Protein AF-0000000078976310 (afdb_homodimer)

InterPro domains:
  IPR009450 Phosphatidylinositol N-acetylglucosaminyltransferase subunit C [PF06432] (16-292)
  IPR009450 Phosphatidylinositol N-acetylglucosaminyltransferase subunit C [PIRSF016104] (6-298)
  IPR009450 Phosphatidylinositol N-acetylglucosaminyltransferase subunit C [PTHR12982] (8-299)

Foldseek 3Di:
DDDDPPPPPPPPQDPDDPDPPDPRPDDPPDDPPCLVVPLPLCVPPVQPPLVVLLLLLLLLLLLLLLLLLLLLVLLCLVVVVDDLVVLVVVLVVLLVVLQVLCCVQVVAGDCRHPVRNVVVVCCLLVVLLVCLVVLLQVQVPPDPVVLQVLLVVLSVLLSVLDDSCLQVPDVPDPPDVVNVVSHVSSLVSQLSSQSSSLNPHPDSSSSSSSSSSSCCSSPRVSSSSSSQVVRDSVSNVVVSVVSLVVSLVSVCVSDVVVSVVSVVVSCCSSRVVSVVVSVVVVVVSPSPNPPPPPPPPPPPVPPDPPPPPPD/DDDPPPPPPPPPQPPDDPDPPDPRPDPPPDQPPCLVVPLPLCVPPVLPPLVVLLLLLLLLLLLLLLLLLLLLVLLCLVVVVDDLVVLVVVLVVLLVVLQVLCCVQVVAGDCRHPVRNVVVVCCLLVVLLVCLVVLLCVQVPPDPVVLQVLLVVLSVLLSVLDDSCLQVPDVPDPPDPVNVVSHVSSLVSQLSSQSSSLNPHDDSSSSSSSSSSSCCSSPRVSSSSSSQVVRDSVSNVVVSVVSLVVSLVSVCVSDVVVSVVSVVVSCCSSRVVSVVVSVVVVVVSPSPRPPPPPPPPPPPVPVDPPPPPPD

Secondary structure (DSSP, 8-state):
-------------------SSS--SS-TT---GGGTTT------S----HHHHHHHHHHHHHHHHHHHHHHHHHHHHHHTSS-HHHHHHHHHHHHHHHHHHHHHHHSS-TTSSHHHHHHHHHHHHHHHHHHHHHHHTTTTTS-HHHHHHHHHHHHHHHHHH--GGGTS--TT----HHHHHHHHHHHHHHHHHHHHHHTT-SSHHHHHHHHHHHHIIIIIHHHHHHHHHHH-HHHHHHHHHHHHHHHHHHHHHH-HHHHHHHHHHHHIIIIIHHHHHHHHHHTT-----TTS-------GGGS--------/-------------------SSS--SS-TT---GGGTTT------S----HHHHHHHHHHHHHHHHHHHHHHHHHHHHHHTSS-HHHHHHHHHHHHHHHHHHHHHHHSS-TTSSHHHHHHHHHHHHHHHHHHHHHHHTTTTTS-HHHHHHHHHHHHHHHHHH--GGGTS--TT----HHHHHHHHHHHHHHHHHHHHHHTT-SSHHHHHHHHHHHHIIIIIHHHHHHHHHHH-HHHHHHHHHHHHHHHHHHHHHH-HHHHHHHHHHHHIIIIIHHHHHHHHHHTT-----TTS-------GGGS--------

pLDDT: mean 79.11, std 22.36, range [26.19, 98.56]

Organism: NCBI:txid3068

Radius of gyration: 35.64 Å; Cα contacts (8 Å, |Δi|>4): 586; chains: 2; bounding box: 81×126×115 Å

Solvent-accessible surface area (backbone atoms only — not comparable to full-atom values): 34530 Å² total; per-residue (Å²): 134,83,81,80,81,78,81,76,78,77,76,76,76,74,76,90,66,98,51,90,82,56,90,58,95,58,62,93,79,60,69,59,81,58,54,66,67,63,43,58,63,72,60,69,59,68,69,71,57,54,61,64,46,26,58,55,26,44,51,54,46,44,52,51,31,43,54,51,37,54,59,40,49,58,53,33,44,73,71,64,79,40,56,63,66,57,48,42,49,51,41,52,50,50,52,52,50,40,46,48,47,24,32,70,67,62,72,34,32,58,54,69,33,67,68,47,29,49,50,51,50,46,49,53,54,51,48,44,54,70,41,13,65,41,42,38,41,26,50,71,88,51,55,67,69,59,39,52,52,51,21,51,51,18,44,51,48,17,63,71,39,46,64,57,48,71,54,52,64,55,94,76,67,72,95,48,74,40,55,54,54,41,36,52,53,14,51,49,25,39,50,49,17,41,45,47,59,27,24,70,47,93,44,45,66,46,20,27,38,52,42,50,42,34,45,43,50,70,65,50,38,54,59,38,51,24,42,38,37,73,71,31,64,66,56,33,52,51,48,41,50,49,45,47,50,51,32,42,63,58,27,40,82,76,32,56,66,59,25,49,52,50,52,50,48,48,48,37,51,33,49,49,47,28,49,52,51,39,53,53,50,63,69,59,58,66,79,63,58,83,72,63,72,74,70,77,80,73,63,70,78,70,54,74,71,78,75,79,74,85,120,134,86,82,82,82,76,83,77,76,76,77,73,76,74,76,88,66,97,51,90,82,56,90,58,96,58,61,94,81,60,69,59,83,60,54,66,68,63,39,55,59,69,60,69,60,68,70,69,59,53,62,63,45,24,57,56,25,43,54,54,45,44,52,51,30,42,54,50,38,53,59,42,50,56,54,32,44,74,70,63,79,40,55,60,66,58,49,43,48,50,41,52,50,50,51,52,50,38,46,47,47,24,31,70,66,62,73,33,32,59,54,69,35,68,67,46,29,49,49,51,50,46,49,52,55,51,48,46,54,72,42,13,65,39,42,40,43,26,51,71,88,51,55,68,68,59,39,51,51,50,22,51,51,20,42,50,48,17,63,71,40,47,64,58,47,71,53,54,64,56,94,76,68,71,93,47,74,41,54,54,54,41,36,52,54,13,50,50,25,38,49,50,16,41,45,47,59,27,24,72,46,93,43,45,66,46,21,28,39,50,42,51,41,35,45,43,49,70,65,50,39,54,58,36,50,23,42,38,37,74,71,30,64,66,55,32,52,50,49,43,50,49,45,48,51,51,33,42,62,60,27,40,83,76,32,54,67,60,26,49,52,49,51,50,49,47,49,37,54,35,49,48,47,29,49,52,52,39,54,54,50,63,68,60,58,66,78,56,57,79,74,62,72,73,70,78,80,72,62,70,78,69,53,73,70,78,76,78,74,87,120

Sequence (622 aa):
MPGRHTATSQDSEKPWKKTLWKRQNCQDNYTDRTFLQHLVINASVPPRSYWPVALASTAVTQQLSCVVAAAAVPLHLHAGRLGVGTVLLTCGLLLALGYGTCALLGGQLLGGSVARGVRQCLLLVGGVYGLAPLLRSLAATTSTDSIVALAVAGGALHLALYDYAFITPSGLVPHDPDIKLTGALSLSCAVMSAVLLASRMRSELEVFAQVLLSLELFLLSPYVRRHVKRHSLGAHLGLTAAMVAGTAGLLLPASPTAAAIYGAAVVVVTFAVPASMVRAHKFKAKISGPWDEAAPYIPRELVLQPRQQQHMPGRHTATSQDSEKPWKKTLWKRQNCQDNYTDRTFLQHLVINASVPPRSYWPVALASTAVTQQLSCVVAAAAVPLHLHAGRLGVGTVLLTCGLLLALGYGTCALLGGQLLGGSVARGVRQCLLLVGGVYGLAPLLRSLAATTSTDSIVALAVAGGALHLALYDYAFITPSGLVPHDPDIKLTGALSLSCAVMSAVLLASRMRSELEVFAQVLLSLELFLLSPYVRRHVKRHSLGAHLGLTAAMVAGTAGLLLPASPTAAAIYGAAVVVVTFAVPASMVRAHKFKAKISGPWDEAAPYIPRELVLQPRQQQH

Nearest PDB structures (foldseek):
  7qoa-assembly2_B  TM=1.823E-01  e=3.214E+00  Proteus vulgaris
  6h2x-assembly1_A  TM=1.585E-01  e=5.144E+00  Escherichia coli K-12
  3zx6-assembly1_B  TM=2.121E-01  e=8.960E+00  Archaeoglobus fulgidus DSM 4304
  3ja6-assembly1_H  TM=2.038E-01  e=8.226E+00  Escherichia coli
  7qoa-assembly2_B  TM=1.794E-01  e=3.649E+00  Proteus vulgaris

Structure (mmCIF, N/CA/C/O backbone):
data_AF-0000000078976310-model_v1
#
loop_
_entity.id
_entity.type
_entity.pdbx_description
1 polymer 'Phosphatidylinositol N-acetylglucosaminyltransferase subunit C'
#
loop_
_atom_site.group_PDB
_atom_site.id
_atom_site.type_symbol
_atom_site.label_atom_id
_atom_site.label_alt_id
_atom_site.label_comp_id
_atom_site.label_asym_id
_atom_site.label_entity_id
_atom_site.label_seq_id
_atom_site.pdbx_PDB_ins_code
_atom_site.Cartn_x
_atom_site.Cartn_y
_atom_site.Cartn_z
_atom_site.occupancy
_atom_site.B_iso_or_equiv
_atom_site.auth_seq_id
_atom_site.auth_comp_id
_atom_site.auth_asym_id
_atom_site.auth_atom_id
_atom_site.pdbx_PDB_model_num
ATOM 1 N N . MET A 1 1 ? 37.906 101.125 -18.156 1 29.17 1 MET A N 1
ATOM 2 C CA . MET A 1 1 ? 36.781 100.562 -17.453 1 29.17 1 MET A CA 1
ATOM 3 C C . MET A 1 1 ? 36.5 99.125 -17.938 1 29.17 1 MET A C 1
ATOM 5 O O . MET A 1 1 ? 36.219 98.938 -19.109 1 29.17 1 MET A O 1
ATOM 9 N N . PRO A 1 2 ? 37.219 98.062 -17.469 1 39.94 2 PRO A N 1
ATOM 10 C CA . PRO A 1 2 ? 37.219 96.688 -17.922 1 39.94 2 PRO A CA 1
ATOM 11 C C . PRO A 1 2 ? 35.875 96 -17.781 1 39.94 2 PRO A C 1
ATOM 13 O O . PRO A 1 2 ? 35.062 96.375 -16.953 1 39.94 2 PRO A O 1
ATOM 16 N N . GLY A 1 3 ? 35.219 95.562 -18.891 1 34.19 3 GLY A N 1
ATOM 17 C CA . GLY A 1 3 ? 33.906 94.938 -19.031 1 34.19 3 GLY A CA 1
ATOM 18 C C . GLY A 1 3 ? 33.75 93.688 -18.203 1 34.19 3 GLY A C 1
ATOM 19 O O . GLY A 1 3 ? 34.688 92.938 -18.078 1 34.19 3 GLY A O 1
ATOM 20 N N . ARG A 1 4 ? 32.844 93.688 -17.141 1 35.53 4 ARG A N 1
ATOM 21 C CA . ARG A 1 4 ? 32.469 92.688 -16.156 1 35.53 4 ARG A CA 1
ATOM 22 C C . ARG A 1 4 ? 31.922 91.375 -16.828 1 35.53 4 ARG A C 1
ATOM 24 O O . ARG A 1 4 ? 30.984 91.5 -17.625 1 35.53 4 ARG A O 1
ATOM 31 N N . HIS A 1 5 ? 32.75 90.375 -17.203 1 36.28 5 HIS A N 1
ATOM 32 C CA . HIS A 1 5 ? 32.375 89.062 -17.734 1 36.28 5 HIS A CA 1
ATOM 33 C C . HIS A 1 5 ? 31.312 88.375 -16.859 1 36.28 5 HIS A C 1
ATOM 35 O O . HIS A 1 5 ? 31.531 88.25 -15.656 1 36.28 5 HIS A O 1
ATOM 41 N N . THR A 1 6 ? 30.016 88.625 -17.078 1 36.84 6 THR A N 1
ATOM 42 C CA . THR A 1 6 ? 28.875 88 -16.391 1 36.84 6 THR A CA 1
ATOM 43 C C . THR A 1 6 ? 28.969 86.5 -16.422 1 36.84 6 THR A C 1
ATOM 45 O O . THR A 1 6 ? 29.188 85.875 -17.484 1 36.84 6 THR A O 1
ATOM 48 N N . ALA A 1 7 ? 29.328 85.75 -15.32 1 40.28 7 ALA A N 1
ATOM 49 C CA . ALA A 1 7 ? 29.359 84.312 -15.016 1 40.28 7 ALA A CA 1
ATOM 50 C C . ALA A 1 7 ? 28.031 83.688 -15.367 1 40.28 7 ALA A C 1
ATOM 52 O O . ALA A 1 7 ? 26.969 84.062 -14.859 1 40.28 7 ALA A O 1
ATOM 53 N N . THR A 1 8 ? 27.781 83.188 -16.656 1 35.91 8 THR A N 1
ATOM 54 C CA . THR A 1 8 ? 26.656 82.375 -17.094 1 35.91 8 THR A CA 1
ATOM 55 C C . THR A 1 8 ? 26.484 81.188 -16.172 1 35.91 8 THR A C 1
ATOM 57 O O . THR A 1 8 ? 27.406 80.438 -15.977 1 35.91 8 THR A O 1
ATOM 60 N N . SER A 1 9 ? 25.703 81.25 -15.07 1 35.5 9 SER A N 1
ATOM 61 C CA . SER A 1 9 ? 25.25 80.125 -14.188 1 35.5 9 SER A CA 1
ATOM 62 C C . SER A 1 9 ? 24.812 78.938 -14.984 1 35.5 9 SER A C 1
ATOM 64 O O . SER A 1 9 ? 23.938 79 -15.844 1 35.5 9 SER A O 1
ATOM 66 N N . GLN A 1 10 ? 25.688 78 -15.445 1 36.31 10 GLN A N 1
ATOM 67 C CA . GLN A 1 10 ? 25.406 76.688 -15.992 1 36.31 10 GLN A CA 1
ATOM 68 C C . GLN A 1 10 ? 24.312 76 -15.195 1 36.31 10 GLN A C 1
ATOM 70 O O . GLN A 1 10 ? 24.453 75.75 -13.992 1 36.31 10 GLN A O 1
ATOM 75 N N . ASP A 1 11 ? 23.016 76.25 -15.414 1 36.69 11 ASP A N 1
ATOM 76 C CA . ASP A 1 11 ? 21.828 75.5 -14.938 1 36.69 11 ASP A CA 1
ATOM 77 C C . ASP A 1 11 ? 22.109 74 -14.891 1 36.69 11 ASP A C 1
ATOM 79 O O . ASP A 1 11 ? 22.422 73.375 -15.914 1 36.69 11 ASP A O 1
ATOM 83 N N . SER A 1 12 ? 22.75 73.5 -13.852 1 40.03 12 SER A N 1
ATOM 84 C CA . SER A 1 12 ? 22.906 72.062 -13.523 1 40.03 12 SER A CA 1
ATOM 85 C C . SER A 1 12 ? 21.641 71.312 -13.828 1 40.03 12 SER A C 1
ATOM 87 O O . SER A 1 12 ? 20.578 71.625 -13.297 1 40.03 12 SER A O 1
ATOM 89 N N . GLU A 1 13 ? 21.391 70.812 -15.086 1 43.5 13 GLU A N 1
ATOM 90 C CA . GLU A 1 13 ? 20.359 69.875 -15.523 1 43.5 13 GLU A CA 1
ATOM 91 C C . GLU A 1 13 ? 20.094 68.812 -14.469 1 43.5 13 GLU A C 1
ATOM 93 O O . GLU A 1 13 ? 21.031 68.188 -14.008 1 43.5 13 GLU A O 1
ATOM 98 N N . LYS A 1 14 ? 19.156 69.062 -13.547 1 51.59 14 LYS A N 1
ATOM 99 C CA . LYS A 1 14 ? 18.672 68.125 -12.555 1 51.59 14 LYS A CA 1
ATOM 100 C C . LYS A 1 14 ? 18.594 66.688 -13.125 1 51.59 14 LYS A C 1
ATOM 102 O O . LYS A 1 14 ? 18.156 66.5 -14.258 1 51.59 14 LYS A O 1
ATOM 107 N N . PRO A 1 15 ? 19.391 65.812 -12.617 1 51.59 15 PRO A N 1
ATOM 108 C CA . PRO A 1 15 ? 19.422 64.375 -13.078 1 51.59 15 PRO A CA 1
ATOM 109 C C . PRO A 1 15 ? 18.016 63.781 -13.203 1 51.59 15 PRO A C 1
ATOM 111 O O . PRO A 1 15 ? 17.094 64.188 -12.5 1 51.59 15 PRO A O 1
ATOM 114 N N . TRP A 1 16 ? 17.625 63.156 -14.312 1 52.75 16 TRP A N 1
ATOM 115 C CA . TRP A 1 16 ? 16.391 62.469 -14.656 1 52.75 16 TRP A CA 1
ATOM 116 C C . TRP A 1 16 ? 15.977 61.5 -13.547 1 52.75 16 TRP A C 1
ATOM 118 O O . TRP A 1 16 ? 16.812 60.781 -13.016 1 52.75 16 TRP A O 1
ATOM 128 N N . LYS A 1 17 ? 15.008 61.969 -12.695 1 55.66 17 LYS A N 1
ATOM 129 C CA . LYS A 1 17 ? 14.461 61.094 -11.672 1 55.66 17 LYS A CA 1
ATOM 130 C C . LYS A 1 17 ? 13.336 60.219 -12.242 1 55.66 17 LYS A C 1
ATOM 132 O O . LYS A 1 17 ? 12.609 60.656 -13.133 1 55.66 17 LYS A O 1
ATOM 137 N N . LYS A 1 18 ? 13.195 58.938 -11.977 1 50.28 18 LYS A N 1
ATOM 138 C CA . LYS A 1 18 ? 12.234 57.938 -12.398 1 50.28 18 LYS A CA 1
ATOM 139 C C . LYS A 1 18 ? 10.844 58.219 -11.852 1 50.28 18 LYS A C 1
ATOM 141 O O . LYS A 1 18 ? 10.336 57.5 -11 1 50.28 18 LYS A O 1
ATOM 146 N N . THR A 1 19 ? 10.391 59.406 -11.711 1 54.34 19 THR A N 1
ATOM 147 C CA . THR A 1 19 ? 9.031 59.719 -11.305 1 54.34 19 THR A CA 1
ATOM 148 C C . THR A 1 19 ? 8.164 60.031 -12.516 1 54.34 19 THR A C 1
ATOM 150 O O . THR A 1 19 ? 8.562 60.781 -13.406 1 54.34 19 THR A O 1
ATOM 153 N N . LEU A 1 20 ? 7.18 59.125 -12.812 1 49.69 20 LEU A N 1
ATOM 154 C CA . LEU A 1 20 ? 6.281 59.25 -13.961 1 49.69 20 LEU A CA 1
ATOM 155 C C . LEU A 1 20 ? 5.555 60.594 -13.961 1 49.69 20 LEU A C 1
ATOM 157 O O . LEU A 1 20 ? 5.164 61.094 -15.016 1 49.69 20 LEU A O 1
ATOM 161 N N . TRP A 1 21 ? 5.297 61.125 -12.789 1 54 21 TRP A N 1
ATOM 162 C CA . TRP A 1 21 ? 4.363 62.219 -12.781 1 54 21 TRP A CA 1
ATOM 163 C C . TRP A 1 21 ? 5.094 63.562 -12.992 1 54 21 TRP A C 1
ATOM 165 O O . TRP A 1 21 ? 4.461 64.562 -13.211 1 54 21 TRP A O 1
ATOM 175 N N . LYS A 1 22 ? 6.387 63.656 -12.742 1 53.62 22 LYS A N 1
ATOM 176 C CA . LYS A 1 22 ? 7.027 64.938 -12.883 1 53.62 22 LYS A CA 1
ATOM 177 C C . LYS A 1 22 ? 7.473 65.188 -14.32 1 53.62 22 LYS A C 1
ATOM 179 O O . LYS A 1 22 ? 7.965 64.312 -14.992 1 53.62 22 LYS A O 1
ATOM 184 N N . ARG A 1 23 ? 6.977 66.25 -14.906 1 55.22 23 ARG A N 1
ATOM 185 C CA . ARG A 1 23 ? 7.328 66.75 -16.25 1 55.22 23 ARG A CA 1
ATOM 186 C C . ARG A 1 23 ? 8.844 66.875 -16.406 1 55.22 23 ARG A C 1
ATOM 188 O O . ARG A 1 23 ? 9.484 67.625 -15.68 1 55.22 23 ARG A O 1
ATOM 195 N N . GLN A 1 24 ? 9.547 65.812 -16.578 1 54.56 24 GLN A N 1
ATOM 196 C CA . GLN A 1 24 ? 10.984 65.875 -16.812 1 54.56 24 GLN A CA 1
ATOM 197 C C . GLN A 1 24 ? 11.273 66.125 -18.297 1 54.56 24 GLN A C 1
ATOM 199 O O . GLN A 1 24 ? 10.438 65.812 -19.156 1 54.56 24 GLN A O 1
ATOM 204 N N . ASN A 1 25 ? 12.094 67.062 -18.688 1 56.91 25 ASN A N 1
ATOM 205 C CA . ASN A 1 25 ? 12.453 67.5 -20.047 1 56.91 25 ASN A CA 1
ATOM 206 C C . ASN A 1 25 ? 12.984 66.375 -20.875 1 56.91 25 ASN A C 1
ATOM 208 O O . ASN A 1 25 ? 13.703 66.562 -21.859 1 56.91 25 ASN A O 1
ATOM 212 N N . CYS A 1 26 ? 13.141 65.25 -20.375 1 49.97 26 CYS A N 1
ATOM 213 C CA . CYS A 1 26 ? 13.586 64.125 -21.25 1 49.97 26 CYS A CA 1
ATOM 214 C C . CYS A 1 26 ? 12.391 63.438 -21.891 1 49.97 26 CYS A C 1
ATOM 216 O O . CYS A 1 26 ? 11.273 63.531 -21.391 1 49.97 26 CYS A O 1
ATOM 218 N N . GLN A 1 27 ? 12.438 63.156 -23.203 1 54.84 27 GLN A N 1
ATOM 219 C CA . GLN A 1 27 ? 11.383 62.5 -23.969 1 54.84 27 GLN A CA 1
ATOM 220 C C . GLN A 1 27 ? 10.859 61.281 -23.234 1 54.84 27 GLN A C 1
ATOM 222 O O . GLN A 1 27 ? 11.586 60.656 -22.453 1 54.84 27 GLN A O 1
ATOM 227 N N . ASP A 1 28 ? 9.594 61.031 -23.062 1 54.91 28 ASP A N 1
ATOM 228 C CA . ASP A 1 28 ? 8.891 59.969 -22.375 1 54.91 28 ASP A CA 1
ATOM 229 C C . ASP A 1 28 ? 9.617 58.625 -22.547 1 54.91 28 ASP A C 1
ATOM 231 O O . ASP A 1 28 ? 9.57 57.781 -21.656 1 54.91 28 ASP A O 1
ATOM 235 N N . ASN A 1 29 ? 10.273 58.5 -23.734 1 56 29 ASN A N 1
ATOM 236 C CA . ASN A 1 29 ? 10.969 57.281 -24.062 1 56 29 ASN A CA 1
ATOM 237 C C . ASN A 1 29 ? 12.43 57.312 -23.625 1 56 29 ASN A C 1
ATOM 239 O O . ASN A 1 29 ? 13.242 56.5 -24.062 1 56 29 ASN A O 1
ATOM 243 N N . TYR A 1 30 ? 12.773 58.406 -22.969 1 54.19 30 TYR A N 1
ATOM 244 C CA . TYR A 1 30 ? 14.188 58.469 -22.609 1 54.19 30 TYR A CA 1
ATOM 245 C C . TYR A 1 30 ? 14.523 57.438 -21.531 1 54.19 30 TYR A C 1
ATOM 247 O O . TYR A 1 30 ? 13.859 57.375 -20.5 1 54.19 30 TYR A O 1
ATOM 255 N N . THR A 1 31 ? 14.984 56.375 -21.781 1 53.31 31 THR A N 1
ATOM 256 C CA . THR A 1 31 ? 15.547 55.406 -20.859 1 53.31 31 THR A CA 1
ATOM 257 C C . THR A 1 31 ? 17.016 55.719 -20.562 1 53.31 31 THR A C 1
ATOM 259 O O . THR A 1 31 ? 17.812 55.906 -21.484 1 53.31 31 THR A O 1
ATOM 262 N N . ASP A 1 32 ? 17.312 56.375 -19.453 1 47.69 32 ASP A N 1
ATOM 263 C CA . ASP A 1 32 ? 18.719 56.594 -19.094 1 47.69 32 ASP A CA 1
ATOM 264 C C . ASP A 1 32 ? 19.516 55.312 -19.125 1 47.69 32 ASP A C 1
ATOM 266 O O . ASP A 1 32 ? 18.938 54.219 -18.984 1 47.69 32 ASP A O 1
ATOM 270 N N . ARG A 1 33 ? 20.703 55.312 -19.625 1 51.97 33 ARG A N 1
ATOM 271 C CA . ARG A 1 33 ? 21.641 54.219 -19.719 1 51.97 33 ARG A CA 1
ATOM 272 C C . ARG A 1 33 ? 21.703 53.438 -18.422 1 51.97 33 ARG A C 1
ATOM 274 O O . ARG A 1 33 ? 22.031 52.25 -18.406 1 51.97 33 ARG A O 1
ATOM 281 N N . THR A 1 34 ? 21.5 54.188 -17.266 1 46.31 34 THR A N 1
ATOM 282 C CA . THR A 1 34 ? 21.609 53.5 -15.984 1 46.31 34 THR A CA 1
ATOM 283 C C . THR A 1 34 ? 20.344 52.688 -15.711 1 46.31 34 THR A C 1
ATOM 285 O O . THR A 1 34 ? 20.219 52.062 -14.656 1 46.31 34 THR A O 1
ATOM 288 N N . PHE A 1 35 ? 19.281 52.844 -16.562 1 49.31 35 PHE A N 1
ATOM 289 C CA . PHE A 1 35 ? 18.047 52.094 -16.391 1 49.31 35 PHE A CA 1
ATOM 290 C C . PHE A 1 35 ? 18.344 50.594 -16.266 1 49.31 35 PHE A C 1
ATOM 292 O O . PHE A 1 35 ? 17.797 49.906 -15.398 1 49.31 35 PHE A O 1
ATOM 299 N N . LEU A 1 36 ? 19.109 50.156 -17.188 1 47.91 36 LEU A N 1
ATOM 300 C CA . LEU A 1 36 ? 19.484 48.75 -17.141 1 47.91 36 LEU A CA 1
ATOM 301 C C . LEU A 1 36 ? 20.391 48.469 -15.945 1 47.91 36 LEU A C 1
ATOM 303 O O . LEU A 1 36 ? 20.438 47.344 -15.438 1 47.91 36 LEU A O 1
ATOM 307 N N . GLN A 1 37 ? 21.172 49.469 -15.562 1 46.75 37 GLN A N 1
ATOM 308 C CA . GLN A 1 37 ? 22.047 49.25 -14.43 1 46.75 37 GLN A CA 1
ATOM 309 C C . GLN A 1 37 ? 21.25 49.062 -13.141 1 46.75 37 GLN A C 1
ATOM 311 O O . GLN A 1 37 ? 21.719 48.375 -12.219 1 46.75 37 GLN A O 1
ATOM 316 N N . HIS A 1 38 ? 20.078 49.75 -13.055 1 42.66 38 HIS A N 1
ATOM 317 C CA . HIS A 1 38 ? 19.281 49.531 -11.859 1 42.66 38 HIS A CA 1
ATOM 318 C C . HIS A 1 38 ? 18.391 48.312 -12.016 1 42.66 38 HIS A C 1
ATOM 320 O O . HIS A 1 38 ? 17.531 48.062 -11.164 1 42.66 38 HIS A O 1
ATOM 326 N N . LEU A 1 39 ? 18.281 47.719 -13.164 1 39.53 39 LEU A N 1
ATOM 327 C CA . LEU A 1 39 ? 17.734 46.375 -13.18 1 39.53 39 LEU A CA 1
ATOM 328 C C . LEU A 1 39 ? 18.391 45.5 -12.102 1 39.53 39 LEU A C 1
ATOM 330 O O . LEU A 1 39 ? 19.578 45.188 -12.203 1 39.53 39 LEU A O 1
ATOM 334 N N . VAL A 1 40 ? 18.234 45.969 -10.883 1 39.97 40 VAL A N 1
ATOM 335 C CA . VAL A 1 40 ? 18.594 45 -9.859 1 39.97 40 VAL A CA 1
ATOM 336 C C . VAL A 1 40 ? 17.984 43.656 -10.195 1 39.97 40 VAL A C 1
ATOM 338 O O . VAL A 1 40 ? 16.766 43.531 -10.391 1 39.97 40 VAL A O 1
ATOM 341 N N . ILE A 1 41 ? 18.594 42.969 -11.094 1 39.28 41 ILE A N 1
ATOM 342 C CA . ILE A 1 41 ? 18.312 41.531 -10.984 1 39.28 41 ILE A CA 1
ATOM 343 C C . ILE A 1 41 ? 18.172 41.156 -9.516 1 39.28 41 ILE A C 1
ATOM 345 O O . ILE A 1 41 ? 19.125 41.25 -8.75 1 39.28 41 ILE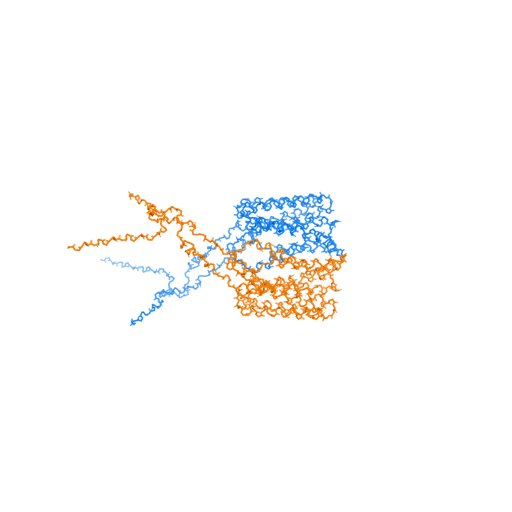 A O 1
ATOM 349 N N . ASN A 1 42 ? 17.234 41.688 -8.867 1 39.16 42 ASN A N 1
ATOM 350 C CA . ASN A 1 42 ? 16.953 41.094 -7.566 1 39.16 42 ASN A CA 1
ATOM 351 C C . ASN A 1 42 ? 17.203 39.594 -7.582 1 39.16 42 ASN A C 1
ATOM 353 O O . ASN A 1 42 ? 16.344 38.812 -8.008 1 39.16 42 ASN A O 1
ATOM 357 N N . ALA A 1 43 ? 18.297 39.281 -8.047 1 40.91 43 ALA A N 1
ATOM 358 C CA . ALA A 1 43 ? 18.859 37.938 -7.875 1 40.91 43 ALA A CA 1
ATOM 359 C C . ALA A 1 43 ? 18.719 37.469 -6.43 1 40.91 43 ALA A C 1
ATOM 361 O O . ALA A 1 43 ? 19.484 36.625 -5.977 1 40.91 43 ALA A O 1
ATOM 362 N N . SER A 1 44 ? 18 38.156 -5.641 1 42.25 44 SER A N 1
ATOM 363 C CA . SER A 1 44 ? 18.031 37.531 -4.32 1 42.25 44 SER A CA 1
ATOM 364 C C . SER A 1 44 ? 17.422 36.156 -4.348 1 42.25 44 SER A C 1
ATOM 366 O O . SER A 1 44 ? 16.781 35.719 -3.389 1 42.25 44 SER A O 1
ATOM 368 N N . VAL A 1 45 ? 17.016 35.625 -5.473 1 47.72 45 VAL A N 1
ATOM 369 C CA . VAL A 1 45 ? 16.75 34.219 -5.223 1 47.72 45 VAL A CA 1
ATOM 370 C C . VAL A 1 45 ? 17.938 33.562 -4.516 1 47.72 45 VAL A C 1
ATOM 372 O O . VAL A 1 45 ? 19.062 33.594 -5.031 1 47.72 45 VAL A O 1
ATOM 375 N N . PRO A 1 46 ? 17.969 33.688 -3.242 1 48.66 46 PRO A N 1
ATOM 376 C CA . PRO A 1 46 ? 19.109 33.031 -2.633 1 48.66 46 PRO A CA 1
ATOM 377 C C . PRO A 1 46 ? 19.609 31.828 -3.459 1 48.66 46 PRO A C 1
ATOM 379 O O . PRO A 1 46 ? 18.812 31.078 -4.02 1 48.66 46 PRO A O 1
ATOM 382 N N . PRO A 1 47 ? 20.734 31.953 -4.152 1 53.22 47 PRO A N 1
ATOM 383 C CA . PRO A 1 47 ? 21.281 30.812 -4.91 1 53.22 47 PRO A CA 1
ATOM 384 C C . PRO A 1 47 ? 21 29.469 -4.258 1 53.22 47 PRO A C 1
ATOM 386 O O . PRO A 1 47 ? 21.094 29.328 -3.035 1 53.22 47 PRO A O 1
ATOM 389 N N . ARG A 1 48 ? 19.984 28.797 -4.805 1 60.97 48 ARG A N 1
ATOM 390 C CA . ARG A 1 48 ? 19.844 27.453 -4.258 1 60.97 48 ARG A CA 1
ATOM 391 C C . ARG A 1 48 ? 21.219 26.828 -4.016 1 60.97 48 ARG A C 1
ATOM 393 O O . ARG A 1 48 ? 22.031 26.734 -4.934 1 60.97 48 ARG A O 1
ATOM 400 N N . SER A 1 49 ? 21.703 26.938 -2.752 1 81.12 49 SER A N 1
ATOM 401 C CA . SER A 1 49 ? 22.969 26.359 -2.318 1 81.12 49 SER A CA 1
ATOM 402 C C . SER A 1 49 ? 23.016 24.859 -2.625 1 81.12 49 SER A C 1
ATOM 404 O O . SER A 1 49 ? 22 24.172 -2.594 1 81.12 49 SER A O 1
ATOM 406 N N . TYR A 1 50 ? 24 24.406 -3.383 1 88.88 50 TYR A N 1
ATOM 407 C CA . TYR A 1 50 ? 24.266 23.047 -3.826 1 88.88 50 TYR A CA 1
ATOM 408 C C . TYR A 1 50 ? 24.094 22.062 -2.678 1 88.88 50 TYR A C 1
ATOM 410 O O . TYR A 1 50 ? 23.5 21 -2.85 1 88.88 50 TYR A O 1
ATOM 418 N N . TRP A 1 51 ? 24.531 22.438 -1.529 1 87.94 51 TRP A N 1
ATOM 419 C CA . TRP A 1 51 ? 24.672 21.453 -0.452 1 87.94 51 TRP A CA 1
ATOM 420 C C . TRP A 1 51 ? 23.312 21.078 0.12 1 87.94 51 TRP A C 1
ATOM 422 O O . TRP A 1 51 ? 23.062 19.906 0.405 1 87.94 51 TRP A O 1
ATOM 432 N N . PRO A 1 52 ? 22.438 22 0.196 1 86.69 52 PRO A N 1
ATOM 433 C CA . PRO A 1 52 ? 21.109 21.578 0.659 1 86.69 52 PRO A CA 1
ATOM 434 C C . PRO A 1 52 ? 20.422 20.625 -0.307 1 86.69 52 PRO A C 1
ATOM 436 O O . PRO A 1 52 ? 19.734 19.688 0.125 1 86.69 52 PRO A O 1
ATOM 439 N N . VAL A 1 53 ? 20.656 20.812 -1.521 1 88.38 53 VAL A N 1
ATOM 440 C CA . VAL A 1 53 ? 20.062 19.938 -2.521 1 88.38 53 VAL A CA 1
ATOM 441 C C . VAL A 1 53 ? 20.75 18.562 -2.482 1 88.38 53 VAL A C 1
ATOM 443 O O . VAL A 1 53 ? 20.094 17.531 -2.584 1 88.38 53 VAL A O 1
ATOM 446 N N . ALA A 1 54 ? 22.016 18.656 -2.381 1 91.5 54 ALA A N 1
ATOM 447 C CA . ALA A 1 54 ? 22.766 17.406 -2.264 1 91.5 54 ALA A CA 1
ATOM 448 C C . ALA A 1 54 ? 22.328 16.625 -1.025 1 91.5 54 ALA A C 1
ATOM 450 O O . ALA A 1 54 ? 22.219 15.391 -1.07 1 91.5 54 ALA A O 1
ATOM 451 N N . LEU A 1 55 ? 22.125 17.297 0.027 1 91 55 LEU A N 1
ATOM 452 C CA . LEU A 1 55 ? 21.672 16.656 1.254 1 91 55 LEU A CA 1
ATOM 453 C C . LEU A 1 55 ? 20.281 16.062 1.073 1 91 55 LEU A C 1
ATOM 455 O O . LEU A 1 55 ? 20 14.961 1.572 1 91 55 LEU A O 1
ATOM 459 N N . ALA A 1 56 ? 19.484 16.719 0.38 1 89.75 56 ALA A N 1
ATOM 460 C CA . ALA A 1 56 ? 18.156 16.203 0.107 1 89.75 56 ALA A CA 1
ATOM 461 C C . ALA A 1 56 ? 18.203 14.961 -0.784 1 89.75 56 ALA A C 1
ATOM 463 O O . ALA A 1 56 ? 17.359 14.07 -0.676 1 89.75 56 ALA A O 1
ATOM 464 N N . SER A 1 57 ? 19.188 14.906 -1.618 1 93.62 57 SER A N 1
ATOM 465 C CA . SER A 1 57 ? 19.328 13.789 -2.549 1 93.62 57 SER A CA 1
ATOM 466 C C . SER A 1 57 ? 19.766 12.523 -1.832 1 93.62 57 SER A C 1
ATOM 468 O O . SER A 1 57 ? 19.703 11.43 -2.393 1 93.62 57 SER A O 1
ATOM 470 N N . THR A 1 58 ? 20.203 12.656 -0.592 1 95.19 58 THR A N 1
ATOM 471 C CA . THR A 1 58 ? 20.609 11.477 0.165 1 95.19 58 THR A CA 1
ATOM 472 C C . THR A 1 58 ? 19.438 10.539 0.386 1 95.19 58 THR A C 1
ATOM 474 O O . THR A 1 58 ? 19.609 9.32 0.495 1 95.19 58 THR A O 1
ATOM 477 N N . ALA A 1 59 ? 18.266 11.07 0.464 1 95.06 59 ALA A N 1
ATOM 478 C CA . ALA A 1 59 ? 17.078 10.234 0.585 1 95.06 59 ALA A CA 1
ATOM 479 C C . ALA A 1 59 ? 16.906 9.344 -0.642 1 95.06 59 ALA A C 1
ATOM 481 O O . ALA A 1 59 ? 16.531 8.18 -0.521 1 95.06 59 ALA A O 1
ATOM 482 N N . VAL A 1 60 ? 17.203 9.914 -1.785 1 96.5 60 VAL A N 1
ATOM 483 C CA . VAL A 1 60 ? 17.109 9.156 -3.027 1 96.5 60 VAL A CA 1
ATOM 484 C C . VAL A 1 60 ? 18.172 8.055 -3.033 1 96.5 60 VAL A C 1
ATOM 486 O O . VAL A 1 60 ? 17.906 6.922 -3.436 1 96.5 60 VAL A O 1
ATOM 489 N N . THR A 1 61 ? 19.312 8.453 -2.598 1 97.75 61 THR A N 1
ATOM 490 C CA . THR A 1 61 ? 20.406 7.488 -2.518 1 97.75 61 THR A CA 1
ATOM 491 C C . THR A 1 61 ? 20.047 6.348 -1.57 1 97.75 61 THR A C 1
ATOM 493 O O . THR A 1 61 ? 20.328 5.184 -1.863 1 97.75 61 THR A O 1
ATOM 496 N N . GLN A 1 62 ? 19.516 6.633 -0.454 1 98 62 GLN A N 1
ATOM 497 C CA . GLN A 1 62 ? 19.094 5.602 0.491 1 98 62 GLN A CA 1
ATOM 498 C C . GLN A 1 62 ? 18.078 4.656 -0.143 1 98 62 GLN A C 1
ATOM 500 O O . GLN A 1 62 ? 18.203 3.434 -0.017 1 98 62 GLN A O 1
ATOM 505 N N . GLN A 1 63 ? 17.078 5.258 -0.813 1 97.75 63 GLN A N 1
ATOM 506 C CA . GLN A 1 63 ? 16.047 4.422 -1.429 1 97.75 63 GLN A CA 1
ATOM 507 C C . GLN A 1 63 ? 16.625 3.576 -2.557 1 97.75 63 GLN A C 1
ATOM 509 O O . GLN A 1 63 ? 16.234 2.426 -2.748 1 97.75 63 GLN A O 1
ATOM 514 N N . LEU A 1 64 ? 17.484 4.176 -3.346 1 98.19 64 LEU A N 1
ATOM 515 C CA . LEU A 1 64 ? 18.188 3.426 -4.383 1 98.19 64 LEU A CA 1
ATOM 516 C C . LEU A 1 64 ? 18.938 2.236 -3.785 1 98.19 64 LEU A C 1
ATOM 518 O O . LEU A 1 64 ? 18.875 1.13 -4.328 1 98.19 64 LEU A O 1
ATOM 522 N N . SER A 1 65 ? 19.578 2.457 -2.705 1 98.56 65 SER A N 1
ATOM 523 C CA . SER A 1 65 ? 20.312 1.383 -2.031 1 98.56 65 SER A CA 1
ATOM 524 C C . SER A 1 65 ? 19.359 0.286 -1.561 1 98.56 65 SER A C 1
ATOM 526 O O . SER A 1 65 ? 19.688 -0.899 -1.631 1 98.56 65 SER A O 1
ATOM 528 N N . CYS A 1 66 ? 18.203 0.603 -1.054 1 98.31 66 CYS A N 1
ATOM 529 C CA . CYS A 1 66 ? 17.203 -0.38 -0.631 1 98.31 66 CYS A CA 1
ATOM 530 C C . CYS A 1 66 ? 16.766 -1.253 -1.802 1 98.31 66 CYS A C 1
ATOM 532 O O . CYS A 1 66 ? 16.703 -2.477 -1.677 1 98.31 66 CYS A O 1
ATOM 534 N N . VAL A 1 67 ? 16.484 -0.581 -2.934 1 98.44 67 VAL A N 1
ATOM 535 C CA . VAL A 1 67 ? 16 -1.303 -4.109 1 98.44 67 VAL A CA 1
ATOM 536 C C . VAL A 1 67 ? 17.078 -2.271 -4.59 1 98.44 67 VAL A C 1
ATOM 538 O O . VAL A 1 67 ? 16.797 -3.434 -4.887 1 98.44 67 VAL A O 1
ATOM 541 N N . VAL A 1 68 ? 18.281 -1.807 -4.648 1 98.12 68 VAL A N 1
ATOM 542 C CA . VAL A 1 68 ? 19.391 -2.623 -5.148 1 98.12 68 VAL A CA 1
ATOM 543 C C . VAL A 1 68 ? 19.688 -3.744 -4.156 1 98.12 68 VAL A C 1
ATOM 545 O O . VAL A 1 68 ? 19.953 -4.879 -4.555 1 98.12 68 VAL A O 1
ATOM 548 N N . ALA A 1 69 ? 19.672 -3.463 -2.879 1 97.81 69 ALA A N 1
ATOM 549 C CA . ALA A 1 69 ? 19.891 -4.496 -1.868 1 97.81 69 ALA A CA 1
ATOM 550 C C . ALA A 1 69 ? 18.828 -5.578 -1.952 1 97.81 69 ALA A C 1
ATOM 552 O O . ALA A 1 69 ? 19.125 -6.77 -1.889 1 97.81 69 ALA A O 1
ATOM 553 N N . ALA A 1 70 ? 17.578 -5.164 -2.062 1 97.56 70 ALA A N 1
ATOM 554 C CA . ALA A 1 70 ? 16.469 -6.109 -2.166 1 97.56 70 ALA A CA 1
ATOM 555 C C . ALA A 1 70 ? 16.625 -7.012 -3.387 1 97.56 70 ALA A C 1
ATOM 557 O O . ALA A 1 70 ? 16.188 -8.164 -3.373 1 97.56 70 ALA A O 1
ATOM 558 N N . ALA A 1 71 ? 17.266 -6.5 -4.434 1 96.62 71 ALA A N 1
ATOM 559 C CA . ALA A 1 71 ? 17.469 -7.273 -5.652 1 96.62 71 ALA A CA 1
ATOM 560 C C . ALA A 1 71 ? 18.719 -8.133 -5.555 1 96.62 71 ALA A C 1
ATOM 562 O O . ALA A 1 71 ? 18.844 -9.148 -6.246 1 96.62 71 ALA A O 1
ATOM 563 N N . ALA A 1 72 ? 19.656 -7.77 -4.758 1 96.62 72 ALA A N 1
ATOM 564 C CA . ALA A 1 72 ? 20.938 -8.469 -4.656 1 96.62 72 ALA A CA 1
ATOM 565 C C . ALA A 1 72 ? 20.812 -9.719 -3.787 1 96.62 72 ALA A C 1
ATOM 567 O O . ALA A 1 72 ? 21.469 -10.734 -4.039 1 96.62 72 ALA A O 1
ATOM 568 N N . VAL A 1 73 ? 19.969 -9.719 -2.824 1 96.44 73 VAL A N 1
ATOM 569 C CA . VAL A 1 73 ? 19.875 -10.805 -1.857 1 96.44 73 VAL A CA 1
ATOM 570 C C . VAL A 1 73 ? 19.375 -12.07 -2.555 1 96.44 73 VAL A C 1
ATOM 572 O O . VAL A 1 73 ? 19.969 -13.141 -2.396 1 96.44 73 VAL A O 1
ATOM 575 N N . PRO A 1 74 ? 18.312 -11.992 -3.383 1 95.12 74 PRO A N 1
ATOM 576 C CA . PRO A 1 74 ? 17.906 -13.211 -4.086 1 95.12 74 PRO A CA 1
ATOM 577 C C . PRO A 1 74 ? 19 -13.766 -4.992 1 95.12 74 PRO A C 1
ATOM 579 O O . PRO A 1 74 ? 19.094 -14.984 -5.18 1 95.12 74 PRO A O 1
ATOM 582 N N . LEU A 1 75 ? 19.844 -12.938 -5.531 1 93 75 LEU A N 1
ATOM 583 C CA . LEU A 1 75 ? 20.953 -13.414 -6.344 1 93 75 LEU A CA 1
ATOM 584 C C . LEU A 1 75 ? 21.922 -14.25 -5.512 1 93 75 LEU A C 1
ATOM 586 O O . LEU A 1 75 ? 22.406 -15.289 -5.973 1 93 75 LEU A O 1
ATOM 590 N N . HIS A 1 76 ? 22.172 -13.82 -4.34 1 95.69 76 HIS A N 1
ATOM 591 C CA . HIS A 1 76 ? 23.062 -14.555 -3.449 1 95.69 76 HIS A CA 1
ATOM 592 C C . HIS A 1 76 ? 22.406 -15.844 -2.963 1 95.69 76 HIS A C 1
ATOM 594 O O . HIS A 1 76 ? 23.078 -16.875 -2.816 1 95.69 76 HIS A O 1
ATOM 600 N N . LEU A 1 77 ? 21.141 -15.812 -2.686 1 95.31 77 LEU A N 1
ATOM 601 C CA . LEU A 1 77 ? 20.422 -17.016 -2.279 1 95.31 77 LEU A CA 1
ATOM 602 C C . LEU A 1 77 ? 20.406 -18.047 -3.398 1 95.31 77 LEU A C 1
ATOM 604 O O . LEU A 1 77 ? 20.688 -19.219 -3.16 1 95.31 77 LEU A O 1
ATOM 608 N N . HIS A 1 78 ? 20.156 -17.547 -4.586 1 90.94 78 HIS A N 1
ATOM 609 C CA . HIS A 1 78 ? 20.094 -18.422 -5.75 1 90.94 78 HIS A CA 1
ATOM 610 C C . HIS A 1 78 ? 21.453 -19.047 -6.039 1 90.94 78 HIS A C 1
ATOM 612 O O . HIS A 1 78 ? 21.547 -20.219 -6.418 1 90.94 78 HIS A O 1
ATOM 618 N N . ALA A 1 79 ? 22.547 -18.312 -5.832 1 92.44 79 ALA A N 1
ATOM 619 C CA . ALA A 1 79 ? 23.906 -18.781 -6.102 1 92.44 79 ALA A CA 1
ATOM 620 C C . ALA A 1 79 ? 24.422 -19.625 -4.949 1 92.44 79 ALA A C 1
ATOM 622 O O . ALA A 1 79 ? 25.5 -20.234 -5.047 1 92.44 79 ALA A O 1
ATOM 623 N N . GLY A 1 80 ? 23.703 -19.672 -3.807 1 92.06 80 GLY A N 1
ATOM 624 C CA . GLY A 1 80 ? 24.125 -20.469 -2.662 1 92.06 80 GLY A CA 1
ATOM 625 C C . GLY A 1 80 ? 25.172 -19.781 -1.807 1 92.06 80 GLY A C 1
ATOM 626 O O . GLY A 1 80 ? 25.797 -20.422 -0.965 1 92.06 80 GLY A O 1
ATOM 627 N N . ARG A 1 81 ? 25.453 -18.531 -2.012 1 94.06 81 ARG A N 1
ATOM 628 C CA . ARG A 1 81 ? 26.469 -17.797 -1.262 1 94.06 81 ARG A CA 1
ATOM 629 C C . ARG A 1 81 ? 25.906 -17.328 0.081 1 94.06 81 ARG A C 1
ATOM 631 O O . ARG A 1 81 ? 26.672 -17.062 1.014 1 94.06 81 ARG A O 1
ATOM 638 N N . LEU A 1 82 ? 24.594 -17.203 0.13 1 94.25 82 LEU A N 1
ATOM 639 C CA . LEU A 1 82 ? 23.906 -16.766 1.342 1 94.25 82 LEU A CA 1
ATOM 640 C C . LEU A 1 82 ? 22.875 -17.812 1.777 1 94.25 82 LEU A C 1
ATOM 642 O O . LEU A 1 82 ? 22.141 -18.344 0.949 1 94.25 82 LEU A O 1
ATOM 646 N N . GLY A 1 83 ? 22.953 -18.203 3.033 1 95.56 83 GLY A N 1
ATOM 647 C CA . GLY A 1 83 ? 21.953 -19.109 3.566 1 95.56 83 GLY A CA 1
ATOM 648 C C . GLY A 1 83 ? 20.688 -18.406 3.998 1 95.56 83 GLY A C 1
ATOM 649 O O . GLY A 1 83 ? 20.719 -17.25 4.41 1 95.56 83 GLY A O 1
ATOM 650 N N . VAL A 1 84 ? 19.594 -19.125 3.908 1 96.88 84 VAL A N 1
ATOM 651 C CA . VAL A 1 84 ? 18.297 -18.578 4.297 1 96.88 84 VAL A CA 1
ATOM 652 C C . VAL A 1 84 ? 18.328 -18.172 5.77 1 96.88 84 VAL A C 1
ATOM 654 O O . VAL A 1 84 ? 17.719 -17.172 6.164 1 96.88 84 VAL A O 1
ATOM 657 N N . GLY A 1 85 ? 19.031 -18.922 6.574 1 97 85 GLY A N 1
ATOM 658 C CA . GLY A 1 85 ? 19.172 -18.594 7.984 1 97 85 GLY A CA 1
ATOM 659 C C . GLY A 1 85 ? 19.797 -17.234 8.227 1 97 85 GLY A C 1
ATOM 660 O O . GLY A 1 85 ? 19.375 -16.5 9.117 1 97 85 GLY A O 1
ATOM 661 N N . THR A 1 86 ? 20.797 -16.953 7.469 1 97 86 THR A N 1
ATOM 662 C CA . THR A 1 86 ? 21.484 -15.672 7.598 1 97 86 THR A CA 1
ATOM 663 C C . THR A 1 86 ? 20.547 -14.523 7.223 1 97 86 THR A C 1
ATOM 665 O O . THR A 1 86 ? 20.547 -13.477 7.871 1 97 86 THR A O 1
ATOM 668 N N . VAL A 1 87 ? 19.766 -14.727 6.18 1 97.69 87 VAL A N 1
ATOM 669 C CA . VAL A 1 87 ? 18.828 -13.695 5.758 1 97.69 87 VAL A CA 1
ATOM 670 C C . VAL A 1 87 ? 17.766 -13.477 6.844 1 97.69 87 VAL A C 1
ATOM 672 O O . VAL A 1 87 ? 17.453 -12.336 7.191 1 97.69 87 VAL A O 1
ATOM 675 N N . LEU A 1 88 ? 17.281 -14.531 7.422 1 97.88 88 LEU A N 1
ATOM 676 C CA . LEU A 1 88 ? 16.266 -14.438 8.469 1 97.88 88 LEU A CA 1
ATOM 677 C C . LEU A 1 88 ? 16.844 -13.773 9.719 1 97.88 88 LEU A C 1
ATOM 679 O O . LEU A 1 88 ? 16.156 -12.992 10.375 1 97.88 88 LEU A O 1
ATOM 683 N N . LEU A 1 89 ? 18.047 -14.078 10.023 1 97.56 89 LEU A N 1
ATOM 684 C CA . LEU A 1 89 ? 18.703 -13.43 11.148 1 97.56 89 LEU A CA 1
ATOM 685 C C . LEU A 1 89 ? 18.844 -11.93 10.898 1 97.56 89 LEU A C 1
ATOM 687 O O . LEU A 1 89 ? 18.609 -11.117 11.797 1 97.56 89 LEU A O 1
ATOM 691 N N . THR A 1 90 ? 19.266 -11.625 9.688 1 96.81 90 THR A N 1
ATOM 692 C CA . THR A 1 90 ? 19.391 -10.219 9.312 1 96.81 90 THR A CA 1
ATOM 693 C C . THR A 1 90 ? 18.031 -9.516 9.438 1 96.81 90 THR A C 1
ATOM 695 O O . THR A 1 90 ? 17.969 -8.383 9.914 1 96.81 90 THR A O 1
ATOM 698 N N . CYS A 1 91 ? 16.938 -10.172 9 1 97.5 91 CYS A N 1
ATOM 699 C CA . CYS A 1 91 ? 15.602 -9.617 9.133 1 97.5 91 CYS A CA 1
ATOM 700 C C . CYS A 1 91 ? 15.266 -9.367 10.602 1 97.5 91 CYS A C 1
ATOM 702 O O . CYS A 1 91 ? 14.758 -8.297 10.953 1 97.5 91 CYS A O 1
ATOM 704 N N . GLY A 1 92 ? 15.562 -10.367 11.438 1 96.81 92 GLY A N 1
ATOM 705 C CA . GLY A 1 92 ? 15.312 -10.219 12.859 1 96.81 92 GLY A CA 1
ATOM 706 C C . GLY A 1 92 ? 16.062 -9.055 13.477 1 96.81 92 GLY A C 1
ATOM 707 O O . GLY A 1 92 ? 15.508 -8.297 14.266 1 96.81 92 GLY A O 1
ATOM 708 N N . LEU A 1 93 ? 17.266 -8.906 13.102 1 96.5 93 LEU A N 1
ATOM 709 C CA . LEU A 1 93 ? 18.109 -7.832 13.625 1 96.5 93 LEU A CA 1
ATOM 710 C C . LEU A 1 93 ? 17.609 -6.473 13.148 1 96.5 93 LEU A C 1
ATOM 712 O O . LEU A 1 93 ? 17.547 -5.516 13.922 1 96.5 93 LEU A O 1
ATOM 716 N N . LEU A 1 94 ? 17.281 -6.422 11.883 1 95.81 94 LEU A N 1
ATOM 717 C CA . LEU A 1 94 ? 16.781 -5.168 11.328 1 95.81 94 LEU A CA 1
ATOM 718 C C . LEU A 1 94 ? 15.469 -4.766 11.992 1 95.81 94 LEU A C 1
ATOM 720 O O . LEU A 1 94 ? 15.242 -3.584 12.258 1 95.81 94 LEU A O 1
ATOM 724 N N . LEU A 1 95 ? 14.602 -5.734 12.234 1 94.25 95 LEU A N 1
ATOM 725 C CA . LEU A 1 95 ? 13.344 -5.453 12.914 1 94.25 95 LEU A CA 1
ATOM 726 C C . LEU A 1 95 ? 13.594 -4.941 14.328 1 94.25 95 LEU A C 1
ATOM 728 O O . LEU A 1 95 ? 13.008 -3.934 14.734 1 94.25 95 LEU A O 1
ATOM 732 N N . ALA A 1 96 ? 14.477 -5.559 15.039 1 93 96 ALA A N 1
ATOM 733 C CA . ALA A 1 96 ? 14.797 -5.16 16.406 1 93 96 ALA A CA 1
ATOM 734 C C . ALA A 1 96 ? 15.414 -3.764 16.438 1 93 96 ALA A C 1
ATOM 736 O O . ALA A 1 96 ? 15 -2.914 17.234 1 93 96 ALA A O 1
ATOM 737 N N . LEU A 1 97 ? 16.344 -3.547 15.555 1 92.56 97 LEU A N 1
ATOM 738 C CA . LEU A 1 97 ? 17.016 -2.25 15.5 1 92.56 97 LEU A CA 1
ATOM 739 C C . LEU A 1 97 ? 16.047 -1.158 15.062 1 92.56 97 LEU A C 1
ATOM 741 O O . LEU A 1 97 ? 16.094 -0.035 15.562 1 92.56 97 LEU A O 1
ATOM 745 N N . GLY A 1 98 ? 15.242 -1.503 14.086 1 91.88 98 GLY A N 1
ATOM 746 C CA . GLY A 1 98 ? 14.273 -0.529 13.609 1 91.88 98 GLY A CA 1
ATOM 747 C C . GLY A 1 98 ? 13.281 -0.107 14.68 1 91.88 98 GLY A C 1
ATOM 748 O O . GLY A 1 98 ? 13.102 1.087 14.93 1 91.88 98 GLY A O 1
ATOM 749 N N . TYR A 1 99 ? 12.641 -1.016 15.305 1 89.12 99 TYR A N 1
ATOM 750 C CA . TYR A 1 99 ? 11.68 -0.696 16.359 1 89.12 99 TYR A CA 1
ATOM 751 C C . TYR A 1 99 ? 12.375 -0.046 17.547 1 89.12 99 TYR A C 1
ATOM 753 O O . TYR A 1 99 ? 11.812 0.85 18.188 1 89.12 99 TYR A O 1
ATOM 761 N N . GLY A 1 100 ? 13.547 -0.492 17.891 1 90.31 100 GLY A N 1
ATOM 762 C CA . GLY A 1 100 ? 14.328 0.147 18.938 1 90.31 100 GLY A CA 1
ATOM 763 C C . GLY A 1 100 ? 14.641 1.603 18.641 1 90.31 100 GLY A C 1
ATOM 764 O O . GLY A 1 100 ? 14.508 2.459 19.516 1 90.31 100 GLY A O 1
ATOM 765 N N . THR A 1 101 ? 15.062 1.841 17.422 1 90.44 101 THR A N 1
ATOM 766 C CA . THR A 1 101 ? 15.383 3.207 17.016 1 90.44 101 THR A CA 1
ATOM 767 C C . THR A 1 101 ? 14.141 4.094 17.078 1 90.44 101 THR A C 1
ATOM 769 O O . THR A 1 101 ? 14.211 5.234 17.547 1 90.44 101 THR A O 1
ATOM 772 N N . CYS A 1 102 ? 13.031 3.582 16.641 1 86.88 102 CYS A N 1
ATOM 773 C CA . CYS A 1 102 ? 11.789 4.352 16.688 1 86.88 102 CYS A CA 1
ATOM 774 C C . CYS A 1 102 ? 11.375 4.629 18.125 1 86.88 102 CYS A C 1
ATOM 776 O O . CYS A 1 102 ? 10.875 5.715 18.422 1 86.88 102 CYS A O 1
ATOM 778 N N . ALA A 1 103 ? 11.617 3.695 18.984 1 86.81 103 ALA A N 1
ATOM 779 C CA . ALA A 1 103 ? 11.289 3.875 20.391 1 86.81 103 ALA A CA 1
ATOM 780 C C . ALA A 1 103 ? 12.195 4.91 21.047 1 86.81 103 ALA A C 1
ATOM 782 O O . ALA A 1 103 ? 11.734 5.781 21.781 1 86.81 103 ALA A O 1
ATOM 783 N N . LEU A 1 104 ? 13.406 4.828 20.781 1 88.44 104 LEU A N 1
ATOM 784 C CA . LEU A 1 104 ? 14.391 5.688 21.422 1 88.44 104 LEU A CA 1
ATOM 785 C C . LEU A 1 104 ? 14.336 7.102 20.859 1 88.44 104 LEU A C 1
ATOM 787 O O . LEU A 1 104 ? 14.359 8.078 21.609 1 88.44 104 LEU A O 1
ATOM 791 N N . LEU A 1 105 ? 14.203 7.195 19.562 1 86.25 105 LEU A N 1
ATOM 792 C CA . LEU A 1 105 ? 14.281 8.508 18.922 1 86.25 105 LEU A CA 1
ATOM 793 C C . LEU A 1 105 ? 12.891 9.117 18.781 1 86.25 105 LEU A C 1
ATOM 795 O O . LEU A 1 105 ? 12.75 10.344 18.797 1 86.25 105 LEU A O 1
ATOM 799 N N . GLY A 1 106 ? 11.898 8.367 18.5 1 80.38 106 GLY A N 1
ATOM 800 C CA . GLY A 1 106 ? 10.555 8.867 18.266 1 80.38 106 GLY A CA 1
ATOM 801 C C . GLY A 1 106 ? 9.719 8.93 19.531 1 80.38 106 GLY A C 1
ATOM 802 O O . GLY A 1 106 ? 8.656 9.547 19.547 1 80.38 106 GLY A O 1
ATOM 803 N N . GLY A 1 107 ? 10.18 8.328 20.594 1 79.44 107 GLY A N 1
ATOM 804 C CA . GLY A 1 107 ? 9.477 8.336 21.859 1 79.44 107 GLY A CA 1
ATOM 805 C C . GLY A 1 107 ? 8.383 7.285 21.938 1 79.44 107 GLY A C 1
ATOM 806 O O . GLY A 1 107 ? 7.777 7.09 23 1 79.44 107 GLY A O 1
ATOM 807 N N . GLN A 1 108 ? 8.016 6.711 20.812 1 74.81 108 GLN A N 1
ATOM 808 C CA . GLN A 1 108 ? 7.027 5.637 20.766 1 74.81 108 GLN A CA 1
ATO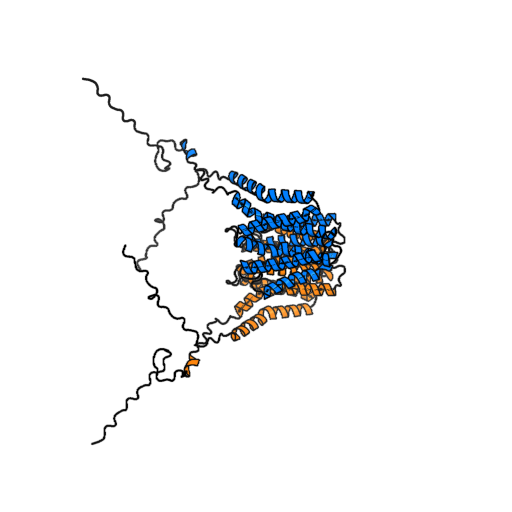M 809 C C . GLN A 1 108 ? 7.379 4.605 19.703 1 74.81 108 GLN A C 1
ATOM 811 O O . GLN A 1 108 ? 8.141 4.898 18.781 1 74.81 108 GLN A O 1
ATOM 816 N N . LEU A 1 109 ? 6.879 3.455 20 1 75.81 109 LEU A N 1
ATOM 817 C CA . LEU A 1 109 ? 7.062 2.422 18.984 1 75.81 109 LEU A CA 1
ATOM 818 C C . LEU A 1 109 ? 6.203 2.707 17.766 1 75.81 109 LEU A C 1
ATOM 820 O O . LEU A 1 109 ? 5.219 3.445 17.844 1 75.81 109 LEU A O 1
ATOM 824 N N . LEU A 1 110 ? 6.742 2.129 16.656 1 71.5 110 LEU A N 1
ATOM 825 C CA . LEU A 1 110 ? 5.934 2.211 15.445 1 71.5 110 LEU A CA 1
ATOM 826 C C . LEU A 1 110 ? 4.52 1.701 15.703 1 71.5 110 LEU A C 1
ATOM 828 O O . LEU A 1 110 ? 4.336 0.621 16.266 1 71.5 110 LEU A O 1
ATOM 832 N N . GLY A 1 111 ? 3.5 2.502 15.461 1 70.44 111 GLY A N 1
ATOM 833 C CA . GLY A 1 111 ? 2.113 2.17 15.75 1 70.44 111 GLY A CA 1
ATOM 834 C C . GLY A 1 111 ? 1.567 2.896 16.969 1 70.44 111 GLY A C 1
ATOM 835 O O . GLY A 1 111 ? 0.355 2.912 17.188 1 70.44 111 GLY A O 1
ATOM 836 N N . GLY A 1 112 ? 2.436 3.484 17.781 1 73.62 112 GLY A N 1
ATOM 837 C CA . GLY A 1 112 ? 2.008 4.316 18.906 1 73.62 112 GLY A CA 1
ATOM 838 C C . GLY A 1 112 ? 2.076 3.604 20.234 1 73.62 112 GLY A C 1
ATOM 839 O O . GLY A 1 112 ? 2.156 4.246 21.281 1 73.62 112 GLY A O 1
ATOM 840 N N . SER A 1 113 ? 1.961 2.236 20.266 1 78.94 113 SER A N 1
ATOM 841 C CA . SER A 1 113 ? 2.051 1.425 21.469 1 78.94 113 SER A CA 1
ATOM 842 C C . SER A 1 113 ? 2.771 0.108 21.203 1 78.94 113 SER A C 1
ATOM 844 O O . SER A 1 113 ? 2.941 -0.286 20.047 1 78.94 113 SER A O 1
ATOM 846 N N . VAL A 1 114 ? 3.281 -0.501 22.234 1 82.06 114 VAL A N 1
ATOM 847 C CA . VAL A 1 114 ? 3.971 -1.783 22.125 1 82.06 114 VAL A CA 1
ATOM 848 C C . VAL A 1 114 ? 3.023 -2.828 21.531 1 82.06 114 VAL A C 1
ATOM 850 O O . VAL A 1 114 ? 3.41 -3.598 20.656 1 82.06 114 VAL A O 1
ATOM 853 N N . ALA A 1 115 ? 1.814 -2.797 22.016 1 84.88 115 ALA A N 1
ATOM 854 C CA . ALA A 1 115 ? 0.826 -3.762 21.531 1 84.88 115 ALA A CA 1
ATOM 855 C C . ALA A 1 115 ? 0.562 -3.592 20.047 1 84.88 115 ALA A C 1
ATOM 857 O O . ALA A 1 115 ? 0.486 -4.574 19.297 1 84.88 115 ALA A O 1
ATOM 858 N N . ARG A 1 116 ? 0.435 -2.412 19.594 1 84.38 116 ARG A N 1
ATOM 859 C CA . ARG A 1 116 ? 0.19 -2.145 18.188 1 84.38 116 ARG A CA 1
ATOM 860 C C . ARG A 1 116 ? 1.41 -2.496 17.344 1 84.38 116 ARG A C 1
ATOM 862 O O . ARG A 1 116 ? 1.275 -3.025 16.234 1 84.38 116 ARG A O 1
ATOM 869 N N . GLY A 1 117 ? 2.555 -2.166 17.891 1 84.31 117 GLY A N 1
ATOM 870 C CA . GLY A 1 117 ? 3.781 -2.533 17.203 1 84.31 117 GLY A CA 1
ATOM 871 C C . GLY A 1 117 ? 3.941 -4.031 17.031 1 84.31 117 GLY A C 1
ATOM 872 O O . GLY A 1 117 ? 4.281 -4.504 15.938 1 84.31 117 GLY A O 1
ATOM 873 N N . VAL A 1 118 ? 3.646 -4.711 18.031 1 87.06 118 VAL A N 1
ATOM 874 C CA . VAL A 1 118 ? 3.736 -6.168 18 1 87.06 118 VAL A CA 1
ATOM 875 C C . VAL A 1 118 ? 2.699 -6.727 17.031 1 87.06 118 VAL A C 1
ATOM 877 O O . VAL A 1 118 ? 2.992 -7.648 16.266 1 87.06 118 VAL A O 1
ATOM 880 N N . ARG A 1 119 ? 1.544 -6.195 17.078 1 88 119 ARG A N 1
ATOM 881 C CA . ARG A 1 119 ? 0.494 -6.625 16.172 1 88 119 ARG A CA 1
ATOM 882 C C . ARG A 1 119 ? 0.913 -6.414 14.719 1 88 119 ARG A C 1
ATOM 884 O O . ARG A 1 119 ? 0.722 -7.293 13.875 1 88 119 ARG A O 1
ATOM 891 N N . GLN A 1 120 ? 1.457 -5.305 14.414 1 87.06 120 GLN A N 1
ATOM 892 C CA . GLN A 1 120 ? 1.91 -5.008 13.055 1 87.06 120 GLN A CA 1
ATOM 893 C C . GLN A 1 120 ? 3.01 -5.973 12.617 1 87.06 120 GLN A C 1
ATOM 895 O O . GLN A 1 120 ? 3.002 -6.457 11.484 1 87.06 120 GLN A O 1
ATOM 900 N N . CYS A 1 121 ? 3.924 -6.258 13.523 1 89.44 121 CYS A N 1
ATOM 901 C CA . CYS A 1 121 ? 5.008 -7.191 13.234 1 89.44 121 CYS A CA 1
ATOM 902 C C . CYS A 1 121 ? 4.465 -8.594 12.984 1 89.44 121 CYS A C 1
ATOM 904 O O . CYS A 1 121 ? 4.883 -9.266 12.039 1 89.44 121 CYS A O 1
ATOM 906 N N . LEU A 1 122 ? 3.496 -8.961 13.773 1 91.31 122 LEU A N 1
ATOM 907 C CA . LEU A 1 122 ? 2.91 -10.297 13.633 1 91.31 122 LEU A CA 1
ATOM 908 C C . LEU A 1 122 ? 2.137 -10.406 12.32 1 91.31 122 LEU A C 1
ATOM 910 O O . LEU A 1 122 ? 2.211 -11.438 11.641 1 91.31 122 LEU A O 1
ATOM 914 N N . LEU A 1 123 ? 1.471 -9.383 12.039 1 90 123 LEU A N 1
ATOM 915 C CA . LEU A 1 123 ? 0.702 -9.398 10.797 1 90 123 LEU A CA 1
ATOM 916 C C . LEU A 1 123 ? 1.626 -9.414 9.586 1 90 123 LEU A C 1
ATOM 918 O O . LEU A 1 123 ? 1.363 -10.117 8.609 1 90 123 LEU A O 1
ATOM 922 N N . LEU A 1 124 ? 2.676 -8.633 9.664 1 91.75 124 LEU A N 1
ATOM 923 C CA . LEU A 1 124 ? 3.629 -8.594 8.562 1 91.75 124 LEU A CA 1
ATOM 924 C C . LEU A 1 124 ? 4.332 -9.938 8.391 1 91.75 124 LEU A C 1
ATOM 926 O O . LEU A 1 124 ? 4.312 -10.516 7.309 1 91.75 124 LEU A O 1
ATOM 930 N N . VAL A 1 125 ? 4.914 -10.477 9.5 1 95.06 125 VAL A N 1
ATOM 931 C CA . VAL A 1 125 ? 5.672 -11.727 9.461 1 95.06 125 VAL A CA 1
ATOM 932 C C . VAL A 1 125 ? 4.73 -12.891 9.164 1 95.06 125 VAL A C 1
ATOM 934 O O . VAL A 1 125 ? 5.008 -13.711 8.297 1 95.06 125 VAL A O 1
ATOM 937 N N . GLY A 1 126 ? 3.615 -12.93 9.898 1 93.81 126 GLY A N 1
ATOM 938 C CA . GLY A 1 126 ? 2.645 -13.992 9.68 1 93.81 126 GLY A CA 1
ATOM 939 C C . GLY A 1 126 ? 2.014 -13.953 8.305 1 93.81 126 GLY A C 1
ATOM 940 O O . GLY A 1 126 ? 1.803 -15 7.684 1 93.81 126 GLY A O 1
ATOM 941 N N . GLY A 1 127 ? 1.697 -12.742 7.852 1 92.44 127 GLY A N 1
ATOM 942 C CA . GLY A 1 127 ? 1.139 -12.602 6.516 1 92.44 127 GLY A CA 1
ATOM 943 C C . GLY A 1 127 ? 2.076 -13.078 5.422 1 92.44 127 GLY A C 1
ATOM 944 O O . GLY A 1 127 ? 1.668 -13.828 4.531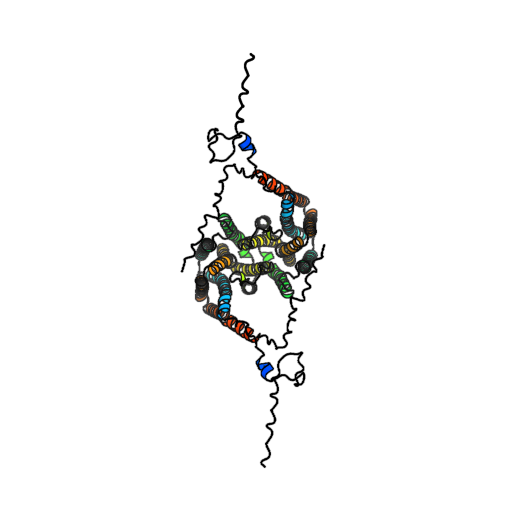 1 92.44 127 GLY A O 1
ATOM 945 N N . VAL A 1 128 ? 3.309 -12.664 5.453 1 95.31 128 VAL A N 1
ATOM 946 C CA . VAL A 1 128 ? 4.285 -13.062 4.445 1 95.31 128 VAL A CA 1
ATOM 947 C C . VAL A 1 128 ? 4.523 -14.57 4.527 1 95.31 128 VAL A C 1
ATOM 949 O O . VAL A 1 128 ? 4.59 -15.25 3.502 1 95.31 128 VAL A O 1
ATOM 952 N N . TYR A 1 129 ? 4.629 -15.102 5.75 1 95.06 129 TYR A N 1
ATOM 953 C CA . TYR A 1 129 ? 4.848 -16.531 5.926 1 95.06 129 TYR A CA 1
ATOM 954 C C . TYR A 1 129 ? 3.695 -17.344 5.34 1 95.06 129 TYR A C 1
ATOM 956 O O . TYR A 1 129 ? 3.914 -18.328 4.633 1 95.06 129 TYR A O 1
ATOM 964 N N . GLY A 1 130 ? 2.529 -16.938 5.641 1 90.62 130 GLY A N 1
ATOM 965 C CA . GLY A 1 130 ? 1.353 -17.641 5.152 1 90.62 130 GLY A CA 1
ATOM 966 C C . GLY A 1 130 ? 1.205 -17.594 3.645 1 90.62 130 GLY A C 1
ATOM 967 O O . GLY A 1 130 ? 0.7 -18.531 3.029 1 90.62 130 GLY A O 1
ATOM 968 N N . LEU A 1 131 ? 1.74 -16.562 3.01 1 91.31 131 LEU A N 1
ATOM 969 C CA . LEU A 1 131 ? 1.558 -16.375 1.576 1 91.31 131 LEU A CA 1
ATOM 970 C C . LEU A 1 131 ? 2.754 -16.906 0.797 1 91.31 131 LEU A C 1
ATOM 972 O O . LEU A 1 131 ? 2.73 -16.953 -0.436 1 91.31 131 LEU A O 1
ATOM 976 N N . ALA A 1 132 ? 3.77 -17.312 1.461 1 94.06 132 ALA A N 1
ATOM 977 C CA . ALA A 1 132 ? 5.027 -17.703 0.828 1 94.06 132 ALA A CA 1
ATOM 978 C C . ALA A 1 132 ? 4.812 -18.797 -0.204 1 94.06 132 ALA A C 1
ATOM 980 O O . ALA A 1 132 ? 5.324 -18.719 -1.323 1 94.06 132 ALA A O 1
ATOM 981 N N . PRO A 1 133 ? 4.016 -19.906 0.052 1 90.75 133 PRO A N 1
ATOM 982 C CA . PRO A 1 133 ? 3.789 -20.922 -0.969 1 90.75 133 PRO A CA 1
ATOM 983 C C . PRO A 1 133 ? 3.096 -20.375 -2.213 1 90.75 133 PRO A C 1
ATOM 985 O O . PRO A 1 133 ? 3.402 -20.797 -3.332 1 90.75 133 PRO A O 1
ATOM 988 N N . LEU A 1 134 ? 2.199 -19.453 -2.031 1 88.62 134 LEU A N 1
ATOM 989 C CA . LEU A 1 134 ? 1.489 -18.828 -3.148 1 88.62 134 LEU A CA 1
ATOM 990 C C . LEU A 1 134 ? 2.428 -17.953 -3.975 1 88.62 134 LEU A C 1
ATOM 992 O O . LEU A 1 134 ? 2.34 -17.938 -5.203 1 88.62 134 LEU A O 1
ATOM 996 N N . LEU A 1 135 ? 3.285 -17.281 -3.303 1 92.19 135 LEU A N 1
ATOM 997 C CA . LEU A 1 135 ? 4.211 -16.375 -3.973 1 92.19 135 LEU A CA 1
ATOM 998 C C . LEU A 1 135 ? 5.258 -17.156 -4.766 1 92.19 135 LEU A C 1
ATOM 1000 O O . LEU A 1 135 ? 5.73 -16.688 -5.801 1 92.19 135 LEU A O 1
ATOM 1004 N N . ARG A 1 136 ? 5.551 -18.312 -4.312 1 91.44 136 ARG A N 1
ATOM 1005 C CA . ARG A 1 136 ? 6.539 -19.141 -4.996 1 91.44 136 ARG A CA 1
ATOM 1006 C C . ARG A 1 136 ? 6.016 -19.609 -6.352 1 91.44 136 ARG A C 1
ATOM 1008 O O . ARG A 1 136 ? 6.785 -19.75 -7.305 1 91.44 136 ARG A O 1
ATOM 1015 N N . SER A 1 137 ? 4.738 -19.766 -6.488 1 87.19 137 SER A N 1
ATOM 1016 C CA . SER A 1 137 ? 4.148 -20.281 -7.719 1 87.19 137 SER A CA 1
ATOM 1017 C C . SER A 1 137 ? 3.631 -19.156 -8.602 1 87.19 137 SER A C 1
ATOM 1019 O O . SER A 1 137 ? 3.111 -19.406 -9.695 1 87.19 137 SER A O 1
ATOM 1021 N N . LEU A 1 138 ? 3.734 -17.938 -8.227 1 84.25 138 LEU A N 1
ATOM 1022 C CA . LEU A 1 138 ? 3.127 -16.781 -8.883 1 84.25 138 LEU A CA 1
ATOM 1023 C C . LEU A 1 138 ? 3.594 -16.672 -10.328 1 84.25 138 LEU A C 1
ATOM 1025 O O . LEU A 1 138 ? 2.799 -16.359 -11.219 1 84.25 138 LEU A O 1
ATOM 1029 N N . ALA A 1 139 ? 4.82 -16.844 -10.703 1 86.75 139 ALA A N 1
ATOM 1030 C CA . ALA A 1 139 ? 5.348 -16.625 -12.047 1 86.75 139 ALA A CA 1
ATOM 1031 C C . ALA A 1 139 ? 5.992 -17.906 -12.586 1 86.75 139 ALA A C 1
ATOM 1033 O O . ALA A 1 139 ? 7.012 -17.844 -13.281 1 86.75 139 ALA A O 1
ATOM 1034 N N . ALA A 1 140 ? 5.375 -19.047 -12.32 1 83.69 140 ALA A N 1
ATOM 1035 C CA . ALA A 1 140 ? 5.941 -20.328 -12.695 1 83.69 140 ALA A CA 1
ATOM 1036 C C . ALA A 1 140 ? 5.973 -20.5 -14.211 1 83.69 140 ALA A C 1
ATOM 1038 O O . ALA A 1 140 ? 6.898 -21.094 -14.758 1 83.69 140 ALA A O 1
ATOM 1039 N N . THR A 1 141 ? 5.039 -19.797 -14.945 1 83.06 141 THR A N 1
ATOM 1040 C CA . THR A 1 141 ? 4.93 -20 -16.391 1 83.06 141 THR A CA 1
ATOM 1041 C C . THR A 1 141 ? 5.617 -18.875 -17.156 1 83.06 141 THR A C 1
ATOM 1043 O O . THR A 1 141 ? 5.625 -18.875 -18.391 1 83.06 141 THR A O 1
ATOM 1046 N N . THR A 1 142 ? 6.082 -17.984 -16.453 1 88.88 142 THR A N 1
ATOM 1047 C CA . THR A 1 142 ? 6.719 -16.844 -17.094 1 88.88 142 THR A CA 1
ATOM 1048 C C . THR A 1 142 ? 8.227 -17.031 -17.172 1 88.88 142 THR A C 1
ATOM 1050 O O . THR A 1 142 ? 8.836 -17.609 -16.266 1 88.88 142 THR A O 1
ATOM 1053 N N . SER A 1 143 ? 8.781 -16.641 -18.281 1 93.25 143 SER A N 1
ATOM 1054 C CA . SER A 1 143 ? 10.219 -16.812 -18.469 1 93.25 143 SER A CA 1
ATOM 1055 C C . SER A 1 143 ? 11.008 -15.969 -17.469 1 93.25 143 SER A C 1
ATOM 1057 O O . SER A 1 143 ? 10.523 -14.938 -17 1 93.25 143 SER A O 1
ATOM 1059 N N . THR A 1 144 ? 12.18 -16.344 -17.125 1 93.31 144 THR A N 1
ATOM 1060 C CA . THR A 1 144 ? 13.039 -15.656 -16.188 1 93.31 144 THR A CA 1
ATOM 1061 C C . THR A 1 144 ? 13.406 -14.266 -16.703 1 93.31 144 THR A C 1
ATOM 1063 O O . THR A 1 144 ? 13.445 -13.305 -15.93 1 93.31 144 THR A O 1
ATOM 1066 N N . ASP A 1 145 ? 13.641 -14.156 -17.984 1 94.69 145 ASP A N 1
ATOM 1067 C CA . ASP A 1 145 ? 14 -12.867 -18.562 1 94.69 145 ASP A CA 1
ATOM 1068 C C . ASP A 1 145 ? 12.867 -11.859 -18.391 1 94.69 145 ASP A C 1
ATOM 1070 O O . ASP A 1 145 ? 13.109 -10.695 -18.062 1 94.69 145 ASP A O 1
ATOM 1074 N N . SER A 1 146 ? 11.641 -12.336 -18.594 1 93.38 146 SER A N 1
ATOM 1075 C CA . SER A 1 146 ? 10.484 -11.461 -18.422 1 93.38 146 SER A CA 1
ATOM 1076 C C . SER A 1 146 ? 10.305 -11.055 -16.969 1 93.38 146 SER A C 1
ATOM 1078 O O . SER A 1 146 ? 9.945 -9.914 -16.672 1 93.38 146 SER A O 1
ATOM 1080 N N . ILE A 1 147 ? 10.586 -11.93 -16.047 1 94.06 147 ILE A N 1
ATOM 1081 C CA . ILE A 1 147 ? 10.453 -11.656 -14.625 1 94.06 147 ILE A CA 1
ATOM 1082 C C . ILE A 1 147 ? 11.461 -10.594 -14.203 1 94.06 147 ILE A C 1
ATOM 1084 O O . ILE A 1 147 ? 11.109 -9.641 -13.492 1 94.06 147 ILE A O 1
ATOM 1088 N N . VAL A 1 148 ? 12.68 -10.719 -14.664 1 94.5 148 VAL A N 1
ATOM 1089 C CA . VAL A 1 148 ? 13.727 -9.766 -14.305 1 94.5 148 VAL A CA 1
ATOM 1090 C C . VAL A 1 148 ? 13.391 -8.391 -14.891 1 94.5 148 VAL A C 1
ATOM 1092 O O . VAL A 1 148 ? 13.539 -7.371 -14.211 1 94.5 148 VAL A O 1
ATOM 1095 N N . ALA A 1 149 ? 12.922 -8.414 -16.109 1 95.12 149 ALA A N 1
ATOM 1096 C CA . ALA A 1 149 ? 12.547 -7.156 -16.734 1 95.12 149 ALA A CA 1
ATOM 1097 C C . ALA A 1 149 ? 11.422 -6.465 -15.969 1 95.12 149 ALA A C 1
ATOM 1099 O O . ALA A 1 149 ? 11.492 -5.262 -15.711 1 95.12 149 ALA A O 1
ATOM 1100 N N . LEU A 1 150 ? 10.43 -7.242 -15.609 1 94.31 150 LEU A N 1
ATOM 1101 C CA . LEU A 1 150 ? 9.297 -6.691 -14.867 1 94.31 150 LEU A CA 1
ATOM 1102 C C . LEU A 1 150 ? 9.734 -6.242 -13.477 1 94.31 150 LEU A C 1
ATOM 1104 O O . LEU A 1 150 ? 9.258 -5.223 -12.969 1 94.31 150 LEU A O 1
ATOM 1108 N N . ALA A 1 151 ? 10.594 -6.973 -12.852 1 96.25 151 ALA A N 1
ATOM 1109 C CA . ALA A 1 151 ? 11.094 -6.613 -11.531 1 96.25 151 ALA A CA 1
ATOM 1110 C C . ALA A 1 151 ? 11.891 -5.312 -11.578 1 96.25 151 ALA A C 1
ATOM 1112 O O . ALA A 1 151 ? 11.742 -4.453 -10.703 1 96.25 151 ALA A O 1
ATOM 1113 N N . VAL A 1 152 ? 12.711 -5.156 -12.609 1 96.25 152 VAL A N 1
ATOM 1114 C CA . VAL A 1 152 ? 13.508 -3.939 -12.773 1 96.25 152 VAL A CA 1
ATOM 1115 C C . VAL A 1 152 ? 12.578 -2.754 -13.039 1 96.25 152 VAL A C 1
ATOM 1117 O O . VAL A 1 152 ? 12.758 -1.68 -12.461 1 96.25 152 VAL A O 1
ATOM 1120 N N . ALA A 1 153 ? 11.602 -2.994 -13.891 1 95.75 153 ALA A N 1
ATOM 1121 C CA . ALA A 1 153 ? 10.625 -1.942 -14.164 1 95.75 153 ALA A CA 1
ATOM 1122 C C . ALA A 1 153 ? 9.883 -1.537 -12.891 1 95.75 153 ALA A C 1
ATOM 1124 O O . ALA A 1 153 ? 9.664 -0.349 -12.648 1 95.75 153 ALA A O 1
ATOM 1125 N N . GLY A 1 154 ? 9.5 -2.551 -12.109 1 96.38 154 GLY A N 1
ATOM 1126 C CA . GLY A 1 154 ? 8.844 -2.268 -10.844 1 96.38 154 GLY A CA 1
ATOM 1127 C C . GLY A 1 154 ? 9.719 -1.463 -9.891 1 96.38 154 GLY A C 1
ATOM 1128 O O . GLY A 1 154 ? 9.242 -0.504 -9.273 1 96.38 154 GLY A O 1
ATOM 1129 N N . GLY A 1 155 ? 10.969 -1.847 -9.781 1 97.56 155 GLY A N 1
ATOM 1130 C CA . GLY A 1 155 ? 11.906 -1.099 -8.953 1 97.56 155 GLY A CA 1
ATOM 1131 C C . GLY A 1 155 ? 12.109 0.33 -9.422 1 97.56 155 GLY A C 1
ATOM 1132 O O . GLY A 1 155 ? 12.164 1.255 -8.609 1 97.56 155 GLY A O 1
ATOM 1133 N N . ALA A 1 156 ? 12.172 0.511 -10.734 1 96.94 156 ALA A N 1
ATOM 1134 C CA . ALA A 1 156 ? 12.352 1.844 -11.305 1 96.94 156 ALA A CA 1
ATOM 1135 C C . ALA A 1 156 ? 11.125 2.717 -11.047 1 96.94 156 ALA A C 1
ATOM 1137 O O . ALA A 1 156 ? 11.25 3.891 -10.695 1 96.94 156 ALA A O 1
ATOM 1138 N N . LEU A 1 157 ? 9.992 2.15 -11.203 1 95.69 157 LEU A N 1
ATOM 1139 C CA . LEU A 1 157 ? 8.758 2.885 -10.953 1 95.69 157 LEU A CA 1
ATOM 1140 C C . LEU A 1 157 ? 8.617 3.234 -9.477 1 95.69 157 LEU A C 1
ATOM 1142 O O . LEU A 1 157 ? 8.156 4.324 -9.125 1 95.69 157 LEU A O 1
ATOM 1146 N N . HIS A 1 158 ? 8.961 2.305 -8.625 1 96.88 158 HIS A N 1
ATOM 1147 C CA . HIS A 1 158 ? 8.984 2.566 -7.188 1 96.88 158 HIS A CA 1
ATOM 1148 C C . HIS A 1 158 ? 9.828 3.789 -6.859 1 96.88 158 HIS A C 1
ATOM 1150 O O . HIS A 1 158 ? 9.391 4.672 -6.121 1 96.88 158 HIS A O 1
ATOM 1156 N N . LEU A 1 159 ? 11 3.924 -7.457 1 96.94 159 LEU A N 1
ATOM 1157 C CA . LEU A 1 159 ? 11.898 5.047 -7.207 1 96.94 159 LEU A CA 1
ATOM 1158 C C . LEU A 1 159 ? 11.305 6.344 -7.746 1 96.94 159 LEU A C 1
ATOM 1160 O O . LEU A 1 159 ? 11.438 7.398 -7.121 1 96.94 159 LEU A O 1
ATOM 1164 N N . ALA A 1 160 ? 10.664 6.25 -8.836 1 94 160 ALA A N 1
ATOM 1165 C CA . ALA A 1 160 ? 10.117 7.438 -9.484 1 94 160 ALA A CA 1
ATOM 1166 C C . ALA A 1 160 ? 8.914 7.973 -8.719 1 94 160 ALA A C 1
ATOM 1168 O O . ALA A 1 160 ? 8.672 9.18 -8.695 1 94 160 ALA A O 1
ATOM 1169 N N . LEU A 1 161 ? 8.18 7.105 -8.062 1 92.31 161 LEU A N 1
ATOM 1170 C CA . LEU A 1 161 ? 6.93 7.5 -7.426 1 92.31 161 LEU A CA 1
ATOM 1171 C C . LEU A 1 161 ? 7.125 7.691 -5.926 1 92.31 161 LEU A C 1
ATOM 1173 O O . LEU A 1 161 ? 6.223 8.172 -5.234 1 92.31 161 LEU A O 1
ATOM 1177 N N . TYR A 1 162 ? 8.25 7.379 -5.438 1 93.31 162 TYR A N 1
ATOM 1178 C CA . TYR A 1 162 ? 8.5 7.398 -4 1 93.31 162 TYR A CA 1
ATOM 1179 C C . TYR A 1 162 ? 8.391 8.812 -3.449 1 93.31 162 TYR A C 1
ATOM 1181 O O . TYR A 1 162 ? 8.852 9.773 -4.078 1 93.31 162 TYR A O 1
ATOM 1189 N N . ASP A 1 163 ? 7.742 8.875 -2.24 1 87.94 163 ASP A N 1
ATOM 1190 C CA . ASP A 1 163 ? 7.617 10.164 -1.559 1 87.94 163 ASP A CA 1
ATOM 1191 C C . ASP A 1 163 ? 8.867 10.469 -0.739 1 87.94 163 ASP A C 1
ATOM 1193 O O . ASP A 1 163 ? 8.906 10.227 0.468 1 87.94 163 ASP A O 1
ATOM 1197 N N . TYR A 1 164 ? 9.797 11.117 -1.359 1 89.62 164 TYR A N 1
ATOM 1198 C CA . TYR A 1 164 ? 11.078 11.398 -0.71 1 89.62 164 TYR A CA 1
ATOM 1199 C C . TYR A 1 164 ? 10.922 12.477 0.356 1 89.62 164 TYR A C 1
ATOM 1201 O O . TYR A 1 164 ? 11.758 12.594 1.255 1 89.62 164 TYR A O 1
ATOM 1209 N N . ALA A 1 165 ? 9.852 13.281 0.298 1 84.81 165 ALA A N 1
ATOM 1210 C CA . ALA A 1 165 ? 9.594 14.336 1.276 1 84.81 165 ALA A CA 1
ATOM 1211 C C . ALA A 1 165 ? 9.242 13.742 2.639 1 84.81 165 ALA A C 1
ATOM 1213 O O . ALA A 1 165 ? 9.289 14.438 3.654 1 84.81 165 ALA A O 1
ATOM 1214 N N . PHE A 1 166 ? 8.852 12.539 2.619 1 84.31 166 PHE A N 1
ATOM 1215 C CA . PHE A 1 166 ? 8.562 11.859 3.879 1 84.31 166 PHE A CA 1
ATOM 1216 C C . PHE A 1 166 ? 9.805 11.805 4.762 1 84.31 166 PHE A C 1
ATOM 1218 O O . PHE A 1 166 ? 9.711 11.945 5.984 1 84.31 166 PHE A O 1
ATOM 1225 N N . ILE A 1 167 ? 10.953 11.539 4.141 1 83.06 167 ILE A N 1
ATOM 1226 C CA . ILE A 1 167 ? 12.219 11.422 4.863 1 83.06 167 ILE A CA 1
ATOM 1227 C C . ILE A 1 167 ? 12.812 12.812 5.082 1 83.06 167 ILE A C 1
ATOM 1229 O O . ILE A 1 167 ? 13.32 13.109 6.164 1 83.06 167 ILE A O 1
ATOM 1233 N N . THR A 1 168 ? 12.766 13.625 4.012 1 77.38 168 THR A N 1
ATOM 1234 C CA . THR A 1 168 ? 13.305 14.977 4.086 1 77.38 168 THR A CA 1
ATOM 1235 C C . THR A 1 168 ? 12.203 16.016 3.861 1 77.38 168 THR A C 1
ATOM 1237 O O . THR A 1 168 ? 12.102 16.594 2.777 1 77.38 168 THR A O 1
ATOM 1240 N N . PRO A 1 169 ? 11.367 16.172 4.926 1 68.94 169 PRO A N 1
ATOM 1241 C CA . PRO A 1 169 ? 10.266 17.125 4.727 1 68.94 169 PRO A CA 1
ATOM 1242 C C . PRO A 1 169 ? 10.75 18.531 4.41 1 68.94 169 PRO A C 1
ATOM 1244 O O . PRO A 1 169 ? 11.75 18.984 4.984 1 68.94 169 PRO A O 1
ATOM 1247 N N . SER A 1 170 ? 10.414 18.859 3.162 1 59 170 SER A N 1
ATOM 1248 C CA . SER A 1 170 ? 10.664 20.266 2.869 1 59 170 SER A CA 1
ATOM 1249 C C . SER A 1 170 ? 9.516 21.141 3.355 1 59 170 SER A C 1
ATOM 1251 O O . SER A 1 170 ? 8.367 20.703 3.4 1 59 170 SER A O 1
ATOM 1253 N N . GLY A 1 171 ? 9.625 21.75 4.562 1 51.75 171 GLY A N 1
ATOM 1254 C CA . GLY A 1 171 ? 8.703 22.656 5.234 1 51.75 171 GLY A CA 1
ATOM 1255 C C . GLY A 1 171 ? 7.473 22.969 4.406 1 51.75 171 GLY A C 1
ATOM 1256 O O . GLY A 1 171 ? 6.48 23.484 4.934 1 51.75 171 GLY A O 1
ATOM 1257 N N . LEU A 1 172 ? 7.477 22.891 3.139 1 48.22 172 LEU A N 1
ATOM 1258 C CA . LEU A 1 172 ? 6.438 23.516 2.334 1 48.22 172 LEU A CA 1
ATOM 1259 C C . LEU A 1 172 ? 5.402 22.5 1.884 1 48.22 172 LEU A C 1
ATOM 1261 O O . LEU A 1 172 ? 4.383 22.859 1.291 1 48.22 172 LEU A O 1
ATOM 1265 N N . VAL A 1 173 ? 5.656 21.234 2.145 1 52.16 173 VAL A N 1
ATOM 1266 C CA . VAL A 1 173 ? 4.73 20.406 1.389 1 52.16 173 VAL A CA 1
ATOM 1267 C C . VAL A 1 173 ? 3.615 19.906 2.307 1 52.16 173 VAL A C 1
ATOM 1269 O O . VAL A 1 173 ? 3.881 19.234 3.301 1 52.16 173 VAL A O 1
ATOM 1272 N N . PRO A 1 174 ? 2.395 20.516 2.17 1 52.09 174 PRO A N 1
ATOM 1273 C CA . PRO A 1 174 ? 1.238 20.078 2.951 1 52.09 174 PRO A CA 1
ATOM 1274 C C . PRO A 1 174 ? 0.945 18.594 2.775 1 52.09 174 PRO A C 1
ATOM 1276 O O . PRO A 1 174 ? 1.334 18 1.767 1 52.09 174 PRO A O 1
ATOM 1279 N N . HIS A 1 175 ? 0.496 17.969 3.846 1 56.59 175 HIS A N 1
ATOM 1280 C CA . HIS A 1 175 ? -0.021 16.594 3.873 1 56.59 175 HIS A CA 1
ATOM 1281 C C . HIS A 1 175 ? -1.135 16.406 2.848 1 56.59 175 HIS A C 1
ATOM 1283 O O . HIS A 1 175 ? -2.311 16.609 3.162 1 56.59 175 HIS A O 1
ATOM 1289 N N . ASP A 1 176 ? -0.829 16.422 1.56 1 63.06 176 ASP A N 1
ATOM 1290 C CA . ASP A 1 176 ? -1.793 16.297 0.472 1 63.06 176 ASP A CA 1
ATOM 1291 C C . ASP A 1 176 ? -2.213 14.836 0.288 1 63.06 176 ASP A C 1
ATOM 1293 O O . ASP A 1 176 ? -1.367 13.938 0.276 1 63.06 176 ASP A O 1
ATOM 1297 N N . PRO A 1 177 ? -3.51 14.547 0.469 1 64.81 177 PRO A N 1
ATOM 1298 C CA . PRO A 1 177 ? -4.047 13.203 0.237 1 64.81 177 PRO A CA 1
ATOM 1299 C C . PRO A 1 177 ? -3.494 12.555 -1.033 1 64.81 177 PRO A C 1
ATOM 1301 O O . PRO A 1 177 ? -3.385 11.328 -1.11 1 64.81 177 PRO A O 1
ATOM 1304 N N . ASP A 1 178 ? -3.041 13.312 -1.947 1 66.69 178 ASP A N 1
ATOM 1305 C CA . ASP A 1 178 ? -2.492 12.812 -3.203 1 66.69 178 ASP A CA 1
ATOM 1306 C C . ASP A 1 178 ? -1.16 12.102 -2.973 1 66.69 178 ASP A C 1
ATOM 1308 O O . ASP A 1 178 ? -0.814 11.164 -3.699 1 66.69 178 ASP A O 1
ATOM 1312 N N . ILE A 1 179 ? -0.604 12.523 -1.911 1 70.31 179 ILE A N 1
ATOM 1313 C CA . ILE A 1 179 ? 0.686 11.93 -1.574 1 70.31 179 ILE A CA 1
ATOM 1314 C C . ILE A 1 179 ? 0.48 10.5 -1.075 1 70.31 179 ILE A C 1
ATOM 1316 O O . ILE A 1 179 ? 1.286 9.609 -1.366 1 70.31 179 ILE A O 1
ATOM 1320 N N . LYS A 1 180 ? -0.661 10.297 -0.526 1 77.56 180 LYS A N 1
ATOM 1321 C CA . LYS A 1 180 ? -0.941 8.961 -0.019 1 77.56 180 LYS A CA 1
ATOM 1322 C C . LYS A 1 180 ? -1.175 7.977 -1.162 1 77.56 180 LYS A C 1
ATOM 1324 O O . LYS A 1 180 ? -0.704 6.836 -1.114 1 77.56 180 LYS A O 1
ATOM 1329 N N . LEU A 1 181 ? -1.845 8.43 -2.189 1 82.94 181 LEU A N 1
ATOM 1330 C CA . LEU A 1 181 ? -2.133 7.555 -3.324 1 82.94 181 LEU A CA 1
ATOM 1331 C C . LEU A 1 181 ? -0.852 7.195 -4.07 1 82.94 181 LEU A C 1
ATOM 1333 O O . LEU A 1 181 ? -0.626 6.027 -4.395 1 82.94 181 LEU A O 1
ATOM 1337 N N . THR A 1 182 ? -0.044 8.156 -4.32 1 86.69 182 THR A N 1
ATOM 1338 C CA . THR A 1 182 ? 1.217 7.922 -5.016 1 86.69 182 THR A CA 1
ATOM 1339 C C . THR A 1 182 ? 2.123 7.008 -4.191 1 86.69 182 THR A C 1
ATOM 1341 O O . THR A 1 182 ? 2.816 6.152 -4.746 1 86.69 182 THR A O 1
ATOM 1344 N N . GLY A 1 183 ? 2.043 7.176 -2.922 1 89.38 183 GLY A N 1
ATOM 1345 C CA . GLY A 1 183 ? 2.801 6.301 -2.037 1 89.38 183 GLY A CA 1
ATOM 1346 C C . GLY A 1 183 ? 2.355 4.855 -2.102 1 89.38 183 GLY A C 1
ATOM 1347 O O . GLY A 1 183 ? 3.186 3.943 -2.121 1 89.38 183 GLY A O 1
ATOM 1348 N N . ALA A 1 184 ? 1.118 4.691 -2.117 1 89.06 184 ALA A N 1
ATOM 1349 C CA . ALA A 1 184 ? 0.572 3.34 -2.217 1 89.06 184 ALA A CA 1
ATOM 1350 C C . ALA A 1 184 ? 0.979 2.678 -3.529 1 89.06 184 ALA A C 1
ATOM 1352 O O . ALA A 1 184 ? 1.33 1.496 -3.553 1 89.06 184 ALA A O 1
ATOM 1353 N N . LEU A 1 185 ? 0.913 3.467 -4.582 1 90.12 185 LEU A N 1
ATOM 1354 C CA . LEU A 1 185 ? 1.319 2.941 -5.879 1 90.12 185 LEU A CA 1
ATOM 1355 C C . LEU A 1 185 ? 2.809 2.615 -5.891 1 90.12 185 LEU A C 1
ATOM 1357 O O . LEU A 1 185 ? 3.217 1.577 -6.418 1 90.12 185 LEU A O 1
ATOM 1361 N N . SER A 1 186 ? 3.559 3.484 -5.312 1 94.12 186 SER A N 1
ATOM 1362 C CA . SER A 1 186 ? 4.996 3.262 -5.219 1 94.12 186 SER A CA 1
ATOM 1363 C C . SER A 1 186 ? 5.309 1.98 -4.453 1 94.12 186 SER A C 1
ATOM 1365 O O . SER A 1 186 ? 6.082 1.143 -4.922 1 94.12 186 SER A O 1
ATOM 1367 N N . LEU A 1 187 ? 4.668 1.82 -3.344 1 94.62 187 LEU A N 1
ATOM 1368 C CA . LEU A 1 187 ? 4.906 0.636 -2.525 1 94.62 187 LEU A CA 1
ATOM 1369 C C . LEU A 1 187 ? 4.465 -0.627 -3.258 1 94.62 187 LEU A C 1
ATOM 1371 O O . LEU A 1 187 ? 5.133 -1.66 -3.18 1 94.62 187 LEU A O 1
ATOM 1375 N N . SER A 1 188 ? 3.369 -0.541 -3.949 1 92.75 188 SER A N 1
ATOM 1376 C CA . SER A 1 188 ? 2.895 -1.685 -4.723 1 92.75 188 SER A CA 1
ATOM 1377 C C . SER A 1 188 ? 3.92 -2.105 -5.77 1 92.75 188 SER A C 1
ATOM 1379 O O . SER A 1 188 ? 4.133 -3.299 -5.996 1 92.75 188 SER A O 1
ATOM 1381 N N . CYS A 1 189 ? 4.527 -1.157 -6.414 1 95.19 189 CYS A N 1
ATOM 1382 C CA . CYS A 1 189 ? 5.555 -1.455 -7.402 1 95.19 189 CYS A CA 1
ATOM 1383 C C . CYS A 1 189 ? 6.758 -2.133 -6.758 1 95.19 189 CYS A C 1
ATOM 1385 O O . CYS A 1 189 ? 7.32 -3.074 -7.316 1 95.19 189 CYS A O 1
ATOM 1387 N N . ALA A 1 190 ? 7.094 -1.624 -5.625 1 97.06 190 ALA A N 1
ATOM 1388 C CA . ALA A 1 190 ? 8.219 -2.221 -4.906 1 97.06 190 ALA A CA 1
ATOM 1389 C C . ALA A 1 190 ? 7.91 -3.662 -4.504 1 97.06 190 ALA A C 1
ATOM 1391 O O . ALA A 1 190 ? 8.75 -4.551 -4.668 1 97.06 190 ALA A O 1
ATOM 1392 N N . VAL A 1 191 ? 6.754 -3.896 -4.012 1 94.56 191 VAL A N 1
ATOM 1393 C CA . VAL A 1 191 ? 6.344 -5.227 -3.572 1 94.56 191 VAL A CA 1
ATOM 1394 C C . VAL A 1 191 ? 6.266 -6.164 -4.773 1 94.56 191 VAL A C 1
ATOM 1396 O O . VAL A 1 191 ? 6.699 -7.316 -4.703 1 94.56 191 VAL A O 1
ATOM 1399 N N . MET A 1 192 ? 5.754 -5.652 -5.867 1 93.38 192 MET A N 1
ATOM 1400 C CA . MET A 1 192 ? 5.699 -6.457 -7.086 1 93.38 192 MET A CA 1
ATOM 1401 C C . MET A 1 192 ? 7.098 -6.875 -7.523 1 93.38 192 MET A C 1
ATOM 1403 O O . MET A 1 192 ? 7.32 -8.031 -7.891 1 93.38 192 MET A O 1
ATOM 1407 N N . SER A 1 193 ? 7.961 -5.938 -7.492 1 96.25 193 SER A N 1
ATOM 1408 C CA . SER A 1 193 ? 9.344 -6.238 -7.832 1 96.25 193 SER A CA 1
ATOM 1409 C C . SER A 1 193 ? 9.914 -7.336 -6.934 1 96.25 193 SER A C 1
ATOM 1411 O O . SER A 1 193 ? 10.5 -8.297 -7.422 1 96.25 193 SER A O 1
ATOM 1413 N N . ALA A 1 194 ? 9.68 -7.254 -5.68 1 96.31 194 ALA A N 1
ATOM 1414 C CA . ALA A 1 194 ? 10.195 -8.211 -4.703 1 96.31 194 ALA A CA 1
ATOM 1415 C C . ALA A 1 194 ? 9.57 -9.586 -4.898 1 96.31 194 ALA A C 1
ATOM 1417 O O . ALA A 1 194 ? 10.273 -10.602 -4.871 1 96.31 194 ALA A O 1
ATOM 1418 N N . VAL A 1 195 ? 8.32 -9.633 -5.113 1 94.5 195 VAL A N 1
ATOM 1419 C CA . VAL A 1 195 ? 7.598 -10.891 -5.23 1 94.5 195 VAL A CA 1
ATOM 1420 C C . VAL A 1 195 ? 7.992 -11.602 -6.523 1 94.5 195 VAL A C 1
ATOM 1422 O O . VAL A 1 195 ? 8.117 -12.828 -6.555 1 94.5 195 VAL A O 1
ATOM 1425 N N . LEU A 1 196 ? 8.148 -10.836 -7.602 1 95.25 196 LEU A N 1
ATOM 1426 C CA . LEU A 1 196 ? 8.57 -11.43 -8.867 1 95.25 196 LEU A CA 1
ATOM 1427 C C . LEU A 1 196 ? 9.945 -12.07 -8.734 1 95.25 196 LEU A C 1
ATOM 1429 O O . LEU A 1 196 ? 10.156 -13.195 -9.195 1 95.25 196 LEU A O 1
ATOM 1433 N N . LEU A 1 197 ? 10.836 -11.453 -8.055 1 95.81 197 LEU A N 1
ATOM 1434 C CA . LEU A 1 197 ? 12.164 -12.023 -7.848 1 95.81 197 LEU A CA 1
ATOM 1435 C C . LEU A 1 197 ? 12.086 -13.227 -6.914 1 95.81 197 LEU A C 1
ATOM 1437 O O . LEU A 1 197 ? 12.797 -14.219 -7.109 1 95.81 197 LEU A O 1
ATOM 1441 N N . ALA A 1 198 ? 11.227 -13.141 -5.988 1 95.12 198 ALA A N 1
ATOM 1442 C CA . ALA A 1 198 ? 11.07 -14.211 -5.008 1 95.12 198 ALA A CA 1
ATOM 1443 C C . ALA A 1 198 ? 10.469 -15.461 -5.648 1 95.12 198 ALA A C 1
ATOM 1445 O O . ALA A 1 198 ? 10.695 -16.578 -5.184 1 95.12 198 ALA A O 1
ATOM 1446 N N . SER A 1 199 ? 9.727 -15.312 -6.684 1 93.31 199 SER A N 1
ATOM 1447 C CA . SER A 1 199 ? 9.07 -16.438 -7.348 1 93.31 199 SER A CA 1
ATOM 1448 C C . SER A 1 199 ? 10.086 -17.391 -7.973 1 93.31 199 SER A C 1
ATOM 1450 O O . SER A 1 199 ? 9.75 -18.516 -8.344 1 93.31 199 SER A O 1
ATOM 1452 N N . ARG A 1 200 ? 11.312 -16.984 -8.031 1 93.69 200 ARG A N 1
ATOM 1453 C CA . ARG A 1 200 ? 12.344 -17.812 -8.633 1 93.69 200 ARG A CA 1
ATOM 1454 C C . ARG A 1 200 ? 13.195 -18.5 -7.57 1 93.69 200 ARG A C 1
ATOM 1456 O O . ARG A 1 200 ? 14.219 -19.109 -7.883 1 93.69 200 ARG A O 1
ATOM 1463 N N . MET A 1 201 ? 12.789 -18.406 -6.406 1 94.38 201 MET A N 1
ATOM 1464 C CA . MET A 1 201 ? 13.531 -19.047 -5.32 1 94.38 201 MET A CA 1
ATOM 1465 C C . MET A 1 201 ? 13.266 -20.547 -5.289 1 94.38 201 MET A C 1
ATOM 1467 O O . MET A 1 201 ? 12.297 -21.016 -5.887 1 94.38 201 MET A O 1
ATOM 1471 N N . ARG A 1 202 ? 14.109 -21.312 -4.637 1 92.94 202 ARG A N 1
ATOM 1472 C CA . ARG A 1 202 ? 14.086 -22.766 -4.672 1 92.94 202 ARG A CA 1
ATOM 1473 C C . ARG A 1 202 ? 13.141 -23.328 -3.611 1 92.94 202 ARG A C 1
ATOM 1475 O O . ARG A 1 202 ? 12.641 -24.438 -3.74 1 92.94 202 ARG A O 1
ATOM 1482 N N . SER A 1 203 ? 12.961 -22.531 -2.535 1 95 203 SER A N 1
ATOM 1483 C CA . SER A 1 203 ? 12.125 -23.016 -1.44 1 95 203 SER A CA 1
ATOM 1484 C C . SER A 1 203 ? 11.188 -21.922 -0.938 1 95 203 SER A C 1
ATOM 1486 O O . SER A 1 203 ? 11.422 -20.734 -1.186 1 95 203 SER A O 1
ATOM 1488 N N . GLU A 1 204 ? 10.125 -22.312 -0.26 1 95.56 204 GLU A N 1
ATOM 1489 C CA . GLU A 1 204 ? 9.164 -21.375 0.311 1 95.56 204 GLU A CA 1
ATOM 1490 C C . GLU A 1 204 ? 9.812 -20.531 1.405 1 95.56 204 GLU A C 1
ATOM 1492 O O . GLU A 1 204 ? 9.438 -19.359 1.599 1 95.56 204 GLU A O 1
ATOM 1497 N N . LEU A 1 205 ? 10.734 -21.172 2.109 1 96.94 205 LEU A N 1
ATOM 1498 C CA . LEU A 1 205 ? 11.422 -20.453 3.178 1 96.94 205 LEU A CA 1
ATOM 1499 C C . LEU A 1 205 ? 12.273 -19.328 2.609 1 96.94 205 LEU A C 1
ATOM 1501 O O . LEU A 1 205 ? 12.367 -18.25 3.207 1 96.94 205 LEU A O 1
ATOM 1505 N N . GLU A 1 206 ? 12.875 -19.594 1.453 1 97.56 206 GLU A N 1
ATOM 1506 C CA . GLU A 1 206 ? 13.641 -18.531 0.791 1 97.56 206 GLU A CA 1
ATOM 1507 C C . GLU A 1 206 ? 12.734 -17.406 0.316 1 97.56 206 GLU A C 1
ATOM 1509 O O . GLU A 1 206 ? 13.102 -16.234 0.413 1 97.56 206 GLU A O 1
ATOM 1514 N N . VAL A 1 207 ? 11.602 -17.781 -0.212 1 97.12 207 VAL A N 1
ATOM 1515 C CA . VAL A 1 207 ? 10.625 -16.797 -0.625 1 97.12 207 VAL A CA 1
ATOM 1516 C C . VAL A 1 207 ? 10.219 -15.93 0.575 1 97.12 207 VAL A C 1
ATOM 1518 O O . VAL A 1 207 ? 10.219 -14.703 0.493 1 97.12 207 VAL A O 1
ATOM 1521 N N . PHE A 1 208 ? 9.93 -16.625 1.658 1 97.81 208 PHE A N 1
ATOM 1522 C CA . PHE A 1 208 ? 9.539 -15.945 2.891 1 97.81 208 PHE A CA 1
ATOM 1523 C C . PHE A 1 208 ? 10.617 -14.953 3.324 1 97.81 208 PHE A C 1
ATOM 1525 O O . PHE A 1 208 ? 10.328 -13.781 3.576 1 97.81 208 PHE A O 1
ATOM 1532 N N . ALA A 1 209 ? 11.805 -15.383 3.402 1 97.81 209 ALA A N 1
ATOM 1533 C CA . ALA A 1 209 ? 12.914 -14.562 3.875 1 97.81 209 ALA A CA 1
ATOM 1534 C C . ALA A 1 209 ? 13.133 -13.352 2.969 1 97.81 209 ALA A C 1
ATOM 1536 O O . ALA A 1 209 ? 13.32 -12.234 3.449 1 97.81 209 ALA A O 1
ATOM 1537 N N . GLN A 1 210 ? 13.133 -13.578 1.704 1 97.44 210 GLN A N 1
ATOM 1538 C CA . GLN A 1 210 ? 13.414 -12.516 0.748 1 97.44 210 GLN A CA 1
ATOM 1539 C C . GLN A 1 210 ? 12.312 -11.461 0.762 1 97.44 210 GLN A C 1
ATOM 1541 O O . GLN A 1 210 ? 12.594 -10.258 0.744 1 97.44 210 GLN A O 1
ATOM 1546 N N . VAL A 1 211 ? 11.078 -11.883 0.751 1 97.69 211 VAL A N 1
ATOM 1547 C CA . VAL A 1 211 ? 9.961 -10.945 0.736 1 97.69 211 VAL A CA 1
ATOM 1548 C C . VAL A 1 211 ? 9.906 -10.188 2.061 1 97.69 211 VAL A C 1
ATOM 1550 O O . VAL A 1 211 ? 9.648 -8.977 2.08 1 97.69 211 VAL A O 1
ATOM 1553 N N . LEU A 1 212 ? 10.117 -10.867 3.135 1 97.94 212 LEU A N 1
ATOM 1554 C CA . LEU A 1 212 ? 10.141 -10.203 4.434 1 97.94 212 LEU A CA 1
ATOM 1555 C C . LEU A 1 212 ? 11.211 -9.117 4.469 1 97.94 212 LEU A C 1
ATOM 1557 O O . LEU A 1 212 ? 10.945 -7.992 4.898 1 97.94 212 LEU A O 1
ATOM 1561 N N . LEU A 1 213 ? 12.352 -9.438 4.02 1 98.06 213 LEU A N 1
ATOM 1562 C CA . LEU A 1 213 ? 13.43 -8.453 3.971 1 98.06 213 LEU A CA 1
ATOM 1563 C C . LEU A 1 213 ? 13.039 -7.254 3.111 1 98.06 213 LEU A C 1
ATOM 1565 O O . LEU A 1 213 ? 13.266 -6.105 3.5 1 98.06 213 LEU A O 1
ATOM 1569 N N . SER A 1 214 ? 12.516 -7.566 1.973 1 98 214 SER A N 1
ATOM 1570 C CA . SER A 1 214 ? 12.109 -6.492 1.069 1 98 214 SER A CA 1
ATOM 1571 C C . SER A 1 214 ? 11.07 -5.586 1.72 1 98 214 SER A C 1
ATOM 1573 O O . SER A 1 214 ? 11.148 -4.359 1.599 1 98 214 SER A O 1
ATOM 1575 N N . LEU A 1 215 ? 10.117 -6.145 2.393 1 96.56 215 LEU A N 1
ATOM 1576 C CA . LEU A 1 215 ? 9.094 -5.34 3.053 1 96.56 215 LEU A CA 1
ATOM 1577 C C . LEU A 1 215 ? 9.695 -4.52 4.188 1 96.56 215 LEU A C 1
ATOM 1579 O O . LEU A 1 215 ? 9.258 -3.393 4.445 1 96.56 215 LEU A O 1
ATOM 1583 N N . GLU A 1 216 ? 10.602 -5.074 4.898 1 96.75 216 GLU A N 1
ATOM 1584 C CA . GLU A 1 216 ? 11.305 -4.293 5.914 1 96.75 216 GLU A CA 1
ATOM 1585 C C . GLU A 1 216 ? 12.008 -3.092 5.293 1 96.75 216 GLU A C 1
ATOM 1587 O O . GLU A 1 216 ? 12.016 -2.002 5.871 1 96.75 216 GLU A O 1
ATOM 1592 N N . LEU A 1 217 ? 12.555 -3.279 4.141 1 97.38 217 LEU A N 1
ATOM 1593 C CA . LEU A 1 217 ? 13.312 -2.227 3.48 1 97.38 217 LEU A CA 1
ATOM 1594 C C . LEU A 1 217 ? 12.383 -1.179 2.879 1 97.38 217 LEU A C 1
ATOM 1596 O O . LEU A 1 217 ? 12.672 0.019 2.936 1 97.38 217 LEU A O 1
ATOM 1600 N N . PHE A 1 218 ? 11.281 -1.615 2.334 1 96.56 218 PHE A N 1
ATOM 1601 C CA . PHE A 1 218 ? 10.438 -0.705 1.568 1 96.56 218 PHE A CA 1
ATOM 1602 C C . PHE A 1 218 ? 9.328 -0.134 2.441 1 96.56 218 PHE A C 1
ATOM 1604 O O . PHE A 1 218 ? 8.859 0.983 2.209 1 96.56 218 PHE A O 1
ATOM 1611 N N . LEU A 1 219 ? 8.906 -0.836 3.346 1 92.44 219 LEU A N 1
ATOM 1612 C CA . LEU A 1 219 ? 7.738 -0.436 4.129 1 92.44 219 LEU A CA 1
ATOM 1613 C C . LEU A 1 219 ? 8.156 0.124 5.484 1 92.44 219 LEU A C 1
ATOM 1615 O O . LEU A 1 219 ? 7.723 1.209 5.875 1 92.44 219 LEU A O 1
ATOM 1619 N N . LEU A 1 220 ? 9.086 -0.499 6.195 1 91.44 220 LEU A N 1
ATOM 1620 C CA . LEU A 1 220 ? 9.391 -0.137 7.578 1 91.44 220 LEU A CA 1
ATOM 1621 C C . LEU A 1 220 ? 10.586 0.808 7.641 1 91.44 220 LEU A C 1
ATOM 1623 O O . LEU A 1 220 ? 10.602 1.738 8.453 1 91.44 220 LEU A O 1
ATOM 1627 N N . SER A 1 221 ? 11.547 0.643 6.824 1 94.31 221 SER A N 1
ATOM 1628 C CA . SER A 1 221 ? 12.812 1.365 6.91 1 94.31 221 SER A CA 1
ATOM 1629 C C . SER A 1 221 ? 12.602 2.869 6.785 1 94.31 221 SER A C 1
ATOM 1631 O O . SER A 1 221 ? 13.305 3.656 7.422 1 94.31 221 SER A O 1
ATOM 1633 N N . PRO A 1 222 ? 11.688 3.314 5.953 1 93.19 222 PRO A N 1
ATOM 1634 C CA . PRO A 1 222 ? 11.5 4.762 5.848 1 93.19 222 PRO A CA 1
ATOM 1635 C C . PRO A 1 222 ? 11.164 5.414 7.188 1 93.19 222 PRO A C 1
ATOM 1637 O O . PRO A 1 222 ? 11.555 6.559 7.434 1 93.19 222 PRO A O 1
ATOM 1640 N N . TYR A 1 223 ? 10.445 4.758 8.016 1 89.94 223 TYR A N 1
ATOM 1641 C CA . TYR A 1 223 ? 10.094 5.312 9.32 1 89.94 223 TYR A CA 1
ATOM 1642 C C . TYR A 1 223 ? 11.336 5.461 10.203 1 89.94 223 TYR A C 1
ATOM 1644 O O . TYR A 1 223 ? 11.492 6.469 10.898 1 89.94 223 TYR A O 1
ATOM 1652 N N . VAL A 1 224 ? 12.164 4.5 10.172 1 92 224 VAL A N 1
ATOM 1653 C CA . VAL A 1 224 ? 13.414 4.555 10.922 1 92 224 VAL A CA 1
ATOM 1654 C C . VAL A 1 224 ? 14.289 5.688 10.398 1 92 224 VAL A C 1
ATOM 1656 O O . VAL A 1 224 ? 14.82 6.484 11.18 1 92 224 VAL A O 1
ATOM 1659 N N . ARG A 1 225 ? 14.422 5.73 9.102 1 94.56 225 ARG A N 1
ATOM 1660 C CA . ARG A 1 225 ? 15.266 6.742 8.469 1 94.56 225 ARG A CA 1
ATOM 1661 C C . ARG A 1 225 ? 14.742 8.148 8.758 1 94.56 225 ARG A C 1
ATOM 1663 O O . ARG A 1 225 ? 15.531 9.078 8.945 1 94.56 225 ARG A O 1
ATOM 1670 N N . ARG A 1 226 ? 13.453 8.25 8.734 1 91.12 226 ARG A N 1
ATOM 1671 C CA . ARG A 1 226 ? 12.844 9.531 9.07 1 91.12 226 ARG A CA 1
ATOM 1672 C C . ARG A 1 226 ? 13.219 9.953 10.492 1 91.12 226 ARG A C 1
ATOM 1674 O O . ARG A 1 226 ? 13.586 11.109 10.719 1 91.12 226 ARG A O 1
ATOM 1681 N N . HIS A 1 227 ? 13.117 9.062 11.43 1 89.94 227 HIS A N 1
ATOM 1682 C CA . HIS A 1 227 ? 13.445 9.367 12.82 1 89.94 227 HIS A CA 1
ATOM 1683 C C . HIS A 1 227 ? 14.922 9.719 12.969 1 89.94 227 HIS A C 1
ATOM 1685 O O . HIS A 1 227 ? 15.281 10.625 13.719 1 89.94 227 HIS A O 1
ATOM 1691 N N . VAL A 1 228 ? 15.75 9.023 12.273 1 93.44 228 VAL A N 1
ATOM 1692 C CA . VAL A 1 228 ? 17.188 9.258 12.336 1 93.44 228 VAL A CA 1
ATOM 1693 C C . VAL A 1 228 ? 17.516 10.641 11.781 1 93.44 228 VAL A C 1
ATOM 1695 O O . VAL A 1 228 ? 18.312 11.383 12.367 1 93.44 228 VAL A O 1
ATOM 1698 N N . LYS A 1 229 ? 16.906 10.953 10.664 1 92.81 229 LYS A N 1
ATOM 1699 C CA . LYS A 1 229 ? 17.125 12.258 10.055 1 92.81 229 LYS A CA 1
ATOM 1700 C C . LYS A 1 229 ? 16.656 13.383 10.969 1 92.81 229 LYS A C 1
ATOM 1702 O O . LYS A 1 229 ? 17.328 14.406 11.102 1 92.81 229 LYS A O 1
ATOM 1707 N N . ARG A 1 230 ? 15.523 13.211 11.555 1 88.75 230 ARG A N 1
ATOM 1708 C CA . ARG A 1 230 ? 14.953 14.219 12.445 1 88.75 230 ARG A CA 1
ATOM 1709 C C . ARG A 1 230 ? 15.828 14.406 13.68 1 88.75 230 ARG A C 1
ATOM 1711 O O . ARG A 1 230 ? 15.891 15.508 14.234 1 88.75 230 ARG A O 1
ATOM 1718 N N . HIS A 1 231 ? 16.516 13.406 14.047 1 91 231 HIS A N 1
ATOM 1719 C CA . HIS A 1 231 ? 17.312 13.453 15.258 1 91 231 HIS A CA 1
ATOM 1720 C C . HIS A 1 231 ? 18.656 14.125 15.008 1 91 231 HIS A C 1
ATOM 1722 O O . HIS A 1 231 ? 19.125 14.93 15.82 1 91 231 HIS A O 1
ATOM 1728 N N . SER A 1 232 ? 19.312 13.75 13.922 1 93.12 232 SER A N 1
ATOM 1729 C CA . SER A 1 232 ? 20.656 14.281 13.68 1 93.12 232 SER A CA 1
ATOM 1730 C C . SER A 1 232 ? 21.047 14.148 12.211 1 93.12 232 SER A C 1
ATOM 1732 O O . SER A 1 232 ? 20.859 13.086 11.602 1 93.12 232 SER A O 1
ATOM 1734 N N . LEU A 1 233 ? 21.578 15.172 11.695 1 93.25 233 LEU A N 1
ATOM 1735 C CA . LEU A 1 233 ? 22.078 15.141 10.328 1 93.25 233 LEU A CA 1
ATOM 1736 C C . LEU A 1 233 ? 23.281 14.195 10.211 1 93.25 233 LEU A C 1
ATOM 1738 O O . LEU A 1 233 ? 23.422 13.492 9.211 1 93.25 233 LEU A O 1
ATOM 1742 N N . GLY A 1 234 ? 24.062 14.234 11.266 1 95.44 234 GLY A N 1
ATOM 1743 C CA . GLY A 1 234 ? 25.203 13.328 11.266 1 95.44 234 GLY A CA 1
ATOM 1744 C C . GLY A 1 234 ? 24.797 11.867 11.234 1 95.44 234 GLY A C 1
ATOM 1745 O O . GLY A 1 234 ? 25.406 11.07 10.508 1 95.44 234 GLY A O 1
ATOM 1746 N N . ALA A 1 235 ? 23.859 11.539 12.008 1 94.88 235 ALA A N 1
ATOM 1747 C CA . ALA A 1 235 ? 23.375 10.164 12.031 1 94.88 235 ALA A CA 1
ATOM 1748 C C . ALA A 1 235 ? 22.75 9.773 10.688 1 94.88 235 ALA A C 1
ATOM 1750 O O . ALA A 1 235 ? 22.906 8.641 10.234 1 94.88 235 ALA A O 1
ATOM 1751 N N . HIS A 1 236 ? 22.078 10.703 10.094 1 95.75 236 HIS A N 1
ATOM 1752 C CA . HIS A 1 236 ? 21.469 10.477 8.781 1 95.75 236 HIS A CA 1
ATOM 1753 C C . HIS A 1 236 ? 22.531 10.195 7.727 1 95.75 236 HIS A C 1
ATOM 1755 O O . HIS A 1 236 ? 22.391 9.25 6.945 1 95.75 236 HIS A O 1
ATOM 1761 N N . LEU A 1 237 ? 23.562 10.984 7.688 1 96.88 237 LEU A N 1
ATOM 1762 C CA . LEU A 1 237 ? 24.656 10.797 6.727 1 96.88 237 LEU A CA 1
ATOM 1763 C C . LEU A 1 237 ? 25.406 9.492 6.996 1 96.88 237 LEU A C 1
ATOM 1765 O O . LEU A 1 237 ? 25.812 8.805 6.062 1 96.88 237 LEU A O 1
ATOM 1769 N N . GLY A 1 238 ? 25.594 9.25 8.328 1 97.44 238 GLY A N 1
ATOM 1770 C CA . GLY A 1 238 ? 26.203 7.98 8.68 1 97.44 238 GLY A CA 1
ATOM 1771 C C . GLY A 1 238 ? 25.391 6.785 8.211 1 97.44 238 GLY A C 1
ATOM 1772 O O . GLY A 1 238 ? 25.953 5.812 7.695 1 97.44 238 GLY A O 1
ATOM 1773 N N . LEU A 1 239 ? 24.109 6.863 8.414 1 96.88 239 LEU A N 1
ATOM 1774 C CA . LEU A 1 239 ? 23.219 5.797 7.961 1 96.88 239 LEU A CA 1
ATOM 1775 C C . LEU A 1 239 ? 23.281 5.648 6.445 1 96.88 239 LEU A C 1
ATOM 1777 O O . LEU A 1 239 ? 23.297 4.531 5.926 1 96.88 239 LEU A O 1
ATOM 1781 N N . THR A 1 240 ? 23.266 6.73 5.723 1 97.88 240 THR A N 1
ATOM 1782 C CA . THR A 1 240 ? 23.359 6.707 4.266 1 97.88 240 THR A CA 1
ATOM 1783 C C . THR A 1 240 ? 24.641 6.008 3.816 1 97.88 240 THR A C 1
ATOM 1785 O O . THR A 1 240 ? 24.609 5.137 2.945 1 97.88 240 THR A O 1
ATOM 1788 N N . ALA A 1 241 ? 25.719 6.414 4.426 1 97.94 241 ALA A N 1
ATOM 1789 C CA . ALA A 1 241 ? 27 5.805 4.09 1 97.94 241 ALA A CA 1
ATOM 1790 C C . ALA A 1 241 ? 26.984 4.305 4.367 1 97.94 241 ALA A C 1
ATOM 1792 O O . ALA A 1 241 ? 27.484 3.512 3.57 1 97.94 241 ALA A O 1
ATOM 1793 N N . ALA A 1 242 ? 26.422 3.91 5.492 1 97.75 242 ALA A N 1
ATOM 1794 C CA . ALA A 1 242 ? 26.344 2.498 5.855 1 97.75 242 ALA A CA 1
ATOM 1795 C C . ALA A 1 242 ? 25.484 1.725 4.852 1 97.75 242 ALA A C 1
ATOM 1797 O O . ALA A 1 242 ? 25.828 0.603 4.473 1 97.75 242 ALA A O 1
ATOM 1798 N N . MET A 1 243 ? 24.359 2.27 4.457 1 98.19 243 MET A N 1
ATOM 1799 C CA . MET A 1 243 ? 23.484 1.622 3.494 1 98.19 243 MET A CA 1
ATOM 1800 C C . MET A 1 243 ? 24.172 1.449 2.148 1 98.19 243 MET A C 1
ATOM 1802 O O . MET A 1 243 ? 24.062 0.394 1.521 1 98.19 243 MET A O 1
ATOM 1806 N N . VAL A 1 244 ? 24.875 2.479 1.703 1 98.44 244 VAL A N 1
ATOM 1807 C CA . VAL A 1 244 ? 25.609 2.422 0.435 1 98.44 244 VAL A CA 1
ATOM 1808 C C . VAL A 1 244 ? 26.703 1.364 0.511 1 98.44 244 VAL A C 1
ATOM 1810 O O . VAL A 1 244 ? 26.828 0.525 -0.385 1 98.44 244 VAL A O 1
ATOM 1813 N N . ALA A 1 245 ? 27.438 1.413 1.554 1 98.12 245 ALA A N 1
ATOM 1814 C CA . ALA A 1 245 ? 28.531 0.455 1.732 1 98.12 245 ALA A CA 1
ATOM 1815 C C . ALA A 1 245 ? 28 -0.969 1.843 1 98.12 245 ALA A C 1
ATOM 1817 O O . ALA A 1 245 ? 28.562 -1.9 1.269 1 98.12 245 ALA A O 1
ATOM 1818 N N . GLY A 1 246 ? 26.938 -1.135 2.643 1 97.56 246 GLY A N 1
ATOM 1819 C CA . GLY A 1 246 ? 26.328 -2.447 2.775 1 97.56 246 GLY A CA 1
ATOM 1820 C C . GLY A 1 246 ? 25.844 -3.014 1.455 1 97.56 246 GLY A C 1
ATOM 1821 O O . GLY A 1 246 ? 26.047 -4.195 1.166 1 97.56 246 GLY A O 1
ATOM 1822 N N . THR A 1 247 ? 25.172 -2.195 0.677 1 98.19 247 THR A N 1
ATOM 1823 C CA . THR A 1 247 ? 24.672 -2.631 -0.62 1 98.19 247 THR A CA 1
ATOM 1824 C C . THR A 1 247 ? 25.828 -2.939 -1.574 1 98.19 247 THR A C 1
ATOM 1826 O O . THR A 1 247 ? 25.781 -3.939 -2.295 1 98.19 247 THR A O 1
ATOM 1829 N N . ALA A 1 248 ? 26.844 -2.104 -1.607 1 97.81 248 ALA A N 1
ATOM 1830 C CA . ALA A 1 248 ? 28.016 -2.367 -2.426 1 97.81 248 ALA A CA 1
ATOM 1831 C C . ALA A 1 248 ? 28.688 -3.68 -2.02 1 97.81 248 ALA A C 1
ATOM 1833 O O . ALA A 1 248 ? 29.141 -4.449 -2.875 1 97.81 248 ALA A O 1
ATOM 1834 N N . GLY A 1 249 ? 28.766 -3.871 -0.716 1 96.5 249 GLY A N 1
ATOM 1835 C CA . GLY A 1 249 ? 29.344 -5.109 -0.213 1 96.5 249 GLY A CA 1
ATOM 1836 C C . GLY A 1 249 ? 28.578 -6.34 -0.639 1 96.5 249 GLY A C 1
ATOM 1837 O O . GLY A 1 249 ? 29.156 -7.41 -0.834 1 96.5 249 GLY A O 1
ATOM 1838 N N . LEU A 1 250 ? 27.281 -6.23 -0.761 1 96 250 LEU A N 1
ATOM 1839 C CA . LEU A 1 250 ? 26.438 -7.324 -1.235 1 96 250 LEU A CA 1
ATOM 1840 C C . LEU A 1 250 ? 26.625 -7.547 -2.732 1 96 250 LEU A C 1
ATOM 1842 O O . LEU A 1 250 ? 26.641 -8.688 -3.195 1 96 250 LEU A O 1
ATOM 1846 N N . LEU A 1 251 ? 26.859 -6.477 -3.525 1 96.69 251 LEU A N 1
ATOM 1847 C CA . LEU A 1 251 ? 26.875 -6.551 -4.984 1 96.69 251 LEU A CA 1
ATOM 1848 C C . LEU A 1 251 ? 28.234 -6.988 -5.492 1 96.69 251 LEU A C 1
ATOM 1850 O O . LEU A 1 251 ? 28.328 -7.676 -6.512 1 96.69 251 LEU A O 1
ATOM 1854 N N . LEU A 1 252 ? 29.297 -6.633 -4.824 1 96.06 252 LEU A N 1
ATOM 1855 C CA . LEU A 1 252 ? 30.656 -6.836 -5.316 1 96.06 252 LEU A CA 1
ATOM 1856 C C . LEU A 1 252 ? 30.938 -8.312 -5.566 1 96.06 252 LEU A C 1
ATOM 1858 O O . LEU A 1 252 ? 31.391 -8.688 -6.645 1 96.06 252 LEU A O 1
ATOM 1862 N N . PRO A 1 253 ? 30.609 -9.188 -4.609 1 94.81 253 PRO A N 1
ATOM 1863 C CA . PRO A 1 253 ? 30.844 -10.617 -4.863 1 94.81 253 PRO A CA 1
ATOM 1864 C C . PRO A 1 253 ? 29.922 -11.18 -5.941 1 94.81 253 PRO A C 1
ATOM 1866 O O . PRO A 1 253 ? 30.266 -12.164 -6.602 1 94.81 253 PRO A O 1
ATOM 1869 N N . ALA A 1 254 ? 28.766 -10.625 -6.113 1 93.31 254 ALA A N 1
ATOM 1870 C CA . ALA A 1 254 ? 27.812 -11.125 -7.105 1 93.31 254 ALA A CA 1
ATOM 1871 C C . ALA A 1 254 ? 28.188 -10.656 -8.508 1 93.31 254 ALA A C 1
ATOM 1873 O O . ALA A 1 254 ? 28.125 -11.43 -9.461 1 93.31 254 ALA A O 1
ATOM 1874 N N . SER A 1 255 ? 28.594 -9.445 -8.656 1 94.31 255 SER A N 1
ATOM 1875 C CA . SER A 1 255 ? 28.969 -8.859 -9.945 1 94.31 255 SER A CA 1
ATOM 1876 C C . SER A 1 255 ? 29.719 -7.547 -9.758 1 94.31 255 SER A C 1
ATOM 1878 O O . SER A 1 255 ? 29.109 -6.516 -9.461 1 94.31 255 SER A O 1
ATOM 1880 N N . PRO A 1 256 ? 30.984 -7.57 -10.023 1 96.06 256 PRO A N 1
ATOM 1881 C CA . PRO A 1 256 ? 31.75 -6.328 -9.922 1 96.06 256 PRO A CA 1
ATOM 1882 C C . PRO A 1 256 ? 31.234 -5.238 -10.859 1 96.06 256 PRO A C 1
ATOM 1884 O O . PRO A 1 256 ? 31.281 -4.055 -10.523 1 96.06 256 PRO A O 1
ATOM 1887 N N . THR A 1 257 ? 30.828 -5.711 -12 1 96.69 257 THR A N 1
ATOM 1888 C CA . THR A 1 257 ? 30.297 -4.75 -12.953 1 96.69 257 THR A CA 1
ATOM 1889 C C . THR A 1 257 ? 29.047 -4.074 -12.398 1 96.69 257 THR A C 1
ATOM 1891 O O . THR A 1 257 ? 28.906 -2.85 -12.469 1 96.69 257 THR A O 1
ATOM 1894 N N . ALA A 1 258 ? 28.109 -4.91 -11.82 1 95.88 258 ALA A N 1
ATOM 1895 C CA . ALA A 1 258 ? 26.906 -4.355 -11.219 1 95.88 258 ALA A CA 1
ATOM 1896 C C . ALA A 1 258 ? 27.25 -3.422 -10.062 1 95.88 258 ALA A C 1
ATOM 1898 O O . ALA A 1 258 ? 26.594 -2.389 -9.883 1 95.88 258 ALA A O 1
ATOM 1899 N N . ALA A 1 259 ? 28.25 -3.756 -9.328 1 97.75 259 ALA A N 1
ATOM 1900 C CA . ALA A 1 259 ? 28.688 -2.92 -8.211 1 97.75 259 ALA A CA 1
ATOM 1901 C C . ALA A 1 259 ? 29.219 -1.577 -8.711 1 97.75 259 ALA A C 1
ATOM 1903 O O . ALA A 1 259 ? 28.953 -0.536 -8.102 1 97.75 259 ALA A O 1
ATOM 1904 N N . ALA A 1 260 ? 29.953 -1.622 -9.766 1 97.75 260 ALA A N 1
ATOM 1905 C CA . ALA A 1 260 ? 30.5 -0.393 -10.344 1 97.75 260 ALA A CA 1
ATOM 1906 C C . ALA A 1 260 ? 29.375 0.505 -10.859 1 97.75 260 ALA A C 1
ATOM 1908 O O . ALA A 1 260 ? 29.406 1.721 -10.656 1 97.75 260 ALA A O 1
ATOM 1909 N N . ILE A 1 261 ? 28.453 -0.126 -11.508 1 97.75 261 ILE A N 1
ATOM 1910 C CA . ILE A 1 261 ? 27.312 0.623 -12.023 1 97.75 261 ILE A CA 1
ATOM 1911 C C . ILE A 1 261 ? 26.547 1.249 -10.867 1 97.75 261 ILE A C 1
ATOM 1913 O O . ILE A 1 261 ? 26.141 2.41 -10.945 1 97.75 261 ILE A O 1
ATOM 1917 N N . TYR A 1 262 ? 26.359 0.464 -9.836 1 98.19 262 TYR A N 1
ATOM 1918 C CA . TYR A 1 262 ? 25.703 0.972 -8.641 1 98.19 262 TYR A CA 1
ATOM 1919 C C . TYR A 1 262 ? 26.469 2.141 -8.039 1 98.19 262 TYR A C 1
ATOM 1921 O O . TYR A 1 262 ? 25.875 3.172 -7.703 1 98.19 262 TYR A O 1
ATOM 1929 N N . GLY A 1 263 ? 27.75 2 -7.898 1 98.06 263 GLY A N 1
ATOM 1930 C CA . GLY A 1 263 ? 28.578 3.09 -7.406 1 98.06 263 GLY A CA 1
ATOM 1931 C C . GLY A 1 263 ? 28.469 4.348 -8.242 1 98.06 263 GLY A C 1
ATOM 1932 O O . GLY A 1 263 ? 28.359 5.453 -7.707 1 98.06 263 GLY A O 1
ATOM 1933 N N . ALA A 1 264 ? 28.547 4.172 -9.484 1 98 264 ALA A N 1
ATOM 1934 C CA . ALA A 1 264 ? 28.391 5.305 -10.398 1 98 264 ALA A CA 1
ATOM 1935 C C . ALA A 1 264 ? 27.031 5.973 -10.227 1 98 264 ALA A C 1
ATOM 1937 O O . ALA A 1 264 ? 26.938 7.199 -10.219 1 98 264 ALA A O 1
ATOM 1938 N N . ALA A 1 265 ? 26 5.133 -10.117 1 97.94 265 ALA A N 1
ATOM 1939 C CA . ALA A 1 265 ? 24.656 5.66 -9.93 1 97.94 265 ALA A CA 1
ATOM 1940 C C . ALA A 1 265 ? 24.547 6.469 -8.641 1 97.94 265 ALA A C 1
ATOM 1942 O O . ALA A 1 265 ? 23.922 7.523 -8.609 1 97.94 265 ALA A O 1
ATOM 1943 N N . VAL A 1 266 ? 25.172 5.969 -7.602 1 98.12 266 VAL A N 1
ATOM 1944 C CA . VAL A 1 266 ? 25.156 6.652 -6.309 1 98.12 266 VAL A CA 1
ATOM 1945 C C . VAL A 1 266 ? 25.828 8.023 -6.441 1 98.12 266 VAL A C 1
ATOM 1947 O O . VAL A 1 266 ? 25.297 9.023 -5.957 1 98.12 266 VAL A O 1
ATOM 1950 N N . VAL A 1 267 ? 26.906 8.102 -7.129 1 97.06 267 VAL A N 1
ATOM 1951 C CA . VAL A 1 267 ? 27.641 9.352 -7.309 1 97.06 267 VAL A CA 1
ATOM 1952 C C . VAL A 1 267 ? 26.828 10.32 -8.148 1 97.06 267 VAL A C 1
ATOM 1954 O O . VAL A 1 267 ? 26.719 11.508 -7.809 1 97.06 267 VAL A O 1
ATOM 1957 N N . VAL A 1 268 ? 26.281 9.852 -9.156 1 96.88 268 VAL A N 1
ATOM 1958 C CA . VAL A 1 268 ? 25.5 10.695 -10.055 1 96.88 268 VAL A CA 1
ATOM 1959 C C . VAL A 1 268 ? 24.281 11.242 -9.312 1 96.88 268 VAL A C 1
ATOM 1961 O O . VAL A 1 268 ? 24.016 12.445 -9.344 1 96.88 268 VAL A O 1
ATOM 1964 N N . VAL A 1 269 ? 23.578 10.375 -8.602 1 96.06 269 VAL A N 1
ATOM 1965 C CA . VAL A 1 269 ? 22.344 10.75 -7.922 1 96.06 269 VAL A CA 1
ATOM 1966 C C . VAL A 1 269 ? 22.656 11.711 -6.777 1 96.06 269 VAL A C 1
ATOM 1968 O O . VAL A 1 269 ? 21.906 12.672 -6.551 1 96.06 269 VAL A O 1
ATOM 1971 N N . THR A 1 270 ? 23.719 11.516 -6.102 1 95.12 270 THR A N 1
ATOM 1972 C CA . THR A 1 270 ? 24.016 12.266 -4.883 1 95.12 270 THR A CA 1
ATOM 1973 C C . THR A 1 270 ? 24.688 13.594 -5.215 1 95.12 270 THR A C 1
ATOM 1975 O O . THR A 1 270 ? 24.484 14.594 -4.531 1 95.12 270 THR A O 1
ATOM 1978 N N . PHE A 1 271 ? 25.453 13.625 -6.285 1 94.31 271 PHE A N 1
ATOM 1979 C CA . PHE A 1 271 ? 26.266 14.812 -6.5 1 94.31 271 PHE A CA 1
ATOM 1980 C C . PHE A 1 271 ? 25.969 15.438 -7.859 1 94.31 271 PHE A C 1
ATOM 1982 O O . PHE A 1 271 ? 25.828 16.656 -7.973 1 94.3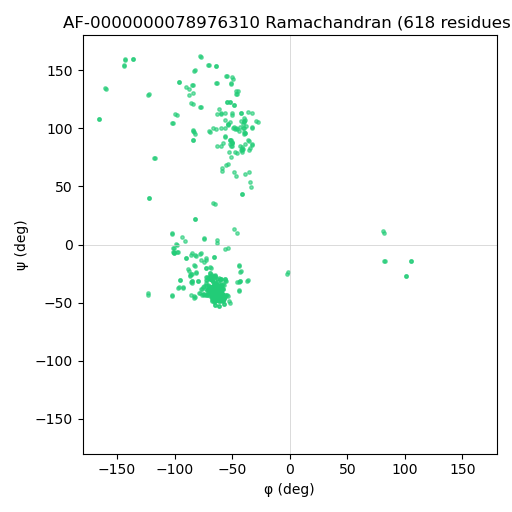1 271 PHE A O 1
ATOM 1989 N N . ALA A 1 272 ? 25.844 14.688 -8.891 1 93.75 272 ALA A N 1
ATOM 1990 C CA . ALA A 1 272 ? 25.703 15.219 -10.242 1 93.75 272 ALA A CA 1
ATOM 1991 C C . ALA A 1 272 ? 24.312 15.789 -10.469 1 93.75 272 ALA A C 1
ATOM 1993 O O . ALA A 1 272 ? 24.156 16.844 -11.078 1 93.75 272 ALA A O 1
ATOM 1994 N N . VAL A 1 273 ? 23.391 15.055 -10.008 1 92 273 VAL A N 1
ATOM 1995 C CA . VAL A 1 273 ? 22.016 15.484 -10.25 1 92 273 VAL A CA 1
ATOM 1996 C C . VAL A 1 273 ? 21.75 16.797 -9.5 1 92 273 VAL A C 1
ATOM 1998 O O . VAL A 1 273 ? 21.266 17.766 -10.094 1 92 273 VAL A O 1
ATOM 2001 N N . PRO A 1 274 ? 22.078 16.859 -8.281 1 91 274 PRO A N 1
ATOM 2002 C CA . PRO A 1 274 ? 21.906 18.156 -7.605 1 91 274 PRO A CA 1
ATOM 2003 C C . PRO A 1 274 ? 22.672 19.281 -8.281 1 91 274 PRO A C 1
ATOM 2005 O O . PRO A 1 274 ? 22.172 20.422 -8.352 1 91 274 PRO A O 1
ATOM 2008 N N . ALA A 1 275 ? 23.812 18.984 -8.734 1 91 275 ALA A N 1
ATOM 2009 C CA . ALA A 1 275 ? 24.578 20 -9.445 1 91 275 ALA A CA 1
ATOM 2010 C C . ALA A 1 275 ? 23.844 20.5 -10.68 1 91 275 ALA A C 1
ATOM 2012 O O . ALA A 1 275 ? 23.812 21.703 -10.969 1 91 275 ALA A O 1
ATOM 2013 N N . SER A 1 276 ? 23.328 19.594 -11.391 1 89.69 276 SER A N 1
ATOM 2014 C CA . SER A 1 276 ? 22.578 19.953 -12.586 1 89.69 276 SER A CA 1
ATOM 2015 C C . SER A 1 276 ? 21.328 20.75 -12.242 1 89.69 276 SER A C 1
ATOM 2017 O O . SER A 1 276 ? 20.938 21.656 -12.984 1 89.69 276 SER A O 1
ATOM 2019 N N . MET A 1 277 ? 20.734 20.453 -11.102 1 87.44 277 MET A N 1
ATOM 2020 C CA . MET A 1 277 ? 19.531 21.156 -10.664 1 87.44 277 MET A CA 1
ATOM 2021 C C . MET A 1 277 ? 19.859 22.594 -10.25 1 87.44 277 MET A C 1
ATOM 2023 O O . MET A 1 277 ? 19.094 23.516 -10.539 1 87.44 277 MET A O 1
ATOM 2027 N N . VAL A 1 278 ? 20.906 22.75 -9.602 1 85.25 278 VAL A N 1
ATOM 2028 C CA . VAL A 1 278 ? 21.328 24.078 -9.164 1 85.25 278 VAL A CA 1
ATOM 2029 C C . VAL A 1 278 ? 21.75 24.906 -10.367 1 85.25 278 VAL A C 1
ATOM 2031 O O . VAL A 1 278 ? 21.453 26.109 -10.445 1 85.25 278 VAL A O 1
ATOM 2034 N N . ARG A 1 279 ? 22.344 24.281 -11.273 1 82.94 279 ARG A N 1
ATOM 2035 C CA . ARG A 1 279 ? 22.766 24.984 -12.484 1 82.94 279 ARG A CA 1
ATOM 2036 C C . ARG A 1 279 ? 21.562 25.406 -13.32 1 82.94 279 ARG A C 1
ATOM 2038 O O . ARG A 1 279 ? 21.547 26.5 -13.891 1 82.94 279 ARG A O 1
ATOM 2045 N N . ALA A 1 280 ? 20.625 24.531 -13.422 1 75.44 280 ALA A N 1
ATOM 2046 C CA . ALA A 1 280 ? 19.422 24.812 -14.195 1 75.44 280 ALA A CA 1
ATOM 2047 C C . ALA A 1 280 ? 18.625 25.953 -13.57 1 75.44 280 ALA A C 1
ATOM 2049 O O . ALA A 1 280 ? 17.953 26.703 -14.273 1 75.44 280 ALA A O 1
ATOM 2050 N N . HIS A 1 281 ? 18.562 26.016 -12.266 1 65.31 281 HIS A N 1
ATOM 2051 C CA . HIS A 1 281 ? 17.859 27.094 -11.57 1 65.31 281 HIS A CA 1
ATOM 2052 C C . HIS A 1 281 ? 18.531 28.438 -11.789 1 65.31 281 HIS A C 1
ATOM 2054 O O . HIS A 1 281 ? 17.875 29.469 -11.789 1 65.31 281 HIS A O 1
ATOM 2060 N N . LYS A 1 282 ? 19.812 28.438 -11.805 1 55.53 282 LYS A N 1
ATOM 2061 C CA . LYS A 1 282 ? 20.516 29.688 -12.109 1 55.53 282 LYS A CA 1
ATOM 2062 C C . LYS A 1 282 ? 20.078 30.25 -13.453 1 55.53 282 LYS A C 1
ATOM 2064 O O . LYS A 1 282 ? 20.047 31.469 -13.641 1 55.53 282 LYS A O 1
ATOM 2069 N N . PHE A 1 283 ? 19.719 29.359 -14.266 1 50.19 283 PHE A N 1
ATOM 2070 C CA . PHE A 1 283 ? 19.297 29.828 -15.578 1 50.19 283 PHE A CA 1
ATOM 2071 C C . PHE A 1 283 ? 17.844 30.297 -15.547 1 50.19 283 PHE A C 1
ATOM 2073 O O . PHE A 1 283 ? 17.375 30.938 -16.484 1 50.19 283 PHE A O 1
ATOM 2080 N N . LYS A 1 284 ? 17.094 29.859 -14.508 1 48.81 284 LYS A N 1
ATOM 2081 C CA . LYS A 1 284 ? 15.734 30.359 -14.352 1 48.81 284 LYS A CA 1
ATOM 2082 C C . LYS A 1 284 ? 15.727 31.719 -13.648 1 48.81 284 LYS A C 1
ATOM 2084 O O . LYS A 1 284 ? 14.727 32.094 -13.031 1 48.81 284 LYS A O 1
ATOM 2089 N N . ALA A 1 285 ? 16.781 32.469 -13.641 1 45.38 285 ALA A N 1
ATOM 2090 C CA . ALA A 1 285 ? 16.766 33.844 -13.148 1 45.38 285 ALA A CA 1
ATOM 2091 C C . ALA A 1 285 ? 15.672 34.656 -13.844 1 45.38 285 ALA A C 1
ATOM 2093 O O . ALA A 1 285 ? 15.547 34.625 -15.07 1 45.38 285 ALA A O 1
ATOM 2094 N N . LYS A 1 286 ? 14.703 34.781 -13.023 1 44.72 286 LYS A N 1
ATOM 2095 C CA . LYS A 1 286 ? 13.641 35.688 -13.469 1 44.72 286 LYS A CA 1
ATOM 2096 C C . LYS A 1 286 ? 14.211 37 -13.969 1 44.72 286 LYS A C 1
ATOM 2098 O O . LYS A 1 286 ? 14.961 37.688 -13.258 1 44.72 286 LYS A O 1
ATOM 2103 N N . ILE A 1 287 ? 14.305 37.156 -15.242 1 39.75 287 ILE A N 1
ATOM 2104 C CA . ILE A 1 287 ? 14.477 38.5 -15.812 1 39.75 287 ILE A CA 1
ATOM 2105 C C . ILE A 1 287 ? 13.312 39.375 -15.398 1 39.75 287 ILE A C 1
ATOM 2107 O O . ILE A 1 287 ? 12.18 39.219 -15.875 1 39.75 287 ILE A O 1
ATOM 2111 N N . SER A 1 288 ? 13.203 39.594 -14.141 1 38.12 288 SER A N 1
ATOM 2112 C CA . SER A 1 288 ? 12.203 40.594 -13.781 1 38.12 288 SER A CA 1
ATOM 2113 C C . SER A 1 288 ? 12.516 41.938 -14.422 1 38.12 288 SER A C 1
ATOM 2115 O O . SER A 1 288 ? 13.609 42.5 -14.234 1 38.12 288 SER A O 1
ATOM 2117 N N . GLY A 1 289 ? 12.117 42.156 -15.641 1 36.38 289 GLY A N 1
ATOM 2118 C CA . GLY A 1 289 ? 12.188 43.5 -16.219 1 36.38 289 GLY A CA 1
ATOM 2119 C C . GLY A 1 289 ? 11.586 44.562 -15.32 1 36.38 289 GLY A C 1
ATOM 2120 O O . GLY A 1 289 ? 10.844 44.25 -14.383 1 36.38 289 GLY A O 1
ATOM 2121 N N . PRO A 1 290 ? 12.164 45.781 -15.25 1 40.22 290 PRO A N 1
ATOM 2122 C CA . PRO A 1 290 ? 11.688 46.906 -14.477 1 40.22 290 PRO A CA 1
ATOM 2123 C C . PRO A 1 290 ? 10.18 47.125 -14.586 1 40.22 290 PRO A C 1
ATOM 2125 O O . PRO A 1 290 ? 9.625 48.031 -13.953 1 40.22 290 PRO A O 1
ATOM 2128 N N . TRP A 1 291 ? 9.562 46.5 -15.648 1 40.03 291 TRP A N 1
ATOM 2129 C CA . TRP A 1 291 ? 8.141 46.812 -15.789 1 40.03 291 TRP A CA 1
ATOM 2130 C C . TRP A 1 291 ? 7.316 46.094 -14.727 1 40.03 291 TRP A C 1
ATOM 2132 O O . TRP A 1 291 ? 6.117 45.875 -14.906 1 40.03 291 TRP A O 1
ATOM 2142 N N . ASP A 1 292 ? 8 45.438 -13.82 1 39.22 292 ASP A N 1
ATOM 2143 C CA . ASP A 1 292 ? 7.07 44.875 -12.836 1 39.22 292 ASP A CA 1
ATOM 2144 C C . ASP A 1 292 ? 6.098 45.969 -12.344 1 39.22 292 ASP A C 1
ATOM 2146 O O . ASP A 1 292 ? 6.496 47.094 -12.102 1 39.22 292 ASP A O 1
ATOM 2150 N N . GLU A 1 293 ? 4.789 45.844 -12.664 1 38 293 GLU A N 1
ATOM 2151 C CA . GLU A 1 293 ? 3.662 46.688 -12.32 1 38 293 GLU A CA 1
ATOM 2152 C C . GLU A 1 293 ? 3.754 47.188 -10.875 1 38 293 GLU A C 1
ATOM 2154 O O . GLU A 1 293 ? 4 46.406 -9.961 1 38 293 GLU A O 1
ATOM 2159 N N . ALA A 1 294 ? 4.199 48.438 -10.617 1 37.59 294 ALA A N 1
ATOM 2160 C CA . ALA A 1 294 ? 3.99 49.094 -9.336 1 37.59 294 ALA A CA 1
ATOM 2161 C C . ALA A 1 294 ? 2.664 48.656 -8.711 1 37.59 294 ALA A C 1
ATOM 2163 O O . ALA A 1 294 ? 1.615 48.75 -9.352 1 37.59 294 ALA A O 1
ATOM 2164 N N . ALA A 1 295 ? 2.682 47.625 -8.023 1 39.72 295 ALA A N 1
ATOM 2165 C CA . ALA A 1 295 ? 1.442 47.406 -7.281 1 39.72 295 ALA A CA 1
ATOM 2166 C C . ALA A 1 295 ? 0.894 48.719 -6.715 1 39.72 295 ALA A C 1
ATOM 2168 O O . ALA A 1 295 ? 1.639 49.5 -6.133 1 39.72 295 ALA A O 1
ATOM 2169 N N . PRO A 1 296 ? -0.198 49.25 -7.223 1 36.41 296 PRO A N 1
ATOM 2170 C CA . PRO A 1 296 ? -0.761 50.5 -6.699 1 36.41 296 PRO A CA 1
ATOM 2171 C C . PRO A 1 296 ? -0.83 50.5 -5.172 1 36.41 296 PRO A C 1
ATOM 2173 O O . PRO A 1 296 ? -1.154 49.5 -4.555 1 36.41 296 PRO A O 1
ATOM 2176 N N . TYR A 1 297 ? 0.098 51.125 -4.543 1 37.28 297 TYR A N 1
ATOM 2177 C CA . TYR A 1 297 ? -0.075 51.406 -3.121 1 37.28 297 TYR A CA 1
ATOM 2178 C C . TYR A 1 297 ? -1.415 52.094 -2.857 1 37.28 297 TYR A C 1
ATOM 2180 O O . TYR A 1 297 ? -1.663 53.188 -3.336 1 37.28 297 TYR A O 1
ATOM 2188 N N . ILE A 1 298 ? -2.51 51.375 -2.662 1 37 298 ILE A N 1
ATOM 2189 C CA . ILE A 1 298 ? -3.771 51.969 -2.219 1 37 298 ILE A CA 1
ATOM 2190 C C . ILE A 1 298 ? -3.623 52.5 -0.796 1 37 298 ILE A C 1
ATOM 2192 O O . ILE A 1 298 ? -3.324 51.75 0.129 1 37 298 ILE A O 1
ATOM 2196 N N . PRO A 1 299 ? -3.428 53.812 -0.599 1 35.44 299 PRO A N 1
ATOM 2197 C CA . PRO A 1 299 ? -3.387 54.375 0.748 1 35.44 299 PRO A CA 1
ATOM 2198 C C . PRO A 1 299 ? -4.551 53.906 1.621 1 35.44 299 PRO A C 1
ATOM 2200 O O . PRO A 1 299 ? -5.656 53.719 1.118 1 35.44 299 PRO A O 1
ATOM 2203 N N . ARG A 1 300 ? -4.215 53.25 2.74 1 38.09 300 ARG A N 1
ATOM 2204 C CA . ARG A 1 300 ? -5.16 52.812 3.768 1 38.09 300 ARG A CA 1
ATOM 2205 C C . ARG A 1 300 ? -6.184 53.938 4.051 1 38.09 300 ARG A C 1
ATOM 2207 O O . ARG A 1 300 ? -7.211 53.656 4.688 1 38.09 300 ARG A O 1
ATOM 2214 N N . GLU A 1 301 ? -5.707 55.156 3.9 1 41.34 301 GLU A N 1
ATOM 2215 C CA . GLU A 1 301 ? -6.645 56.219 4.285 1 41.34 301 GLU A CA 1
ATOM 2216 C C . GLU A 1 301 ? -7.91 56.188 3.432 1 41.34 301 GLU A C 1
ATOM 2218 O O . GLU A 1 301 ? -8.922 56.781 3.777 1 41.34 301 GLU A O 1
ATOM 2223 N N . LEU A 1 302 ? -7.676 55.688 2.221 1 37.91 302 LEU A N 1
ATOM 2224 C CA . LEU A 1 302 ? -8.906 55.719 1.441 1 37.91 302 LEU A CA 1
ATOM 2225 C C . LEU A 1 302 ? -9.852 54.594 1.864 1 37.91 302 LEU A C 1
ATOM 2227 O O . LEU A 1 302 ? -10.867 54.375 1.208 1 37.91 302 LEU A O 1
ATOM 2231 N N . VAL A 1 303 ? -9.281 53.656 2.635 1 37.41 303 VAL A N 1
ATOM 2232 C CA . VAL A 1 303 ? -10.297 52.75 3.152 1 37.41 303 VAL A CA 1
ATOM 2233 C C . VAL A 1 303 ? -11.32 53.531 3.973 1 37.41 303 VAL A C 1
ATOM 2235 O O . VAL A 1 303 ? -10.953 54.219 4.93 1 37.41 303 VAL A O 1
ATOM 2238 N N . LEU A 1 304 ? -12.438 53.844 3.436 1 35.53 304 LEU A N 1
ATOM 2239 C CA . LEU A 1 304 ? -13.602 54.562 3.928 1 35.53 304 LEU A CA 1
ATOM 2240 C C . LEU A 1 304 ? -13.914 54.188 5.371 1 35.53 304 LEU A C 1
ATOM 2242 O O . LEU A 1 304 ? -13.984 53 5.699 1 35.53 304 LEU A O 1
ATOM 2246 N N . GLN A 1 305 ? -13.477 54.969 6.375 1 34.72 305 GLN A N 1
ATOM 2247 C CA . GLN A 1 305 ? -13.977 54.906 7.746 1 34.72 305 GLN A CA 1
ATOM 2248 C C . GLN A 1 305 ? -15.5 54.781 7.77 1 34.72 305 GLN A C 1
ATOM 2250 O O . GLN A 1 305 ? -16.203 55.5 7.09 1 34.72 305 GLN A O 1
ATOM 2255 N N . PRO A 1 306 ? -16.031 53.562 7.984 1 35.16 306 PRO A N 1
ATOM 2256 C CA . PRO A 1 306 ? -17.484 53.531 8.125 1 35.16 306 PRO A CA 1
ATOM 2257 C C . PRO A 1 306 ? -18.016 54.688 8.984 1 35.16 306 PRO A C 1
ATOM 2259 O O . PRO A 1 306 ? -17.344 55.094 9.93 1 35.16 306 PRO A O 1
ATOM 2262 N N . ARG A 1 307 ? -18.75 55.656 8.516 1 34.78 307 ARG A N 1
ATOM 2263 C CA . ARG A 1 307 ? -19.484 56.719 9.188 1 34.78 307 ARG A CA 1
ATOM 2264 C C . ARG A 1 307 ? -20.172 56.219 10.445 1 34.78 307 ARG A C 1
ATOM 2266 O O . ARG A 1 307 ? -20.859 55.188 10.406 1 34.78 307 ARG A O 1
ATOM 2273 N N . GLN A 1 308 ? -19.656 56.5 11.594 1 33.16 308 GLN A N 1
ATOM 2274 C CA . GLN A 1 308 ? -20.391 56.438 12.852 1 33.16 308 GLN A CA 1
ATOM 2275 C C . GLN A 1 308 ? -21.797 57 12.695 1 33.16 308 GLN A C 1
ATOM 2277 O O . GLN A 1 308 ? -21.953 58.188 12.305 1 33.16 308 GLN A O 1
ATOM 2282 N N . GLN A 1 309 ? -22.766 56.312 12.164 1 28.17 309 GLN A N 1
ATOM 2283 C CA . GLN A 1 309 ? -24.141 56.75 12.281 1 28.17 309 GLN A CA 1
ATOM 2284 C C . GLN A 1 309 ? -24.422 57.312 13.68 1 28.17 309 GLN A C 1
ATOM 2286 O O . GLN A 1 309 ? -24.047 56.719 14.68 1 28.17 309 GLN A O 1
ATOM 2291 N N . GLN A 1 310 ? -24.562 58.656 13.859 1 29.61 310 GLN A N 1
ATOM 2292 C CA . GLN A 1 310 ? -25.25 59.469 14.844 1 29.61 310 GLN A CA 1
ATOM 2293 C C . GLN A 1 310 ? -26.625 58.875 15.18 1 29.61 310 GLN A C 1
ATOM 2295 O O . GLN A 1 310 ? -27.531 59.625 15.539 1 29.61 310 GLN A O 1
ATOM 2300 N N . HIS A 1 311 ? -26.906 57.562 15.398 1 26.19 311 HIS A N 1
ATOM 2301 C CA . HIS A 1 311 ? -28.031 57.531 16.328 1 26.19 311 HIS A CA 1
ATOM 2302 C C . HIS A 1 311 ? -27.578 57.75 17.766 1 26.19 311 HIS A C 1
ATOM 2304 O O . HIS A 1 311 ? -26.469 57.344 18.141 1 26.19 311 HIS A O 1
ATOM 2310 N N . MET B 1 1 ? -44.531 38.719 91.875 1 29.97 1 MET B N 1
ATOM 2311 C CA . MET B 1 1 ? -43.469 39.156 91 1 29.97 1 MET B CA 1
ATOM 2312 C C . MET B 1 1 ? -43.031 38.031 90.062 1 29.97 1 MET B C 1
ATOM 2314 O O . MET B 1 1 ? -42.625 36.969 90.5 1 29.97 1 MET B O 1
ATOM 2318 N N . PRO B 1 2 ? -43.688 37.812 88.875 1 39.69 2 PRO B N 1
ATOM 2319 C CA . PRO B 1 2 ? -43.562 36.719 87.938 1 39.69 2 PRO B CA 1
ATOM 2320 C C . PRO B 1 2 ? -42.156 36.625 87.312 1 39.69 2 PRO B C 1
ATOM 2322 O O . PRO B 1 2 ? -41.438 37.625 87.25 1 39.69 2 PRO B O 1
ATOM 2325 N N . GLY B 1 3 ? -41.375 35.562 87.625 1 34.56 3 GLY B N 1
ATOM 2326 C CA . GLY B 1 3 ? -40 35.281 87.25 1 34.56 3 GLY B CA 1
ATOM 2327 C C . GLY B 1 3 ? -39.75 35.281 85.75 1 34.56 3 GLY B C 1
ATOM 2328 O O . GLY B 1 3 ? -40.594 34.75 85 1 34.56 3 GLY B O 1
ATOM 2329 N N . ARG B 1 4 ? -39.062 36.281 85.062 1 35.66 4 ARG B N 1
ATOM 2330 C CA . ARG B 1 4 ? -38.688 36.562 83.688 1 35.66 4 ARG B CA 1
ATOM 2331 C C . ARG B 1 4 ? -37.906 35.406 83.125 1 35.66 4 ARG B C 1
ATOM 2333 O O . ARG B 1 4 ? -36.844 35.031 83.625 1 35.66 4 ARG B O 1
ATOM 2340 N N . HIS B 1 5 ? -38.5 34.375 82.438 1 36.75 5 HIS B N 1
ATOM 2341 C CA . HIS B 1 5 ? -37.875 33.281 81.75 1 36.75 5 HIS B CA 1
ATOM 2342 C C . HIS B 1 5 ? -36.875 33.812 80.688 1 36.75 5 HIS B C 1
ATOM 2344 O O . HIS B 1 5 ? -37.219 34.656 79.875 1 36.75 5 HIS B O 1
ATOM 2350 N N . THR B 1 6 ? -35.594 33.969 81 1 37.06 6 THR B N 1
ATOM 2351 C CA . THR B 1 6 ? -34.469 34.375 80.188 1 37.06 6 THR B CA 1
ATOM 2352 C C . THR B 1 6 ? -34.375 33.469 78.938 1 37.06 6 THR B C 1
ATOM 2354 O O . THR B 1 6 ? -34.375 32.25 79 1 37.06 6 THR B O 1
ATOM 2357 N N . ALA B 1 7 ? -34.781 33.906 77.688 1 40.75 7 ALA B N 1
ATOM 2358 C CA . ALA B 1 7 ? -34.688 33.344 76.375 1 40.75 7 ALA B CA 1
ATOM 2359 C C . ALA B 1 7 ? -33.25 32.938 76.062 1 40.75 7 ALA B C 1
ATOM 2361 O O . ALA B 1 7 ? -32.312 33.75 76.125 1 40.75 7 ALA B O 1
ATOM 2362 N N . THR B 1 8 ? -32.812 31.656 76.375 1 36.78 8 THR B N 1
ATOM 2363 C CA . THR B 1 8 ? -31.547 31.031 76 1 36.78 8 THR B CA 1
ATOM 2364 C C . THR B 1 8 ? -31.328 31.141 74.5 1 36.78 8 THR B C 1
ATOM 2366 O O . THR B 1 8 ? -32.188 30.734 73.688 1 36.78 8 THR B O 1
ATOM 2369 N N . SER B 1 9 ? -30.688 32.188 73.938 1 35.91 9 SER B N 1
ATOM 2370 C CA . SER B 1 9 ? -30.219 32.375 72.562 1 35.91 9 SER B CA 1
ATOM 2371 C C . SER B 1 9 ? -29.594 31.109 72 1 35.91 9 SER B C 1
ATOM 2373 O O . SER B 1 9 ? -28.641 30.578 72.562 1 35.91 9 SER B O 1
ATOM 2375 N N . GLN B 1 10 ? -30.344 30.109 71.5 1 36.78 10 GLN B N 1
ATOM 2376 C CA . GLN B 1 10 ? -29.875 28.953 70.75 1 36.78 10 GLN B CA 1
ATOM 2377 C C . GLN B 1 10 ? -28.797 29.359 69.75 1 36.78 10 GLN B C 1
ATOM 2379 O O . GLN B 1 10 ? -29.031 30.203 68.875 1 36.78 10 GLN B O 1
ATOM 2384 N N . ASP B 1 11 ? -27.516 29.469 70.125 1 37.5 11 ASP B N 1
ATOM 2385 C CA . ASP B 1 11 ? -26.328 29.578 69.25 1 37.5 11 ASP B CA 1
ATOM 2386 C C . ASP B 1 11 ? -26.5 28.766 68 1 37.5 11 ASP B C 1
ATOM 2388 O O . ASP B 1 11 ? -26.703 27.547 68 1 37.5 11 ASP B O 1
ATOM 2392 N N . SER B 1 12 ? -27.188 29.297 66.938 1 40.41 12 SER B N 1
ATOM 2393 C CA . SER B 1 12 ? -27.281 28.766 65.625 1 40.41 12 SER B CA 1
ATOM 2394 C C . SER B 1 12 ? -25.953 28.188 65.125 1 40.41 12 SER B C 1
ATOM 2396 O O . SER B 1 12 ? -24.953 28.891 65.125 1 40.41 12 SER B O 1
ATOM 2398 N N . GLU B 1 13 ? -25.609 26.906 65.5 1 44.12 13 GLU B N 1
ATOM 2399 C CA . GLU B 1 13 ? -24.484 26.125 65 1 44.12 13 GLU B CA 1
ATOM 2400 C C . GLU B 1 13 ? -24.234 26.422 63.5 1 44.12 13 GLU B C 1
ATOM 2402 O O . GLU B 1 13 ? -25.156 26.328 62.688 1 44.12 13 GLU B O 1
ATOM 2407 N N . LYS B 1 14 ? -23.391 27.438 63.219 1 52.06 14 LYS B N 1
ATOM 2408 C CA . LYS B 1 14 ? -22.906 27.766 61.875 1 52.06 14 LYS B CA 1
ATOM 2409 C C . LYS B 1 14 ? -22.75 26.5 61 1 52.06 14 LYS B C 1
ATOM 2411 O O . LYS B 1 14 ? -22.219 25.5 61.5 1 52.06 14 LYS B O 1
ATOM 2416 N N . PRO B 1 15 ? -23.531 26.328 59.969 1 52.22 15 PRO B N 1
ATOM 2417 C CA . PRO B 1 15 ? -23.453 25.172 59.094 1 52.22 15 PRO B CA 1
ATOM 2418 C C . PRO B 1 15 ? -22.016 24.828 58.688 1 52.22 15 PRO B C 1
ATOM 2420 O O . PRO B 1 15 ? -21.156 25.719 58.656 1 52.22 15 PRO B O 1
ATOM 2423 N N . TRP B 1 16 ? -21.531 23.609 58.812 1 53.91 16 TRP B N 1
ATOM 2424 C CA . TRP B 1 16 ? -20.25 23.031 58.438 1 53.91 16 TRP B CA 1
ATOM 2425 C C . TRP B 1 16 ? -19.844 23.453 57.031 1 53.91 16 TRP B C 1
ATOM 2427 O O . TRP B 1 16 ? -20.656 23.406 56.125 1 53.91 16 TRP B O 1
ATOM 2437 N N . LYS B 1 17 ? -18.953 24.469 56.969 1 57.22 17 LYS B N 1
ATOM 2438 C CA . LYS B 1 17 ? -18.406 24.859 55.656 1 57.22 17 LYS B CA 1
ATOM 2439 C C . LYS B 1 17 ? -17.203 24 55.281 1 57.22 17 LYS B C 1
ATOM 2441 O O . LYS B 1 17 ? -16.453 23.562 56.156 1 57.22 17 LYS B O 1
ATOM 2446 N N . LYS B 1 18 ? -17 23.516 54.094 1 51.84 18 LYS B N 1
ATOM 2447 C CA . LYS B 1 18 ? -15.945 22.672 53.5 1 51.84 18 LYS B CA 1
ATOM 2448 C C . LYS B 1 18 ? -14.609 23.406 53.5 1 51.84 18 LYS B C 1
ATOM 2450 O O . LYS B 1 18 ? -14.086 23.719 52.406 1 51.84 18 LYS B O 1
ATOM 2455 N N . THR B 1 19 ? -14.242 24.188 54.406 1 55.53 19 THR B N 1
ATOM 2456 C CA . THR B 1 19 ? -12.93 24.828 54.469 1 55.53 19 THR B CA 1
ATOM 2457 C C . THR B 1 19 ? -12.031 24.078 55.438 1 55.53 19 THR B C 1
ATOM 2459 O O . THR B 1 19 ? -12.445 23.75 56.562 1 55.53 19 THR B O 1
ATOM 2462 N N . LEU B 1 20 ? -10.969 23.422 54.938 1 51.03 20 LEU B N 1
ATOM 2463 C CA . LEU B 1 20 ? -10.031 22.625 55.719 1 51.03 20 LEU B CA 1
ATOM 2464 C C . LEU B 1 20 ? -9.406 23.438 56.844 1 51.03 20 LEU B C 1
ATOM 2466 O O . LEU B 1 20 ? -9.031 22.891 57.875 1 51.03 20 LEU B O 1
ATOM 2470 N N . TRP B 1 21 ? -9.242 24.703 56.625 1 54.81 21 TRP B N 1
ATOM 2471 C CA . TRP B 1 21 ? -8.391 25.438 57.562 1 54.81 21 TRP B CA 1
ATOM 2472 C C . TRP B 1 21 ? -9.203 25.953 58.75 1 54.81 21 TRP B C 1
ATOM 2474 O O . TRP B 1 21 ? -8.641 26.422 59.719 1 54.81 21 TRP B O 1
ATOM 2484 N N . LYS B 1 22 ? -10.508 26.125 58.625 1 54.94 22 LYS B N 1
ATOM 2485 C CA . LYS B 1 22 ? -11.242 26.703 59.75 1 54.94 22 LYS B CA 1
ATOM 2486 C C . LYS B 1 22 ? -11.625 25.641 60.781 1 54.94 22 LYS B C 1
ATOM 2488 O O . LYS B 1 22 ? -12.016 24.531 60.406 1 54.94 22 LYS B O 1
ATOM 2493 N N . ARG B 1 23 ? -11.18 25.812 62 1 56.69 23 ARG B N 1
ATOM 2494 C CA . ARG B 1 23 ? -11.5 24.953 63.125 1 56.69 23 ARG B CA 1
ATOM 2495 C C . ARG B 1 23 ? -13.008 24.781 63.281 1 56.69 23 ARG B C 1
ATOM 2497 O O . ARG B 1 23 ? -13.727 25.766 63.469 1 56.69 23 ARG B O 1
ATOM 2504 N N . GLN B 1 24 ? -13.625 23.969 62.531 1 56.09 24 GLN B N 1
ATOM 2505 C CA . GLN B 1 24 ? -15.055 23.734 62.688 1 56.09 24 GLN B CA 1
ATOM 2506 C C . GLN B 1 24 ? -15.297 22.625 63.719 1 56.09 24 GLN B C 1
ATOM 2508 O O . GLN B 1 24 ? -14.406 21.828 64 1 56.09 24 GLN B O 1
ATOM 2513 N N . ASN B 1 25 ? -16.156 22.797 64.75 1 57.91 25 ASN B N 1
ATOM 2514 C CA . ASN B 1 25 ? -16.484 21.922 65.875 1 57.91 25 ASN B CA 1
ATOM 2515 C C . ASN B 1 25 ? -16.906 20.531 65.375 1 57.91 25 ASN B C 1
ATOM 2517 O O . ASN B 1 25 ? -17.609 19.812 66.062 1 57.91 25 ASN B O 1
ATOM 2521 N N . CYS B 1 26 ? -16.984 20.281 64.125 1 51.28 26 CYS B N 1
ATOM 2522 C CA . CYS B 1 26 ? -17.312 18.922 63.75 1 51.28 26 CYS B CA 1
ATOM 2523 C C . CYS B 1 26 ? -16.047 18.078 63.594 1 51.28 26 CYS B C 1
ATOM 2525 O O . CYS B 1 26 ? -14.953 18.609 63.406 1 51.28 26 CYS B O 1
ATOM 2527 N N . GLN B 1 27 ? -16 16.812 64.125 1 55.91 27 GLN B N 1
ATOM 2528 C CA . GLN B 1 27 ? -14.867 15.906 64 1 55.91 27 GLN B CA 1
ATOM 2529 C C . GLN B 1 27 ? -14.297 15.852 62.625 1 55.91 27 GLN B C 1
ATOM 2531 O O . GLN B 1 27 ? -15.008 16.094 61.656 1 55.91 27 GLN B O 1
ATOM 2536 N N . ASP B 1 28 ? -13.008 15.953 62.375 1 55.75 28 ASP B N 1
ATOM 2537 C CA . ASP B 1 28 ? -12.266 15.969 61.125 1 55.75 28 ASP B CA 1
ATOM 2538 C C . ASP B 1 28 ? -12.891 15.023 60.094 1 55.75 28 ASP B C 1
ATOM 2540 O O . ASP B 1 28 ? -12.828 15.273 58.875 1 55.75 28 ASP B O 1
ATOM 2544 N N . ASN B 1 29 ? -13.5 13.938 60.656 1 57.06 29 ASN B N 1
ATOM 2545 C CA . ASN B 1 29 ? -14.102 12.914 59.781 1 57.06 29 ASN B CA 1
ATOM 2546 C C . ASN B 1 29 ? -15.578 13.188 59.562 1 57.06 29 ASN B C 1
ATOM 2548 O O . ASN B 1 29 ? -16.312 12.297 59.125 1 57.06 29 ASN B O 1
ATOM 2552 N N . TYR B 1 30 ? -16 14.328 60.062 1 55.09 30 TYR B N 1
ATOM 2553 C CA . TYR B 1 30 ? -17.438 14.555 59.875 1 55.09 30 TYR B CA 1
ATOM 2554 C C . TYR B 1 30 ? -17.75 14.82 58.406 1 55.09 30 TYR B C 1
ATOM 2556 O O . TYR B 1 30 ? -17.125 15.664 57.75 1 55.09 30 TYR B O 1
ATOM 2564 N N . THR B 1 31 ? -18.141 13.977 57.656 1 54.25 31 THR B N 1
ATOM 2565 C CA . THR B 1 31 ? -18.703 14.133 56.312 1 54.25 31 THR B CA 1
ATOM 2566 C C . THR B 1 31 ? -20.188 14.453 56.375 1 54.25 31 THR B C 1
ATOM 2568 O O . THR B 1 31 ? -20.953 13.734 57.031 1 54.25 31 THR B O 1
ATOM 2571 N N . ASP B 1 32 ? -20.594 15.703 56.281 1 48.97 32 ASP B N 1
ATOM 2572 C CA . ASP B 1 32 ? -22.016 16.016 56.219 1 48.97 32 ASP B CA 1
ATOM 2573 C C . ASP B 1 32 ? -22.734 15.211 55.156 1 48.97 32 ASP B C 1
ATOM 2575 O O . ASP B 1 32 ? -22.109 14.766 54.188 1 48.97 32 ASP B O 1
ATOM 2579 N N . ARG B 1 33 ? -23.891 14.727 55.406 1 53.19 33 ARG B N 1
ATOM 2580 C CA . ARG B 1 33 ? -24.75 13.938 54.531 1 53.19 33 ARG B CA 1
ATOM 2581 C C . ARG B 1 33 ? -24.812 14.562 53.125 1 53.19 33 ARG B C 1
ATOM 2583 O O . ARG B 1 33 ? -25.047 13.867 52.156 1 53.19 33 ARG B O 1
ATOM 2590 N N . THR B 1 34 ? -24.719 15.961 53.094 1 46.97 34 THR B N 1
ATOM 2591 C CA . THR B 1 34 ? -24.828 16.609 51.781 1 46.97 34 THR B CA 1
ATOM 2592 C C . THR B 1 34 ? -23.531 16.469 51 1 46.97 34 THR B C 1
ATOM 2594 O O . THR B 1 34 ? -23.406 16.984 49.906 1 46.97 34 THR B O 1
ATOM 2597 N N . PHE B 1 35 ? -22.453 15.93 51.656 1 50.16 35 PHE B N 1
ATOM 2598 C CA . PHE B 1 35 ? -21.172 15.758 51 1 50.16 35 PHE B CA 1
ATOM 2599 C C . PHE B 1 35 ? -21.344 14.984 49.688 1 50.16 35 PHE B C 1
ATOM 2601 O O . PHE B 1 35 ? -20.781 15.359 48.656 1 50.16 35 PHE B O 1
ATOM 2608 N N . LEU B 1 36 ? -22.047 13.922 49.812 1 48.97 36 LEU B N 1
ATOM 2609 C CA . LEU B 1 36 ? -22.312 13.133 48.625 1 48.97 36 LEU B CA 1
ATOM 2610 C C . LEU B 1 36 ? -23.25 13.875 47.688 1 48.97 36 LEU B C 1
ATOM 2612 O O . LEU B 1 36 ? -23.219 13.656 46.469 1 48.97 36 LEU B O 1
ATOM 2616 N N . GLN B 1 37 ? -24.109 14.703 48.25 1 47.56 37 GLN B N 1
ATOM 2617 C CA . GLN B 1 37 ? -25.031 15.43 47.406 1 47.56 37 GLN B CA 1
ATOM 2618 C C . GLN B 1 37 ? -24.281 16.422 46.5 1 47.56 37 GLN B C 1
ATOM 2620 O O . GLN B 1 37 ? -24.734 16.75 45.406 1 47.56 37 GLN B O 1
ATOM 2625 N N . HIS B 1 38 ? -23.156 16.984 47.062 1 43.25 38 HIS B N 1
ATOM 2626 C CA . HIS B 1 38 ? -22.391 17.891 46.219 1 43.25 38 HIS B CA 1
ATOM 2627 C C . HIS B 1 38 ? -21.406 17.125 45.344 1 43.25 38 HIS B C 1
ATOM 2629 O O . HIS B 1 38 ? -20.578 17.734 44.656 1 43.25 38 HIS B O 1
ATOM 2635 N N . LEU B 1 39 ? -21.234 15.859 45.5 1 40.53 39 LEU B N 1
ATOM 2636 C CA . LEU B 1 39 ? -20.578 15.109 44.438 1 40.53 39 LEU B CA 1
ATOM 2637 C C . LEU B 1 39 ? -21.203 15.453 43.094 1 40.53 39 LEU B C 1
ATOM 2639 O O . LEU B 1 39 ? -22.359 15.109 42.812 1 40.53 39 LEU B O 1
ATOM 2643 N N . VAL B 1 40 ? -21.062 16.719 42.75 1 40.75 40 VAL B N 1
ATOM 2644 C CA . VAL B 1 40 ? -21.391 16.969 41.344 1 40.75 40 VAL B CA 1
ATOM 2645 C C . VAL B 1 40 ? -20.688 15.93 40.469 1 40.75 40 VAL B C 1
ATOM 2647 O O . VAL B 1 40 ? -19.469 15.773 40.531 1 40.75 40 VAL B O 1
ATOM 2650 N N . ILE B 1 41 ? -21.25 14.797 40.406 1 40.28 41 ILE B N 1
ATOM 2651 C CA . ILE B 1 41 ? -20.891 14.07 39.188 1 40.28 41 ILE B CA 1
ATOM 2652 C C . ILE B 1 41 ? -20.812 15.039 38 1 40.28 41 ILE B C 1
ATOM 2654 O O . ILE B 1 41 ? -21.812 15.641 37.625 1 40.28 41 ILE B O 1
ATOM 2658 N N . ASN B 1 42 ? -19.969 15.969 38.094 1 40.25 42 ASN B N 1
ATOM 2659 C CA . ASN B 1 42 ? -19.734 16.719 36.875 1 40.25 42 ASN B CA 1
ATOM 2660 C C . ASN B 1 42 ? -19.828 15.82 35.656 1 40.25 42 ASN B C 1
ATOM 2662 O O . ASN B 1 42 ? -18.859 15.141 35.312 1 40.25 42 ASN B O 1
ATOM 2666 N N . ALA B 1 43 ? -20.859 15.188 35.594 1 41.41 43 ALA B N 1
ATOM 2667 C CA . ALA B 1 43 ? -21.297 14.5 34.375 1 41.41 43 ALA B CA 1
ATOM 2668 C C . ALA B 1 43 ? -21.203 15.43 33.156 1 41.41 43 ALA B C 1
ATOM 2670 O O . ALA B 1 43 ? -21.922 15.25 32.188 1 41.41 43 ALA B O 1
ATOM 2671 N N . SER B 1 44 ? -20.547 16.516 33.281 1 42.53 44 SER B N 1
ATOM 2672 C CA . SER B 1 44 ? -20.578 17.219 32.031 1 42.53 44 SER B CA 1
ATOM 2673 C C . SER B 1 44 ? -19.875 16.422 30.922 1 42.53 44 SER B C 1
ATOM 2675 O O . SER B 1 44 ? -19.25 17 30.031 1 42.53 44 SER B O 1
ATOM 2677 N N . VAL B 1 45 ? -19.375 15.258 31.172 1 47.91 45 VAL B N 1
ATOM 2678 C CA . VAL B 1 45 ? -19 14.648 29.891 1 47.91 45 VAL B CA 1
ATOM 2679 C C . VAL B 1 45 ? -20.172 14.742 28.922 1 47.91 45 VAL B C 1
ATOM 2681 O O . VAL B 1 45 ? -21.266 14.25 29.203 1 47.91 45 VAL B O 1
ATOM 2684 N N . PRO B 1 46 ? -20.25 15.82 28.219 1 48.66 46 PRO B N 1
ATOM 2685 C CA . PRO B 1 46 ? -21.375 15.828 27.281 1 48.66 46 PRO B CA 1
ATOM 2686 C C . PRO B 1 46 ? -21.75 14.422 26.812 1 48.66 46 PRO B C 1
ATOM 2688 O O . PRO B 1 46 ? -20.875 13.594 26.562 1 48.66 46 PRO B O 1
ATOM 2691 N N . PRO B 1 47 ? -22.844 13.844 27.266 1 53.56 47 PRO B N 1
ATOM 2692 C CA . PRO B 1 47 ? -23.281 12.523 26.797 1 53.56 47 PRO B CA 1
ATOM 2693 C C . PRO B 1 47 ? -22.922 12.273 25.328 1 53.56 47 PRO B C 1
ATOM 2695 O O . PRO B 1 47 ? -23.062 13.172 24.5 1 53.56 47 PRO B O 1
ATOM 2698 N N . ARG B 1 48 ? -21.844 11.516 25.156 1 61.22 48 ARG B N 1
ATOM 2699 C CA . ARG B 1 48 ? -21.625 11.172 23.766 1 61.22 48 ARG B CA 1
ATOM 2700 C C . ARG B 1 48 ? -22.953 10.891 23.062 1 61.22 48 ARG B C 1
ATOM 2702 O O . ARG B 1 48 ? -23.719 10.031 23.5 1 61.22 48 ARG B O 1
ATOM 2709 N N . SER B 1 49 ? -23.5 11.945 22.375 1 81.31 49 SER B N 1
ATOM 2710 C CA . SER B 1 49 ? -24.734 11.844 21.609 1 81.31 49 SER B CA 1
ATOM 2711 C C . SER B 1 49 ? -24.656 10.711 20.578 1 81.31 49 SER B C 1
ATOM 2713 O O . SER B 1 49 ? -23.578 10.414 20.062 1 81.31 49 SER B O 1
ATOM 2715 N N . TYR B 1 50 ? -25.562 9.758 20.625 1 88.88 50 TYR B N 1
ATOM 2716 C CA . TYR B 1 50 ? -25.703 8.57 19.781 1 88.88 50 TYR B CA 1
ATOM 2717 C C . TYR B 1 50 ? -25.5 8.93 18.312 1 88.88 50 TYR B C 1
ATOM 2719 O O . TYR B 1 50 ? -24.812 8.211 17.594 1 88.88 50 TYR B O 1
ATOM 2727 N N . TRP B 1 51 ? -26 10.039 17.922 1 88 51 TRP B N 1
ATOM 2728 C CA . TRP B 1 51 ? -26.109 10.32 16.484 1 88 51 TRP B CA 1
ATOM 2729 C C . TRP B 1 51 ? -24.75 10.664 15.898 1 88 51 TRP B C 1
ATOM 2731 O O . TRP B 1 51 ? -24.406 10.219 14.805 1 88 51 TRP B O 1
ATOM 2741 N N . PRO B 1 52 ? -23.938 11.352 16.625 1 86.62 52 PRO B N 1
ATOM 2742 C CA . PRO B 1 52 ? -22.609 11.578 16.062 1 86.62 52 PRO B CA 1
ATOM 2743 C C . PRO B 1 52 ? -21.812 10.289 15.898 1 86.62 52 PRO B C 1
ATOM 2745 O O . PRO B 1 52 ? -21.062 10.148 14.93 1 86.62 52 PRO B O 1
ATOM 2748 N N . VAL B 1 53 ? -22.016 9.406 16.781 1 88.44 53 VAL B N 1
ATOM 2749 C CA . VAL B 1 53 ? -21.312 8.133 16.688 1 88.44 53 VAL B CA 1
ATOM 2750 C C . VAL B 1 53 ? -21.875 7.305 15.539 1 88.44 53 VAL B C 1
ATOM 2752 O O . VAL B 1 53 ? -21.141 6.664 14.797 1 88.44 53 VAL B O 1
ATOM 2755 N N . ALA B 1 54 ? -23.141 7.328 15.5 1 91.44 54 ALA B N 1
ATOM 2756 C CA . ALA B 1 54 ? -23.797 6.621 14.398 1 91.44 54 ALA B CA 1
ATOM 2757 C C . ALA B 1 54 ? -23.359 7.188 13.047 1 91.44 54 ALA B C 1
ATOM 2759 O O . ALA B 1 54 ? -23.125 6.434 12.102 1 91.44 54 ALA B O 1
ATOM 2760 N N . LEU B 1 55 ? -23.25 8.461 12.977 1 90.94 55 LEU B N 1
ATOM 2761 C CA . LEU B 1 55 ? -22.797 9.094 11.742 1 90.94 55 LEU B CA 1
ATOM 2762 C C . LEU B 1 55 ? -21.359 8.719 11.43 1 90.94 55 LEU B C 1
ATOM 2764 O O . LEU B 1 55 ? -21.016 8.492 10.266 1 90.94 55 LEU B O 1
ATOM 2768 N N . ALA B 1 56 ? -20.578 8.609 12.391 1 89.75 56 ALA B N 1
ATOM 2769 C CA . ALA B 1 56 ? -19.203 8.203 12.195 1 89.75 56 ALA B CA 1
ATOM 2770 C C . ALA B 1 56 ? -19.109 6.75 11.727 1 89.75 56 ALA B C 1
ATOM 2772 O O . ALA B 1 56 ? -18.203 6.383 10.984 1 89.75 56 ALA B O 1
ATOM 2773 N N . SER B 1 57 ? -20.062 5.973 12.156 1 93.69 57 SER B N 1
ATOM 2774 C CA . SER B 1 57 ? -20.062 4.555 11.805 1 93.69 57 SER B CA 1
ATOM 2775 C C . SER B 1 57 ? -20.438 4.344 10.344 1 93.69 57 SER B C 1
ATOM 2777 O O . SER B 1 57 ? -20.25 3.25 9.805 1 93.69 57 SER B O 1
ATOM 2779 N N . THR B 1 58 ? -20.922 5.383 9.688 1 95.12 58 THR B N 1
ATOM 2780 C CA . THR B 1 58 ? -21.266 5.258 8.273 1 95.12 58 THR B CA 1
ATOM 2781 C C . THR B 1 58 ? -20.016 4.98 7.438 1 95.12 58 THR B C 1
ATOM 2783 O O . THR B 1 58 ? -20.094 4.332 6.395 1 95.12 58 THR B O 1
ATOM 2786 N N . ALA B 1 59 ? -18.906 5.461 7.867 1 95.06 59 ALA B N 1
ATOM 2787 C CA . ALA B 1 59 ? -17.672 5.156 7.168 1 95.06 59 ALA B CA 1
ATOM 2788 C C . ALA B 1 59 ? -17.375 3.66 7.191 1 95.06 59 ALA B C 1
ATOM 2790 O O . ALA B 1 59 ? -16.891 3.102 6.199 1 95.06 59 ALA B O 1
ATOM 2791 N N . VAL B 1 60 ? -17.656 3.055 8.32 1 96.5 60 VAL B N 1
ATOM 2792 C CA . VAL B 1 60 ? -17.469 1.614 8.453 1 96.5 60 VAL B CA 1
ATOM 2793 C C . VAL B 1 60 ? -18.438 0.874 7.531 1 96.5 60 VAL B C 1
ATOM 2795 O O . VAL B 1 60 ? -18.047 -0.096 6.875 1 96.5 60 VAL B O 1
ATOM 2798 N N . THR B 1 61 ? -19.609 1.362 7.543 1 97.75 61 THR B N 1
ATOM 2799 C CA . THR B 1 61 ? -20.625 0.771 6.68 1 97.75 61 THR B CA 1
ATOM 2800 C C . THR B 1 61 ? -20.219 0.884 5.211 1 97.75 61 THR B C 1
ATOM 2802 O O . THR B 1 61 ? -20.391 -0.062 4.441 1 97.75 61 THR B O 1
ATOM 2805 N N . GLN B 1 62 ? -19.75 1.988 4.797 1 98 62 GLN B N 1
ATOM 2806 C CA . GLN B 1 62 ? -19.297 2.172 3.428 1 98 62 GLN B CA 1
ATOM 2807 C C . GLN B 1 62 ? -18.172 1.186 3.088 1 98 62 GLN B C 1
ATOM 2809 O O . GLN B 1 62 ? -18.203 0.555 2.029 1 98 62 GLN B O 1
ATOM 2814 N N . GLN B 1 63 ? -17.188 1.082 4.012 1 97.75 63 GLN B N 1
ATOM 2815 C CA . GLN B 1 63 ? -16.078 0.179 3.75 1 97.75 63 GLN B CA 1
ATOM 2816 C C . GLN B 1 63 ? -16.547 -1.274 3.717 1 97.75 63 GLN B C 1
ATOM 2818 O O . GLN B 1 63 ? -16.047 -2.072 2.922 1 97.75 63 GLN B O 1
ATOM 2823 N N . LEU B 1 64 ? -17.422 -1.617 4.629 1 98.19 64 LEU B N 1
ATOM 2824 C CA . LEU B 1 64 ? -18 -2.951 4.613 1 98.19 64 LEU B CA 1
ATOM 2825 C C . LEU B 1 64 ? -18.672 -3.232 3.273 1 98.19 64 LEU B C 1
ATOM 2827 O O . LEU B 1 64 ? -18.516 -4.32 2.711 1 98.19 64 LEU B O 1
ATOM 2831 N N . SER B 1 65 ? -19.391 -2.295 2.785 1 98.5 65 SER B N 1
ATOM 2832 C CA . SER B 1 65 ? -20.062 -2.443 1.493 1 98.5 65 SER B CA 1
ATOM 2833 C C . SER B 1 65 ? -19.047 -2.637 0.371 1 98.5 65 SER B C 1
ATOM 2835 O O . SER B 1 65 ? -19.266 -3.418 -0.554 1 98.5 65 SER B O 1
ATOM 2837 N N . CYS B 1 66 ? -17.938 -1.95 0.375 1 98.31 66 CYS B N 1
ATOM 2838 C CA . CYS B 1 66 ? -16.875 -2.111 -0.625 1 98.31 66 CYS B CA 1
ATOM 2839 C C . CYS B 1 66 ? -16.328 -3.531 -0.612 1 98.31 66 CYS B C 1
ATOM 2841 O O . CYS B 1 66 ? -16.156 -4.145 -1.667 1 98.31 66 CYS B O 1
ATOM 2843 N N . VAL B 1 67 ? -16.047 -4.023 0.604 1 98.38 67 VAL B N 1
ATOM 2844 C CA . VAL B 1 67 ? -15.469 -5.355 0.742 1 98.38 67 VAL B CA 1
ATOM 2845 C C . VAL B 1 67 ? -16.453 -6.402 0.21 1 98.38 67 VAL B C 1
ATOM 2847 O O . VAL B 1 67 ? -16.062 -7.301 -0.539 1 98.38 67 VAL B O 1
ATOM 2850 N N . VAL B 1 68 ? -17.672 -6.262 0.569 1 98.12 68 VAL B N 1
ATOM 2851 C CA . VAL B 1 68 ? -18.688 -7.234 0.167 1 98.12 68 VAL B CA 1
ATOM 2852 C C . VAL B 1 68 ? -18.938 -7.125 -1.335 1 98.12 68 VAL B C 1
ATOM 2854 O O . VAL B 1 68 ? -19.094 -8.141 -2.02 1 98.12 68 VAL B O 1
ATOM 2857 N N . ALA B 1 69 ? -19 -5.941 -1.868 1 97.75 69 ALA B N 1
ATOM 2858 C CA . ALA B 1 69 ? -19.172 -5.758 -3.307 1 97.75 69 ALA B CA 1
ATOM 2859 C C . ALA B 1 69 ? -18.016 -6.379 -4.082 1 97.75 69 ALA B C 1
ATOM 2861 O O . ALA B 1 69 ? -18.234 -7.059 -5.09 1 97.75 69 ALA B O 1
ATOM 2862 N N . ALA B 1 70 ? -16.797 -6.121 -3.635 1 97.56 70 ALA B N 1
ATOM 2863 C CA . ALA B 1 70 ? -15.617 -6.672 -4.285 1 97.56 70 ALA B CA 1
ATOM 2864 C C . ALA B 1 70 ? -15.648 -8.195 -4.293 1 97.56 70 ALA B C 1
ATOM 2866 O O . ALA B 1 70 ? -15.125 -8.828 -5.211 1 97.56 70 ALA B O 1
ATOM 2867 N N . ALA B 1 71 ? -16.281 -8.781 -3.287 1 96.62 71 ALA B N 1
ATOM 2868 C CA . ALA B 1 71 ? -16.375 -10.242 -3.188 1 96.62 71 ALA B CA 1
ATOM 2869 C C . ALA B 1 71 ? -17.547 -10.773 -3.99 1 96.62 71 ALA B C 1
ATOM 2871 O O . ALA B 1 71 ? -17.562 -11.938 -4.398 1 96.62 71 ALA B O 1
ATOM 2872 N N . ALA B 1 72 ? -18.547 -9.992 -4.207 1 96.62 72 ALA B N 1
ATOM 2873 C CA . ALA B 1 72 ? -19.766 -10.43 -4.883 1 96.62 72 ALA B CA 1
ATOM 2874 C C . ALA B 1 72 ? -19.578 -10.461 -6.395 1 96.62 72 ALA B C 1
ATOM 2876 O O . ALA B 1 72 ? -20.141 -11.312 -7.086 1 96.62 72 ALA B O 1
ATOM 2877 N N . VAL B 1 73 ? -18.781 -9.609 -6.922 1 96.44 73 VAL B N 1
ATOM 2878 C CA . VAL B 1 73 ? -18.625 -9.461 -8.367 1 96.44 73 VAL B CA 1
ATOM 2879 C C . VAL B 1 73 ? -18.016 -10.734 -8.945 1 96.44 73 VAL B C 1
ATOM 2881 O O . VAL B 1 73 ? -18.516 -11.289 -9.93 1 96.44 73 VAL B O 1
ATOM 2884 N N . PRO B 1 74 ? -16.922 -11.266 -8.352 1 95.12 74 PRO B N 1
ATOM 2885 C CA . PRO B 1 74 ? -16.391 -12.516 -8.898 1 95.12 74 PRO B CA 1
ATOM 2886 C C . PRO B 1 74 ? -17.391 -13.664 -8.852 1 95.12 74 PRO B C 1
ATOM 2888 O O . PRO B 1 74 ? -17.391 -14.539 -9.719 1 95.12 74 PRO B O 1
ATOM 2891 N N . LEU B 1 75 ? -18.281 -13.68 -7.906 1 93.06 75 LEU B N 1
ATOM 2892 C CA . LEU B 1 75 ? -19.312 -14.703 -7.848 1 93.06 75 LEU B CA 1
ATOM 2893 C C . LEU B 1 75 ? -20.25 -14.609 -9.055 1 93.06 75 LEU B C 1
ATOM 2895 O O . LEU B 1 75 ? -20.625 -15.633 -9.633 1 93.06 75 LEU B O 1
ATOM 2899 N N . HIS B 1 76 ? -20.578 -13.43 -9.406 1 95.69 76 HIS B N 1
ATOM 2900 C CA . HIS B 1 76 ? -21.453 -13.227 -10.562 1 95.69 76 HIS B CA 1
ATOM 2901 C C . HIS B 1 76 ? -20.719 -13.547 -11.859 1 95.69 76 HIS B C 1
ATOM 2903 O O . HIS B 1 76 ? -21.312 -14.086 -12.797 1 95.69 76 HIS B O 1
ATOM 2909 N N . LEU B 1 77 ? -19.469 -13.203 -11.945 1 95.31 77 LEU B N 1
ATOM 2910 C CA . LEU B 1 77 ? -18.672 -13.523 -13.125 1 95.31 77 LEU B CA 1
ATOM 2911 C C . LEU B 1 77 ? -18.531 -15.031 -13.289 1 95.31 77 LEU B C 1
ATOM 2913 O O . LEU B 1 77 ? -18.719 -15.562 -14.391 1 95.31 77 LEU B O 1
ATOM 2917 N N . HIS B 1 78 ? -18.266 -15.672 -12.18 1 91 78 HIS B N 1
ATOM 2918 C CA . HIS B 1 78 ? -18.078 -17.125 -12.188 1 91 78 HIS B CA 1
ATOM 2919 C C . HIS B 1 78 ? -19.375 -17.828 -12.57 1 91 78 HIS B C 1
ATOM 2921 O O . HIS B 1 78 ? -19.344 -18.844 -13.289 1 91 78 HIS B O 1
ATOM 2927 N N . ALA B 1 79 ? -20.516 -17.312 -12.141 1 92.5 79 ALA B N 1
ATOM 2928 C CA . ALA B 1 79 ? -21.828 -17.922 -12.414 1 92.5 79 ALA B CA 1
ATOM 2929 C C . ALA B 1 79 ? -22.328 -17.547 -13.805 1 92.5 79 ALA B C 1
ATOM 2931 O O . ALA B 1 79 ? -23.344 -18.062 -14.266 1 92.5 79 ALA B O 1
ATOM 2932 N N . GLY B 1 80 ? -21.656 -16.594 -14.477 1 92.19 80 GLY B N 1
ATOM 2933 C CA . GLY B 1 80 ? -22.047 -16.172 -15.812 1 92.19 80 GLY B CA 1
ATOM 2934 C C . GLY B 1 80 ? -23.188 -15.172 -15.82 1 92.19 80 GLY B C 1
ATOM 2935 O O . GLY B 1 80 ? -23.797 -14.93 -16.859 1 92.19 80 GLY B O 1
ATOM 2936 N N . ARG B 1 81 ? -23.562 -14.617 -14.703 1 94.12 81 ARG B N 1
ATOM 2937 C CA . ARG B 1 81 ? -24.656 -13.664 -14.594 1 94.12 81 ARG B CA 1
ATOM 2938 C C . ARG B 1 81 ? -24.203 -12.266 -14.992 1 94.12 81 ARG B C 1
ATOM 2940 O O . ARG B 1 81 ? -25.016 -11.422 -15.367 1 94.12 81 ARG B O 1
ATOM 2947 N N . LEU B 1 82 ? -22.906 -12.031 -14.859 1 94.25 82 LEU B N 1
ATOM 2948 C CA . LEU B 1 82 ? -22.312 -10.75 -15.211 1 94.25 82 LEU B CA 1
ATOM 2949 C C . LEU B 1 82 ? -21.219 -10.938 -16.266 1 94.25 82 LEU B C 1
ATOM 2951 O O . LEU B 1 82 ? -20.406 -11.852 -16.172 1 94.25 82 LEU B O 1
ATOM 2955 N N . GLY B 1 83 ? -21.312 -10.148 -17.328 1 95.56 83 GLY B N 1
ATOM 2956 C CA . GLY B 1 83 ? -20.281 -10.18 -18.344 1 95.56 83 GLY B CA 1
ATOM 2957 C C . GLY B 1 83 ? -19.078 -9.32 -17.984 1 95.56 83 GLY B C 1
ATOM 2958 O O . GLY B 1 83 ? -19.219 -8.305 -17.297 1 95.56 83 GLY B O 1
ATOM 2959 N N . VAL B 1 84 ? -17.938 -9.742 -18.453 1 96.94 84 VAL B N 1
ATOM 2960 C CA . VAL B 1 84 ? -16.703 -9 -18.203 1 96.94 84 VAL B CA 1
ATOM 2961 C C . VAL B 1 84 ? -16.828 -7.582 -18.766 1 96.94 84 VAL B C 1
ATOM 2963 O O . VAL B 1 84 ? -16.312 -6.629 -18.172 1 96.94 84 VAL B O 1
ATOM 2966 N N . GLY B 1 85 ? -17.516 -7.43 -19.875 1 97 85 GLY B N 1
ATOM 2967 C CA . GLY B 1 85 ? -17.734 -6.117 -20.453 1 97 85 GLY B CA 1
ATOM 2968 C C . GLY B 1 85 ? -18.484 -5.172 -19.531 1 97 85 GLY B C 1
ATOM 2969 O O . GLY B 1 85 ? -18.156 -3.984 -19.453 1 97 85 GLY B O 1
ATOM 2970 N N . THR B 1 86 ? -19.453 -5.695 -18.891 1 96.94 86 THR B N 1
ATOM 2971 C CA . THR B 1 86 ? -20.25 -4.891 -17.969 1 96.94 86 THR B CA 1
ATOM 2972 C C . THR B 1 86 ? -19.391 -4.441 -16.781 1 96.94 86 THR B C 1
ATOM 2974 O O . THR B 1 86 ? -19.5 -3.303 -16.328 1 96.94 86 THR B O 1
ATOM 2977 N N . VAL B 1 87 ? -18.562 -5.336 -16.297 1 97.69 87 VAL B N 1
ATOM 2978 C CA . VAL B 1 87 ? -17.688 -4.992 -15.18 1 97.69 87 VAL B CA 1
ATOM 2979 C C . VAL B 1 87 ? -16.703 -3.906 -15.609 1 97.69 87 VAL B C 1
ATOM 2981 O O . VAL B 1 87 ? -16.484 -2.928 -14.891 1 97.69 87 VAL B O 1
ATOM 2984 N N . LEU B 1 88 ? -16.156 -4.035 -16.781 1 97.88 88 LEU B N 1
ATOM 2985 C CA . LEU B 1 88 ? -15.188 -3.057 -17.281 1 97.88 88 LEU B CA 1
ATOM 2986 C C . LEU B 1 88 ? -15.859 -1.708 -17.516 1 97.88 88 LEU B C 1
ATOM 2988 O O . LEU B 1 88 ? -15.273 -0.66 -17.25 1 97.88 88 LEU B O 1
ATOM 2992 N N . LEU B 1 89 ? -17.047 -1.739 -18 1 97.44 89 LEU B N 1
ATOM 2993 C CA . LEU B 1 89 ? -17.812 -0.502 -18.172 1 97.44 89 LEU B CA 1
ATOM 2994 C C . LEU B 1 89 ? -18.062 0.172 -16.812 1 97.44 89 LEU B C 1
ATOM 2996 O O . LEU B 1 89 ? -17.938 1.393 -16.703 1 97.44 89 LEU B O 1
ATOM 3000 N N . THR B 1 90 ? -18.453 -0.65 -15.875 1 96.75 90 THR B N 1
ATOM 3001 C CA . THR B 1 90 ? -18.672 -0.128 -14.523 1 96.75 90 THR B CA 1
ATOM 3002 C C . THR B 1 90 ? -17.391 0.492 -13.977 1 96.75 90 THR B C 1
ATOM 3004 O O . THR B 1 90 ? -17.422 1.556 -13.352 1 96.75 90 THR B O 1
ATOM 3007 N N . CYS B 1 91 ? -16.234 -0.16 -14.203 1 97.5 91 CYS B N 1
ATOM 3008 C CA . CYS B 1 91 ? -14.938 0.385 -13.789 1 97.5 91 CYS B CA 1
ATOM 3009 C C . CYS B 1 91 ? -14.688 1.736 -14.445 1 97.5 91 CYS B C 1
ATOM 3011 O O . CYS B 1 91 ? -14.281 2.689 -13.773 1 97.5 91 CYS B O 1
ATOM 3013 N N . GLY B 1 92 ? -14.938 1.789 -15.75 1 96.75 92 GLY B N 1
ATOM 3014 C CA . GLY B 1 92 ? -14.75 3.043 -16.469 1 96.75 92 GLY B CA 1
ATOM 3015 C C . GLY B 1 92 ? -15.625 4.164 -15.938 1 96.75 92 GLY B C 1
ATOM 3016 O O . GLY B 1 92 ? -15.164 5.293 -15.773 1 96.75 92 GLY B O 1
ATOM 3017 N N . LEU B 1 93 ? -16.812 3.861 -15.648 1 96.44 93 LEU B N 1
ATOM 3018 C CA . LEU B 1 93 ? -17.766 4.848 -15.133 1 96.44 93 LEU B CA 1
ATOM 3019 C C . LEU B 1 93 ? -17.359 5.305 -13.734 1 96.44 93 LEU B C 1
ATOM 3021 O O . LEU B 1 93 ? -17.422 6.496 -13.422 1 96.44 93 LEU B O 1
ATOM 3025 N N . LEU B 1 94 ? -17 4.344 -12.93 1 95.75 94 LEU B N 1
ATOM 3026 C CA . LEU B 1 94 ? -16.578 4.676 -11.57 1 95.75 94 LEU B CA 1
ATOM 3027 C C . LEU B 1 94 ? -15.328 5.555 -11.586 1 95.75 94 LEU B C 1
ATOM 3029 O O . LEU B 1 94 ? -15.211 6.488 -10.789 1 95.75 94 LEU B O 1
ATOM 3033 N N . LEU B 1 95 ? -14.398 5.238 -12.477 1 94.19 95 LEU B N 1
ATOM 3034 C CA . LEU B 1 95 ? -13.188 6.051 -12.602 1 94.19 95 LEU B CA 1
ATOM 3035 C C . LEU B 1 95 ? -13.531 7.469 -13.047 1 94.19 95 LEU B C 1
ATOM 3037 O O . LEU B 1 95 ? -13.055 8.438 -12.461 1 94.19 95 LEU B O 1
ATOM 3041 N N . ALA B 1 96 ? -14.398 7.605 -13.992 1 92.88 96 ALA B N 1
ATOM 3042 C CA . ALA B 1 96 ? -14.805 8.914 -14.5 1 92.88 96 ALA B CA 1
ATOM 3043 C C . ALA B 1 96 ? -15.531 9.719 -13.43 1 92.88 96 ALA B C 1
ATOM 3045 O O . ALA B 1 96 ? -15.227 10.891 -13.203 1 92.88 96 ALA B O 1
ATOM 3046 N N . LEU B 1 97 ? -16.438 9.078 -12.766 1 92.44 97 LEU B N 1
ATOM 3047 C CA . LEU B 1 97 ? -17.203 9.742 -11.719 1 92.44 97 LEU B CA 1
ATOM 3048 C C . LEU B 1 97 ? -16.312 10.109 -10.539 1 92.44 97 LEU B C 1
ATOM 3050 O O . LEU B 1 97 ? -16.469 11.18 -9.945 1 92.44 97 LEU B O 1
ATOM 3054 N N . GLY B 1 98 ? -15.445 9.188 -10.211 1 91.75 98 GLY B N 1
ATOM 3055 C CA . GLY B 1 98 ? -14.539 9.461 -9.109 1 91.75 98 GLY B CA 1
ATOM 3056 C C . GLY B 1 98 ? -13.633 10.648 -9.359 1 91.75 98 GLY B C 1
ATOM 3057 O O . GLY B 1 98 ? -13.562 11.57 -8.547 1 91.75 98 GLY B O 1
ATOM 3058 N N . TYR B 1 99 ? -12.945 10.664 -10.438 1 89 99 TYR B N 1
ATOM 3059 C CA . TYR B 1 99 ? -12.062 11.773 -10.766 1 89 99 TYR B CA 1
ATOM 3060 C C . TYR B 1 99 ? -12.852 13.055 -10.984 1 89 99 TYR B C 1
ATOM 3062 O O . TYR B 1 99 ? -12.398 14.141 -10.625 1 89 99 TYR B O 1
ATOM 3070 N N . GLY B 1 100 ? -14 12.961 -11.594 1 90.12 100 GLY B N 1
ATOM 3071 C CA . GLY B 1 100 ? -14.875 14.117 -11.734 1 90.12 100 GLY B CA 1
ATOM 3072 C C . GLY B 1 100 ? -15.289 14.719 -10.406 1 90.12 100 GLY B C 1
ATOM 3073 O O . GLY B 1 100 ? -15.266 15.938 -10.242 1 90.12 100 GLY B O 1
ATOM 3074 N N . THR B 1 101 ? -15.672 13.852 -9.508 1 90.38 101 THR B N 1
ATOM 3075 C CA . THR B 1 101 ? -16.078 14.312 -8.188 1 90.38 101 THR B CA 1
ATOM 3076 C C . THR B 1 101 ? -14.922 14.992 -7.465 1 90.38 101 THR B C 1
ATOM 3078 O O . THR B 1 101 ? -15.102 16.031 -6.824 1 90.38 101 THR B O 1
ATOM 3081 N N . CYS B 1 102 ? -13.758 14.406 -7.551 1 86.88 102 CYS B N 1
ATOM 3082 C CA . CYS B 1 102 ? -12.586 15 -6.91 1 86.88 102 CYS B CA 1
ATOM 3083 C C . CYS B 1 102 ? -12.25 16.344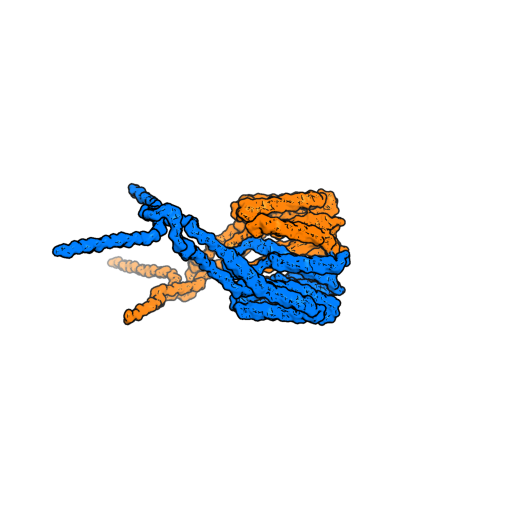 -7.531 1 86.88 102 CYS B C 1
ATOM 3085 O O . CYS B 1 102 ? -11.852 17.281 -6.828 1 86.88 102 CYS B O 1
ATOM 3087 N N . ALA B 1 103 ? -12.461 16.469 -8.812 1 86.69 103 ALA B N 1
ATOM 3088 C CA . ALA B 1 103 ? -12.195 17.734 -9.492 1 86.69 103 ALA B CA 1
ATOM 3089 C C . ALA B 1 103 ? -13.219 18.797 -9.094 1 86.69 103 ALA B C 1
ATOM 3091 O O . ALA B 1 103 ? -12.852 19.938 -8.812 1 86.69 103 ALA B O 1
ATOM 3092 N N . LEU B 1 104 ? -14.391 18.438 -9.039 1 88.31 104 LEU B N 1
ATOM 3093 C CA . LEU B 1 104 ? -15.469 19.391 -8.773 1 88.31 104 LEU B CA 1
ATOM 3094 C C . LEU B 1 104 ? -15.5 19.781 -7.305 1 88.31 104 LEU B C 1
ATOM 3096 O O . LEU B 1 104 ? -15.633 20.969 -6.969 1 88.31 104 LEU B O 1
ATOM 3100 N N . LEU B 1 105 ? -15.328 18.797 -6.449 1 86.12 105 LEU B N 1
ATOM 3101 C CA . LEU B 1 105 ? -15.484 19.047 -5.02 1 86.12 105 LEU B CA 1
ATOM 3102 C C . LEU B 1 105 ? -14.141 19.406 -4.383 1 86.12 105 LEU B C 1
ATOM 3104 O O . LEU B 1 105 ? -14.094 20.172 -3.408 1 86.12 105 LEU B O 1
ATOM 3108 N N . GLY B 1 106 ? -13.078 18.828 -4.781 1 80.25 106 GLY B N 1
ATOM 3109 C CA . GLY B 1 106 ? -11.766 19.047 -4.191 1 80.25 106 GLY B CA 1
ATOM 3110 C C . GLY B 1 106 ? -11 20.172 -4.863 1 80.25 106 GLY B C 1
ATOM 3111 O O . GLY B 1 106 ? -9.984 20.641 -4.34 1 80.25 106 GLY B O 1
ATOM 3112 N N . GLY B 1 107 ? -11.461 20.641 -5.996 1 79.38 107 GLY B N 1
ATOM 3113 C CA . GLY B 1 107 ? -10.805 21.719 -6.719 1 79.38 107 GLY B CA 1
ATOM 3114 C C . GLY B 1 107 ? -9.633 21.25 -7.559 1 79.38 107 GLY B C 1
ATOM 3115 O O . GLY B 1 107 ? -9.047 22.031 -8.305 1 79.38 107 GLY B O 1
ATOM 3116 N N . GLN B 1 108 ? -9.172 20.016 -7.324 1 74.75 108 GLN B N 1
ATOM 3117 C CA . GLN B 1 108 ? -8.094 19.438 -8.117 1 74.75 108 GLN B CA 1
ATOM 3118 C C . GLN B 1 108 ? -8.32 17.938 -8.32 1 74.75 108 GLN B C 1
ATOM 3120 O O . GLN B 1 108 ? -9.07 17.312 -7.578 1 74.75 108 GLN B O 1
ATOM 3125 N N . LEU B 1 109 ? -7.734 17.547 -9.391 1 75.75 109 LEU B N 1
ATOM 3126 C CA . LEU B 1 109 ? -7.793 16.109 -9.625 1 75.75 109 LEU B CA 1
ATOM 3127 C C . LEU B 1 109 ? -6.91 15.359 -8.633 1 75.75 109 LEU B C 1
ATOM 3129 O O . LEU B 1 109 ? -5.996 15.938 -8.047 1 75.75 109 LEU B O 1
ATOM 3133 N N . LEU B 1 110 ? -7.359 14.078 -8.453 1 71.75 110 LEU B N 1
ATOM 3134 C CA . LEU B 1 110 ? -6.512 13.227 -7.633 1 71.75 110 LEU B CA 1
ATOM 3135 C C . LEU B 1 110 ? -5.07 13.242 -8.133 1 71.75 110 LEU B C 1
ATOM 3137 O O . LEU B 1 110 ? -4.82 13.07 -9.328 1 71.75 110 LEU B O 1
ATOM 3141 N N . GLY B 1 111 ? -4.109 13.609 -7.32 1 70.62 111 GLY B N 1
ATOM 3142 C CA . GLY B 1 111 ? -2.711 13.758 -7.699 1 70.62 111 GLY B CA 1
ATOM 3143 C C . GLY B 1 111 ? -2.273 15.203 -7.82 1 70.62 111 GLY B C 1
ATOM 3144 O O . GLY B 1 111 ? -1.077 15.492 -7.887 1 70.62 111 GLY B O 1
ATOM 3145 N N . GLY B 1 112 ? -3.232 16.141 -7.863 1 73.69 112 GLY B N 1
ATOM 3146 C CA . GLY B 1 112 ? -2.918 17.562 -7.844 1 73.69 112 GLY B CA 1
ATOM 3147 C C . GLY B 1 112 ? -2.986 18.203 -9.219 1 73.69 112 GLY B C 1
ATOM 3148 O O . GLY B 1 112 ? -3.158 19.422 -9.328 1 73.69 112 GLY B O 1
ATOM 3149 N N . SER B 1 113 ? -2.766 17.422 -10.328 1 78.88 113 SER B N 1
ATOM 3150 C CA . SER B 1 113 ? -2.842 17.906 -11.703 1 78.88 113 SER B CA 1
ATOM 3151 C C . SER B 1 113 ? -3.443 16.859 -12.625 1 78.88 113 SER B C 1
ATOM 3153 O O . SER B 1 113 ? -3.535 15.68 -12.258 1 78.88 113 SER B O 1
ATOM 3155 N N . VAL B 1 114 ? -3.941 17.281 -13.75 1 81.88 114 VAL B N 1
ATOM 3156 C CA . VAL B 1 114 ? -4.52 16.391 -14.734 1 81.88 114 VAL B CA 1
ATOM 3157 C C . VAL B 1 114 ? -3.469 15.375 -15.188 1 81.88 114 VAL B C 1
ATOM 3159 O O . VAL B 1 114 ? -3.758 14.18 -15.297 1 81.88 114 VAL B O 1
ATOM 3162 N N . ALA B 1 115 ? -2.287 15.867 -15.398 1 84.75 115 ALA B N 1
ATOM 3163 C CA . ALA B 1 115 ? -1.204 15 -15.852 1 84.75 115 ALA B CA 1
ATOM 3164 C C . ALA B 1 115 ? -0.892 13.93 -14.82 1 84.75 115 ALA B C 1
ATOM 3166 O O . ALA B 1 115 ? -0.706 12.758 -15.164 1 84.75 115 ALA B O 1
ATOM 3167 N N . ARG B 1 116 ? -0.857 14.281 -13.602 1 84.38 116 ARG B N 1
ATOM 3168 C CA . ARG B 1 116 ? -0.574 13.328 -12.531 1 84.38 116 ARG B CA 1
ATOM 3169 C C . ARG B 1 116 ? -1.725 12.336 -12.359 1 84.38 116 ARG B C 1
ATOM 3171 O O . ARG B 1 116 ? -1.5 11.148 -12.117 1 84.38 116 ARG B O 1
ATOM 3178 N N . GLY B 1 117 ? -2.922 12.875 -12.477 1 84.19 117 GLY B N 1
ATOM 3179 C CA . GLY B 1 117 ? -4.082 12.008 -12.406 1 84.19 117 GLY B CA 1
ATOM 3180 C C . GLY B 1 117 ? -4.109 10.969 -13.516 1 84.19 117 GLY B C 1
ATOM 3181 O O . GLY B 1 117 ? -4.363 9.789 -13.258 1 84.19 117 GLY B O 1
ATOM 3182 N N . VAL B 1 118 ? -3.805 11.398 -14.648 1 87 118 VAL B N 1
ATOM 3183 C CA . VAL B 1 118 ? -3.775 10.5 -15.797 1 87 118 VAL B CA 1
ATOM 3184 C C . VAL B 1 118 ? -2.658 9.477 -15.625 1 87 118 VAL B C 1
ATOM 3186 O O . VAL B 1 118 ? -2.842 8.297 -15.922 1 87 118 VAL B O 1
ATOM 3189 N N . ARG B 1 119 ? -1.542 9.914 -15.188 1 87.94 119 ARG B N 1
ATOM 3190 C CA . ARG B 1 119 ? -0.422 9.016 -14.953 1 87.94 119 ARG B CA 1
ATOM 3191 C C . ARG B 1 119 ? -0.794 7.938 -13.93 1 87.94 119 ARG B C 1
ATOM 3193 O O . ARG B 1 119 ? -0.499 6.758 -14.133 1 87.94 119 ARG B O 1
ATOM 3200 N N . GLN B 1 120 ? -1.418 8.32 -12.891 1 87 120 GLN B N 1
ATOM 3201 C CA . GLN B 1 120 ? -1.834 7.371 -11.859 1 87 120 GLN B CA 1
ATOM 3202 C C . GLN B 1 120 ? -2.838 6.363 -12.414 1 87 120 GLN B C 1
ATOM 3204 O O . GLN B 1 120 ? -2.746 5.168 -12.133 1 87 120 GLN B O 1
ATOM 3209 N N . CYS B 1 121 ? -3.756 6.852 -13.211 1 89.31 121 CYS B N 1
ATOM 3210 C CA . CYS B 1 121 ? -4.746 5.98 -13.828 1 89.31 121 CYS B CA 1
ATOM 3211 C C . CYS B 1 121 ? -4.086 4.992 -14.781 1 89.31 121 CYS B C 1
ATOM 3213 O O . CYS B 1 121 ? -4.406 3.803 -14.773 1 89.31 121 CYS B O 1
ATOM 3215 N N . LEU B 1 122 ? -3.127 5.48 -15.523 1 91.31 122 LEU B N 1
ATOM 3216 C CA . LEU B 1 122 ? -2.432 4.625 -16.484 1 91.31 122 LEU B CA 1
ATOM 3217 C C . LEU B 1 122 ? -1.599 3.568 -15.758 1 91.31 122 LEU B C 1
ATOM 3219 O O . LEU B 1 122 ? -1.562 2.41 -16.172 1 91.31 122 LEU B O 1
ATOM 3223 N N . LEU B 1 123 ? -1 3.994 -14.734 1 89.88 123 LEU B N 1
ATOM 3224 C CA . LEU B 1 123 ? -0.185 3.055 -13.977 1 89.88 123 LEU B CA 1
ATOM 3225 C C . LEU B 1 12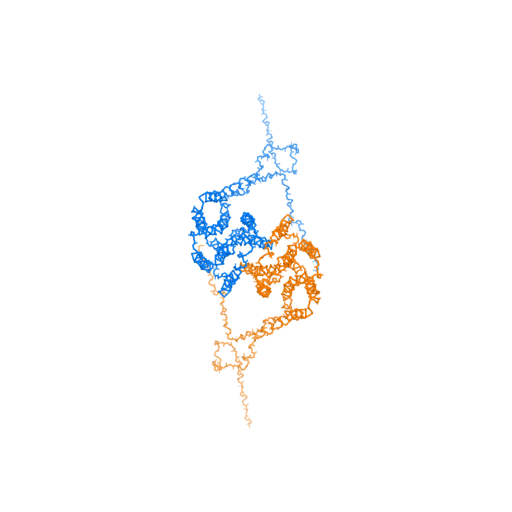3 ? -1.057 1.995 -13.312 1 89.88 123 LEU B C 1
ATOM 3227 O O . LEU B 1 123 ? -0.7 0.814 -13.289 1 89.88 123 LEU B O 1
ATOM 3231 N N . LEU B 1 124 ? -2.166 2.439 -12.781 1 91.75 124 LEU B N 1
ATOM 3232 C CA . LEU B 1 124 ? -3.074 1.502 -12.133 1 91.75 124 LEU B CA 1
ATOM 3233 C C . LEU B 1 124 ? -3.656 0.519 -13.141 1 91.75 124 LEU B C 1
ATOM 3235 O O . LEU B 1 124 ? -3.547 -0.697 -12.961 1 91.75 124 LEU B O 1
ATOM 3239 N N . VAL B 1 125 ? -4.238 1.038 -14.25 1 95.06 125 VAL B N 1
ATOM 3240 C CA . VAL B 1 125 ? -4.883 0.213 -15.266 1 95.06 125 VAL B CA 1
ATOM 3241 C C . VAL B 1 125 ? -3.838 -0.638 -15.984 1 95.06 125 VAL B C 1
ATOM 3243 O O . VAL B 1 125 ? -4.016 -1.849 -16.141 1 95.06 125 VAL B O 1
ATOM 3246 N N . GLY B 1 126 ? -2.758 0.018 -16.406 1 93.75 126 GLY B N 1
ATOM 3247 C CA . GLY B 1 126 ? -1.696 -0.704 -17.094 1 93.75 126 GLY B CA 1
ATOM 3248 C C . GLY B 1 126 ? -1.018 -1.738 -16.203 1 93.75 126 GLY B C 1
ATOM 3249 O O . GLY B 1 126 ? -0.695 -2.836 -16.672 1 93.75 126 GLY B O 1
ATOM 3250 N N . GLY B 1 127 ? -0.781 -1.366 -14.953 1 92.38 127 GLY B N 1
ATOM 3251 C CA . GLY B 1 127 ? -0.184 -2.309 -14.023 1 92.38 127 GLY B CA 1
ATOM 3252 C C . GLY B 1 127 ? -1.036 -3.545 -13.797 1 92.38 127 GLY B C 1
ATOM 3253 O O . GLY B 1 127 ? -0.533 -4.668 -13.844 1 92.38 127 GLY B O 1
ATOM 3254 N N . VAL B 1 128 ? -2.295 -3.373 -13.539 1 95.31 128 VAL B N 1
ATOM 3255 C CA . VAL B 1 128 ? -3.193 -4.496 -13.297 1 95.31 128 VAL B CA 1
ATOM 3256 C C . VAL B 1 128 ? -3.314 -5.34 -14.562 1 95.31 128 VAL B C 1
ATOM 3258 O O . VAL B 1 128 ? -3.283 -6.574 -14.508 1 95.31 128 VAL B O 1
ATOM 3261 N N . TYR B 1 129 ? -3.424 -4.684 -15.719 1 95 129 TYR B N 1
ATOM 3262 C CA . TYR B 1 129 ? -3.533 -5.406 -16.984 1 95 129 TYR B CA 1
ATOM 3263 C C . TYR B 1 129 ? -2.295 -6.258 -17.234 1 95 129 TYR B C 1
ATOM 3265 O O . TYR B 1 129 ? -2.402 -7.426 -17.609 1 95 129 TYR B O 1
ATOM 3273 N N . GLY B 1 130 ? -1.182 -5.688 -17.047 1 90.81 130 GLY B N 1
ATOM 3274 C CA . GLY B 1 130 ? 0.068 -6.395 -17.266 1 90.81 130 GLY B CA 1
ATOM 3275 C C . GLY B 1 130 ? 0.271 -7.562 -16.312 1 90.81 130 GLY B C 1
ATOM 3276 O O . GLY B 1 130 ? 0.878 -8.57 -16.688 1 90.81 130 GLY B O 1
ATOM 3277 N N . LEU B 1 131 ? -0.32 -7.516 -15.141 1 91.31 131 LEU B N 1
ATOM 3278 C CA . LEU B 1 131 ? -0.098 -8.539 -14.117 1 91.31 131 LEU B CA 1
ATOM 3279 C C . LEU B 1 131 ? -1.215 -9.578 -14.133 1 91.31 131 LEU B C 1
ATOM 3281 O O . LEU B 1 131 ? -1.139 -10.586 -13.438 1 91.31 131 LEU B O 1
ATOM 3285 N N . ALA B 1 132 ? -2.219 -9.367 -14.906 1 94.12 132 ALA B N 1
ATOM 3286 C CA . ALA B 1 132 ? -3.416 -10.203 -14.891 1 94.12 132 ALA B CA 1
ATOM 3287 C C . ALA B 1 132 ? -3.07 -11.672 -15.148 1 94.12 132 ALA B C 1
ATOM 3289 O O . ALA B 1 132 ? -3.543 -12.562 -14.438 1 94.12 132 ALA B O 1
ATOM 3290 N N . PRO B 1 133 ? -2.197 -12.047 -16.156 1 90.81 133 PRO B N 1
ATOM 3291 C CA . PRO B 1 133 ? -1.848 -13.453 -16.359 1 90.81 133 PRO B CA 1
ATOM 3292 C C . PRO B 1 133 ? -1.149 -14.07 -15.156 1 90.81 133 PRO B C 1
ATOM 3294 O O . PRO B 1 133 ? -1.377 -15.242 -14.836 1 90.81 133 PRO B O 1
ATOM 3297 N N . LEU B 1 134 ? -0.338 -13.297 -14.484 1 88.75 134 LEU B N 1
ATOM 3298 C CA . LEU B 1 134 ? 0.365 -13.773 -13.297 1 88.75 134 LEU B CA 1
ATOM 3299 C C . LEU B 1 134 ? -0.606 -13.992 -12.141 1 88.75 134 LEU B C 1
ATOM 3301 O O . LEU B 1 134 ? -0.47 -14.961 -11.391 1 88.75 134 LEU B O 1
ATOM 3305 N N . LEU B 1 135 ? -1.546 -13.125 -12.023 1 92.25 135 LEU B N 1
ATOM 3306 C CA . LEU B 1 135 ? -2.516 -13.203 -10.938 1 92.25 135 LEU B CA 1
ATOM 3307 C C . LEU B 1 135 ? -3.461 -14.383 -11.133 1 92.25 135 LEU B C 1
ATOM 3309 O O . LEU B 1 135 ? -3.928 -14.984 -10.164 1 92.25 135 LEU B O 1
ATOM 3313 N N . ARG B 1 136 ? -3.68 -14.727 -12.352 1 91.5 136 ARG B N 1
ATOM 3314 C CA . ARG B 1 136 ? -4.57 -15.844 -12.648 1 91.5 136 ARG B CA 1
ATOM 3315 C C . ARG B 1 136 ? -3.957 -17.172 -12.195 1 91.5 136 ARG B C 1
ATOM 3317 O O . ARG B 1 136 ? -4.672 -18.078 -11.773 1 91.5 136 ARG B O 1
ATOM 3324 N N . SER B 1 137 ? -2.658 -17.266 -12.188 1 87.25 137 SER B N 1
ATOM 3325 C CA . SER B 1 137 ? -1.979 -18.516 -11.852 1 87.25 137 SER B CA 1
ATOM 3326 C C . SER B 1 137 ? -1.514 -18.516 -10.406 1 87.25 137 SER B C 1
ATOM 3328 O O . SER B 1 137 ? -0.924 -19.5 -9.938 1 87.25 137 SER B O 1
ATOM 3330 N N . LEU B 1 138 ? -1.743 -17.5 -9.648 1 84.31 138 LEU B N 1
ATOM 3331 C CA . LEU B 1 138 ? -1.202 -17.297 -8.305 1 84.31 138 LEU B CA 1
ATOM 3332 C C . LEU B 1 138 ? -1.617 -18.438 -7.375 1 84.31 138 LEU B C 1
ATOM 3334 O O . LEU B 1 138 ? -0.812 -18.906 -6.57 1 84.31 138 LEU B O 1
ATOM 3338 N N . ALA B 1 139 ? -2.812 -18.938 -7.348 1 86.81 139 ALA B N 1
ATOM 3339 C CA . ALA B 1 139 ? -3.301 -19.938 -6.398 1 86.81 139 ALA B CA 1
ATOM 3340 C C . ALA B 1 139 ? -3.816 -21.172 -7.125 1 86.81 139 ALA B C 1
ATOM 3342 O O . ALA B 1 139 ? -4.801 -21.781 -6.703 1 86.81 139 ALA B O 1
ATOM 3343 N N . ALA B 1 140 ? -3.125 -21.578 -8.172 1 83.56 140 ALA B N 1
ATOM 3344 C CA . ALA B 1 140 ? -3.568 -22.688 -9.008 1 83.56 140 ALA B CA 1
ATOM 3345 C C . ALA B 1 140 ? -3.525 -24 -8.234 1 83.56 140 ALA B C 1
ATOM 3347 O O . ALA B 1 140 ? -4.383 -24.875 -8.422 1 83.56 140 ALA B O 1
ATOM 3348 N N . THR B 1 141 ? -2.613 -24.109 -7.199 1 83.19 141 THR B N 1
ATOM 3349 C CA . THR B 1 141 ? -2.428 -25.375 -6.508 1 83.19 141 THR B CA 1
ATOM 3350 C C . THR B 1 141 ? -3.174 -25.375 -5.176 1 83.19 141 THR B C 1
ATOM 3352 O O . THR B 1 141 ? -3.133 -26.375 -4.441 1 83.19 141 THR B O 1
ATOM 3355 N N . THR B 1 142 ? -3.736 -24.328 -4.898 1 89 142 THR B N 1
ATOM 3356 C CA . THR B 1 142 ? -4.438 -24.219 -3.623 1 89 142 THR B CA 1
ATOM 3357 C C . THR B 1 142 ? -5.922 -24.516 -3.793 1 89 142 THR B C 1
ATOM 3359 O O . THR B 1 142 ? -6.52 -24.172 -4.812 1 89 142 THR B O 1
ATOM 3362 N N . SER B 1 143 ? -6.469 -25.219 -2.842 1 93.31 143 SER B N 1
ATOM 3363 C CA . SER B 1 143 ? -7.879 -25.578 -2.924 1 93.31 143 SER B CA 1
ATOM 3364 C C . SER B 1 143 ? -8.773 -24.344 -2.877 1 93.31 143 SER B C 1
ATOM 3366 O O . SER B 1 143 ? -8.391 -23.312 -2.309 1 93.31 143 SER B O 1
ATOM 3368 N N . THR B 1 144 ? -9.922 -24.391 -3.422 1 93.25 144 THR B N 1
ATOM 3369 C CA . THR B 1 144 ? -10.875 -23.281 -3.463 1 93.25 144 THR B CA 1
ATOM 3370 C C . THR B 1 144 ? -11.328 -22.906 -2.055 1 93.25 144 THR B C 1
ATOM 3372 O O . THR B 1 144 ? -11.477 -21.734 -1.74 1 93.25 144 THR B O 1
ATOM 3375 N N . ASP B 1 145 ? -11.523 -23.906 -1.22 1 94.69 145 ASP B N 1
ATOM 3376 C CA . ASP B 1 145 ? -11.953 -23.641 0.149 1 94.69 145 ASP B CA 1
ATOM 3377 C C . ASP B 1 145 ? -10.922 -22.812 0.903 1 94.69 145 ASP B C 1
ATOM 3379 O O . ASP B 1 145 ? -11.266 -21.875 1.633 1 94.69 145 ASP B O 1
ATOM 3383 N N . SER B 1 146 ? -9.648 -23.156 0.692 1 93.5 146 SER B N 1
ATOM 3384 C CA . SER B 1 146 ? -8.57 -22.406 1.34 1 93.5 146 SER B CA 1
ATOM 3385 C C . SER B 1 146 ? -8.492 -20.984 0.805 1 93.5 146 SER B C 1
ATOM 3387 O O . SER B 1 146 ? -8.234 -20.031 1.562 1 93.5 146 SER B O 1
ATOM 3389 N N . ILE B 1 147 ? -8.734 -20.781 -0.449 1 94.06 147 ILE B N 1
ATOM 3390 C CA . ILE B 1 147 ? -8.68 -19.469 -1.076 1 94.06 147 ILE B CA 1
ATOM 3391 C C . ILE B 1 147 ? -9.781 -18.578 -0.513 1 94.06 147 ILE B C 1
ATOM 3393 O O . ILE B 1 147 ? -9.539 -17.422 -0.155 1 94.06 147 ILE B O 1
ATOM 3397 N N . VAL B 1 148 ? -10.969 -19.109 -0.388 1 94.56 148 VAL B N 1
ATOM 3398 C CA . VAL B 1 148 ? -12.102 -18.344 0.123 1 94.56 148 VAL B CA 1
ATOM 3399 C C . VAL B 1 148 ? -11.852 -17.969 1.583 1 94.56 148 VAL B C 1
ATOM 3401 O O . VAL B 1 148 ? -12.109 -16.844 1.992 1 94.56 148 VAL B O 1
ATOM 3404 N N . ALA B 1 149 ? -11.336 -18.938 2.303 1 95.12 149 ALA B N 1
ATOM 3405 C CA . ALA B 1 149 ? -11.039 -18.672 3.707 1 95.12 149 ALA B CA 1
ATOM 3406 C C . ALA B 1 149 ? -10.008 -17.562 3.848 1 95.12 149 ALA B C 1
ATOM 3408 O O . ALA B 1 149 ? -10.188 -16.641 4.656 1 95.12 149 ALA B O 1
ATOM 3409 N N . LEU B 1 150 ? -8.969 -17.641 3.059 1 94.31 150 LEU B N 1
ATOM 3410 C CA . LEU B 1 150 ? -7.918 -16.625 3.102 1 94.31 150 LEU B CA 1
ATOM 3411 C C . LEU B 1 150 ? -8.445 -15.289 2.615 1 94.31 150 LEU B C 1
ATOM 3413 O O . LEU B 1 150 ? -8.07 -14.242 3.15 1 94.31 150 LEU B O 1
ATOM 3417 N N . ALA B 1 151 ? -9.273 -15.289 1.627 1 96.31 151 ALA B N 1
ATOM 3418 C CA . ALA B 1 151 ? -9.852 -14.047 1.108 1 96.31 151 ALA B CA 1
ATOM 3419 C C . ALA B 1 151 ? -10.75 -13.383 2.148 1 96.31 151 ALA B C 1
ATOM 3421 O O . ALA B 1 151 ? -10.711 -12.164 2.322 1 96.31 151 ALA B O 1
ATOM 3422 N N . VAL B 1 152 ? -11.539 -14.18 2.852 1 96.25 152 VAL B N 1
ATOM 3423 C CA . VAL B 1 152 ? -12.414 -13.656 3.893 1 96.25 152 VAL B CA 1
ATOM 3424 C C . VAL B 1 152 ? -11.578 -13.094 5.039 1 96.25 152 VAL B C 1
ATOM 3426 O O . VAL B 1 152 ? -11.867 -12.008 5.547 1 96.25 152 VAL B O 1
ATOM 3429 N N . ALA B 1 153 ? -10.555 -13.844 5.391 1 95.81 153 ALA B N 1
ATOM 3430 C CA . ALA B 1 153 ? -9.656 -13.359 6.438 1 95.81 153 ALA B CA 1
ATOM 3431 C C . ALA B 1 153 ? -9 -12.039 6.035 1 95.81 153 ALA B C 1
ATOM 3433 O O . ALA B 1 153 ? -8.891 -11.117 6.852 1 95.81 153 ALA B O 1
ATOM 3434 N N . GLY B 1 154 ? -8.57 -11.992 4.777 1 96.44 154 GLY B N 1
ATOM 3435 C CA . GLY B 1 154 ? -7.992 -10.758 4.273 1 96.44 154 GLY B CA 1
ATOM 3436 C C . GLY B 1 154 ? -8.961 -9.586 4.316 1 96.44 154 GLY B C 1
ATOM 3437 O O . GLY B 1 154 ? -8.594 -8.484 4.738 1 96.44 154 GLY B O 1
ATOM 3438 N N . GLY B 1 155 ? -10.18 -9.82 3.896 1 97.56 155 GLY B N 1
ATOM 3439 C CA . GLY B 1 155 ? -11.203 -8.781 3.965 1 97.56 155 GLY B CA 1
ATOM 3440 C C . GLY B 1 155 ? -11.5 -8.336 5.383 1 97.56 155 GLY B C 1
ATOM 3441 O O . GLY B 1 155 ? -11.664 -7.137 5.637 1 97.56 155 GLY B O 1
ATOM 3442 N N . ALA B 1 156 ? -11.531 -9.281 6.301 1 97 156 ALA B N 1
ATOM 3443 C CA . ALA B 1 156 ? -11.789 -8.961 7.703 1 97 156 ALA B CA 1
ATOM 3444 C C . ALA B 1 156 ? -10.648 -8.141 8.305 1 97 156 ALA B C 1
ATOM 3446 O O . ALA B 1 156 ? -10.883 -7.176 9.023 1 97 156 ALA B O 1
ATOM 3447 N N . LEU B 1 157 ? -9.469 -8.508 7.988 1 95.75 157 LEU B N 1
ATOM 3448 C CA . LEU B 1 157 ? -8.305 -7.773 8.477 1 95.75 157 LEU B CA 1
ATOM 3449 C C . LEU B 1 157 ? -8.258 -6.371 7.883 1 95.75 157 LEU B C 1
ATOM 3451 O O . LEU B 1 157 ? -7.898 -5.41 8.57 1 95.75 157 LEU B O 1
ATOM 3455 N N . HIS B 1 158 ? -8.57 -6.27 6.621 1 96.88 158 HIS B N 1
ATOM 3456 C CA . HIS B 1 158 ? -8.664 -4.965 5.973 1 96.88 158 HIS B CA 1
ATOM 3457 C C . HIS B 1 158 ? -9.625 -4.047 6.723 1 96.88 158 HIS B C 1
ATOM 3459 O O . HIS B 1 158 ? -9.289 -2.898 7.012 1 96.88 158 HIS B O 1
ATOM 3465 N N . LEU B 1 159 ? -10.773 -4.535 7.145 1 96.94 159 LEU B N 1
ATOM 3466 C CA . LEU B 1 159 ? -11.766 -3.74 7.859 1 96.94 159 LEU B CA 1
ATOM 3467 C C . LEU B 1 159 ? -11.258 -3.363 9.25 1 96.94 159 LEU B C 1
ATOM 3469 O O . LEU B 1 159 ? -11.5 -2.248 9.719 1 96.94 159 LEU B O 1
ATOM 3473 N N . ALA B 1 160 ? -10.57 -4.238 9.844 1 94.06 160 ALA B N 1
ATOM 3474 C CA . ALA B 1 160 ? -10.086 -4.012 11.203 1 94.06 160 ALA B CA 1
ATOM 3475 C C . ALA B 1 160 ? -8.969 -2.979 11.227 1 94.06 160 ALA B C 1
ATOM 3477 O O . ALA B 1 160 ? -8.828 -2.229 12.195 1 94.06 160 ALA B O 1
ATOM 3478 N N . LEU B 1 161 ? -8.203 -2.906 10.172 1 92.38 161 LEU B N 1
ATOM 3479 C CA . LEU B 1 161 ? -7.012 -2.061 10.156 1 92.38 161 LEU B CA 1
ATOM 3480 C C . LEU B 1 161 ? -7.285 -0.758 9.414 1 92.38 161 LEU B C 1
ATOM 3482 O O . LEU B 1 161 ? -6.457 0.155 9.43 1 92.38 161 LEU B O 1
ATOM 3486 N N . TYR B 1 162 ? -8.391 -0.652 8.82 1 93.38 162 TYR B N 1
ATOM 3487 C CA . TYR B 1 162 ? -8.703 0.492 7.973 1 93.38 162 TYR B CA 1
ATOM 3488 C C . TYR B 1 162 ? -8.734 1.782 8.781 1 93.38 162 TYR B C 1
ATOM 3490 O O . TYR B 1 162 ? -9.234 1.802 9.914 1 93.38 162 TYR B O 1
ATOM 3498 N N . ASP B 1 163 ? -8.148 2.838 8.148 1 88 163 ASP B N 1
ATOM 3499 C CA . ASP B 1 163 ? -8.148 4.156 8.781 1 88 163 ASP B CA 1
ATOM 3500 C C . ASP B 1 163 ? -9.461 4.895 8.492 1 88 163 ASP B C 1
ATOM 3502 O O . ASP B 1 163 ? -9.523 5.715 7.574 1 88 163 ASP B O 1
ATOM 3506 N N . TYR B 1 164 ? -10.406 4.711 9.344 1 89.5 164 TYR B N 1
ATOM 3507 C CA . TYR B 1 164 ? -11.727 5.293 9.133 1 89.5 164 TYR B CA 1
ATOM 3508 C C . TYR B 1 164 ? -11.703 6.801 9.367 1 89.5 164 TYR B C 1
ATOM 3510 O O . TYR B 1 164 ? -12.578 7.523 8.891 1 89.5 164 TYR B O 1
ATOM 3518 N N . ALA B 1 165 ? -10.719 7.297 10.086 1 84.75 165 ALA B N 1
ATOM 3519 C CA . ALA B 1 165 ? -10.586 8.727 10.359 1 84.75 165 ALA B CA 1
ATOM 3520 C C . ALA B 1 165 ? -10.234 9.492 9.086 1 84.75 165 ALA B C 1
ATOM 3522 O O . ALA B 1 165 ? -10.375 10.719 9.039 1 84.75 165 ALA B O 1
ATOM 3523 N N . PHE B 1 166 ? -9.734 8.773 8.172 1 83.62 166 PHE B N 1
ATOM 3524 C CA . PHE B 1 166 ? -9.43 9.406 6.891 1 83.62 166 PHE B CA 1
ATOM 3525 C C . PHE B 1 166 ? -10.695 9.977 6.262 1 83.62 166 PHE B C 1
ATOM 3527 O O . PHE B 1 166 ? -10.656 11.047 5.648 1 83.62 166 PHE B O 1
ATOM 3534 N N . ILE B 1 167 ? -11.812 9.273 6.383 1 82.75 167 ILE B N 1
ATOM 3535 C CA . ILE B 1 167 ? -13.086 9.688 5.801 1 82.75 167 ILE B CA 1
ATOM 3536 C C . ILE B 1 167 ? -13.805 10.633 6.754 1 82.75 167 ILE B C 1
ATOM 3538 O O . ILE B 1 167 ? -14.383 11.633 6.324 1 82.75 167 ILE B O 1
ATOM 3542 N N . THR B 1 168 ? -13.781 10.266 8.031 1 77.31 168 THR B N 1
ATOM 3543 C CA . THR B 1 168 ? -14.438 11.078 9.055 1 77.31 168 THR B CA 1
ATOM 3544 C C . THR B 1 168 ? -13.414 11.594 10.062 1 77.31 168 THR B C 1
ATOM 3546 O O . THR B 1 168 ? -13.32 11.086 11.18 1 77.31 168 THR B O 1
ATOM 3549 N N . PRO B 1 169 ? -12.625 12.609 9.586 1 68.62 169 PRO B N 1
ATOM 3550 C CA . PRO B 1 169 ? -11.602 13.102 10.508 1 68.62 169 PRO B CA 1
ATOM 3551 C C . PRO B 1 169 ? -12.188 13.648 11.805 1 68.62 169 PRO B C 1
ATOM 3553 O O . PRO B 1 169 ? -13.234 14.297 11.789 1 68.62 169 PRO B O 1
ATOM 3556 N N . SER B 1 170 ? -11.852 12.875 12.844 1 58.78 170 SER B N 1
ATOM 3557 C CA . SER B 1 170 ? -12.203 13.461 14.133 1 58.78 170 SER B CA 1
ATOM 3558 C C . SER B 1 170 ? -11.148 14.469 14.594 1 58.78 170 SER B C 1
ATOM 3560 O O . SER B 1 170 ? -9.969 14.336 14.258 1 58.78 170 SER B O 1
ATOM 3562 N N . GLY B 1 171 ? -11.328 15.789 14.336 1 51.59 171 GLY B N 1
ATOM 3563 C CA . GLY B 1 171 ? -10.508 16.938 14.688 1 51.59 171 GLY B CA 1
ATOM 3564 C C . GLY B 1 171 ? -9.281 16.562 15.5 1 51.59 171 GLY B C 1
ATOM 3565 O O . GLY B 1 171 ? -8.352 17.359 15.625 1 51.59 171 GLY B O 1
ATOM 3566 N N . LEU B 1 172 ? -9.242 15.5 16.188 1 48.44 172 LEU B N 1
ATOM 3567 C CA . LEU B 1 172 ? -8.234 15.305 17.219 1 48.44 172 LEU B CA 1
ATOM 3568 C C . LEU B 1 172 ? -7.105 14.414 16.719 1 48.44 172 LEU B C 1
ATOM 3570 O O . LEU B 1 172 ? -6.105 14.227 17.422 1 48.44 172 LEU B O 1
ATOM 3574 N N . VAL B 1 173 ? -7.258 13.859 15.547 1 52.22 173 VAL B N 1
ATOM 3575 C CA . VAL B 1 173 ? -6.246 12.82 15.367 1 52.22 173 VAL B CA 1
ATOM 3576 C C . VAL B 1 173 ? -5.117 13.344 14.484 1 52.22 173 VAL B C 1
ATOM 3578 O O . VAL B 1 173 ? -5.348 13.742 13.344 1 52.22 173 VAL B O 1
ATOM 3581 N N . PRO B 1 174 ? -3.951 13.68 15.125 1 52.25 174 PRO B N 1
ATOM 3582 C CA . PRO B 1 174 ? -2.781 14.133 14.367 1 52.25 174 PRO B CA 1
ATOM 3583 C C . PRO B 1 174 ? -2.359 13.148 13.281 1 52.25 174 PRO B C 1
ATOM 3585 O O . PRO B 1 174 ? -2.672 11.961 13.367 1 52.25 174 PRO B O 1
ATOM 3588 N N . HIS B 1 175 ? -1.881 13.688 12.18 1 56.66 175 HIS B N 1
ATOM 3589 C CA . HIS B 1 175 ? -1.254 12.961 11.078 1 56.66 175 HIS B CA 1
ATOM 3590 C C . HIS B 1 175 ? -0.095 12.109 11.57 1 56.66 175 HIS B C 1
ATOM 3592 O O . HIS B 1 175 ? 1.053 12.555 11.586 1 56.66 175 HIS B O 1
ATOM 3598 N N . ASP B 1 176 ? -0.375 11.055 12.336 1 63.19 176 ASP B N 1
ATOM 3599 C CA . ASP B 1 176 ? 0.635 10.164 12.906 1 63.19 176 ASP B CA 1
ATOM 3600 C C . ASP B 1 176 ? 1.175 9.203 11.852 1 63.19 176 ASP B C 1
ATOM 3602 O O . ASP B 1 176 ? 0.404 8.602 11.102 1 63.19 176 ASP B O 1
ATOM 3606 N N . PRO B 1 177 ? 2.482 9.281 11.562 1 64.69 177 PRO B N 1
ATOM 3607 C CA . PRO B 1 177 ? 3.133 8.359 10.633 1 64.69 177 PRO B CA 1
ATOM 3608 C C . PRO B 1 177 ? 2.693 6.91 10.836 1 64.69 177 PRO B C 1
ATOM 3610 O O . PRO B 1 177 ? 2.686 6.121 9.891 1 64.69 177 PRO B O 1
ATOM 3613 N N . ASP B 1 178 ? 2.225 6.57 11.977 1 66.81 178 ASP B N 1
ATOM 3614 C CA . ASP B 1 178 ? 1.774 5.215 12.281 1 66.81 178 ASP B CA 1
ATOM 3615 C C . ASP B 1 178 ? 0.496 4.875 11.523 1 66.81 178 ASP B C 1
ATOM 3617 O O . ASP B 1 178 ? 0.257 3.711 11.188 1 66.81 178 ASP B O 1
ATOM 3621 N N . ILE B 1 179 ? -0.136 5.934 11.227 1 70.44 179 ILE B N 1
ATOM 3622 C CA . ILE B 1 179 ? -1.385 5.75 10.492 1 70.44 179 ILE B CA 1
ATOM 3623 C C . ILE B 1 179 ? -1.086 5.324 9.055 1 70.44 179 ILE B C 1
ATOM 3625 O O . ILE B 1 179 ? -1.807 4.504 8.484 1 70.44 179 ILE B O 1
ATOM 3629 N N . LYS B 1 180 ? 0.036 5.734 8.609 1 77.69 180 LYS B N 1
ATOM 3630 C CA . LYS B 1 180 ? 0.405 5.371 7.242 1 77.69 180 LYS B CA 1
ATOM 3631 C C . LYS B 1 180 ? 0.763 3.893 7.145 1 77.69 180 LYS B C 1
ATOM 3633 O O . LYS B 1 180 ? 0.382 3.219 6.184 1 77.69 180 LYS B O 1
ATOM 3638 N N . LEU B 1 181 ? 1.447 3.389 8.156 1 83.5 181 LEU B N 1
ATOM 3639 C CA . LEU B 1 181 ? 1.851 1.987 8.141 1 83.5 181 LEU B CA 1
ATOM 3640 C C . LEU B 1 181 ? 0.636 1.07 8.242 1 83.5 181 LEU B C 1
ATOM 3642 O O . LEU B 1 181 ? 0.52 0.102 7.488 1 83.5 181 LEU B O 1
ATOM 3646 N N . THR B 1 182 ? -0.235 1.361 9.125 1 86.94 182 THR B N 1
ATOM 3647 C CA . THR B 1 182 ? -1.443 0.562 9.297 1 86.94 182 THR B CA 1
ATOM 3648 C C . THR B 1 182 ? -2.307 0.611 8.039 1 86.94 182 THR B C 1
ATOM 3650 O O . THR B 1 182 ? -2.908 -0.394 7.652 1 86.94 182 THR B O 1
ATOM 3653 N N . GLY B 1 183 ? -2.297 1.736 7.422 1 89.38 183 GLY B N 1
ATOM 3654 C CA . GLY B 1 183 ? -3.02 1.873 6.164 1 89.38 183 GLY B CA 1
ATOM 3655 C C . GLY B 1 183 ? -2.457 1.004 5.055 1 89.38 183 GLY B C 1
ATOM 3656 O O . GLY B 1 183 ? -3.211 0.386 4.301 1 89.38 183 GLY B O 1
ATOM 3657 N N . ALA B 1 184 ? -1.209 0.992 4.98 1 89.12 184 ALA B N 1
ATOM 3658 C CA . ALA B 1 184 ? -0.553 0.161 3.977 1 89.12 184 ALA B CA 1
ATOM 3659 C C . ALA B 1 184 ? -0.85 -1.318 4.211 1 89.12 184 ALA B C 1
ATOM 3661 O O . ALA B 1 184 ? -1.104 -2.062 3.26 1 89.12 184 ALA B O 1
ATOM 3662 N N . LEU B 1 185 ? -0.801 -1.696 5.473 1 90.31 185 LEU B N 1
ATOM 3663 C CA . LEU B 1 185 ? -1.111 -3.082 5.805 1 90.31 185 LEU B CA 1
ATOM 3664 C C . LEU B 1 185 ? -2.568 -3.404 5.492 1 90.31 185 LEU B C 1
ATOM 3666 O O . LEU B 1 185 ? -2.871 -4.473 4.953 1 90.31 185 LEU B O 1
ATOM 3670 N N . SER B 1 186 ? -3.402 -2.486 5.816 1 94.25 186 SER B N 1
ATOM 3671 C CA . SER B 1 186 ? -4.82 -2.656 5.527 1 94.25 186 SER B CA 1
ATOM 3672 C C . SER B 1 186 ? -5.062 -2.822 4.031 1 94.25 186 SER B C 1
ATOM 3674 O O . SER B 1 186 ? -5.746 -3.756 3.605 1 94.25 186 SER B O 1
ATOM 3676 N N . LEU B 1 187 ? -4.461 -1.977 3.264 1 94.62 187 LEU B N 1
ATOM 3677 C CA . LEU B 1 187 ? -4.637 -2.039 1.815 1 94.62 187 LEU B CA 1
ATOM 3678 C C . LEU B 1 187 ? -4.07 -3.338 1.255 1 94.62 187 LEU B C 1
ATOM 3680 O O . LEU B 1 187 ? -4.656 -3.939 0.353 1 94.62 187 LEU B O 1
ATOM 3684 N N . SER B 1 188 ? -2.951 -3.76 1.777 1 92.75 188 SER B N 1
ATOM 3685 C CA . SER B 1 188 ? -2.357 -5.02 1.338 1 92.75 188 SER B CA 1
ATOM 3686 C C . SER B 1 188 ? -3.303 -6.191 1.583 1 92.75 188 SER B C 1
ATOM 3688 O O . SER B 1 188 ? -3.41 -7.094 0.75 1 92.75 188 SER B O 1
ATOM 3690 N N . CYS B 1 189 ? -3.959 -6.188 2.701 1 95.25 189 CYS B N 1
ATOM 3691 C CA . CYS B 1 189 ? -4.918 -7.242 3.012 1 95.25 189 CYS B CA 1
ATOM 3692 C C . CYS B 1 189 ? -6.086 -7.219 2.035 1 95.25 189 CYS B C 1
ATOM 3694 O O . CYS B 1 189 ? -6.551 -8.273 1.59 1 95.25 189 CYS B O 1
ATOM 3696 N N . ALA B 1 190 ? -6.512 -6.039 1.753 1 97.12 190 ALA B N 1
ATOM 3697 C CA . ALA B 1 190 ? -7.609 -5.906 0.802 1 97.12 190 ALA B CA 1
ATOM 3698 C C . ALA B 1 190 ? -7.203 -6.41 -0.581 1 97.12 190 ALA B C 1
ATOM 3700 O O . ALA B 1 190 ? -7.961 -7.133 -1.231 1 97.12 190 ALA B O 1
ATOM 3701 N N . VAL B 1 191 ? -6.059 -6.055 -1.019 1 94.56 191 VAL B N 1
ATOM 3702 C CA . VAL B 1 191 ? -5.559 -6.457 -2.33 1 94.56 191 VAL B CA 1
ATOM 3703 C C . VAL B 1 191 ? -5.355 -7.969 -2.363 1 94.56 191 VAL B C 1
ATOM 3705 O O . VAL B 1 191 ? -5.699 -8.625 -3.35 1 94.56 191 VAL B O 1
ATOM 3708 N N . MET B 1 192 ? -4.836 -8.5 -1.281 1 93.44 192 MET B N 1
ATOM 3709 C CA . MET B 1 192 ? -4.668 -9.945 -1.196 1 93.44 192 MET B CA 1
ATOM 3710 C C . MET B 1 192 ? -6.008 -10.664 -1.329 1 93.44 192 MET B C 1
ATOM 3712 O O . MET B 1 192 ? -6.121 -11.656 -2.047 1 93.44 192 MET B O 1
ATOM 3716 N N . SER B 1 193 ? -6.949 -10.156 -0.631 1 96.31 193 SER B N 1
ATOM 3717 C CA . SER B 1 193 ? -8.289 -10.719 -0.725 1 96.31 193 SER B CA 1
ATOM 3718 C C . SER B 1 193 ? -8.805 -10.695 -2.16 1 96.31 193 SER B C 1
ATOM 3720 O O . SER B 1 193 ? -9.297 -11.703 -2.67 1 96.31 193 SER B O 1
ATOM 3722 N N . ALA B 1 194 ? -8.633 -9.625 -2.83 1 96.31 194 ALA B N 1
ATOM 3723 C CA . ALA B 1 194 ? -9.117 -9.453 -4.199 1 96.31 194 ALA B CA 1
ATOM 3724 C C . ALA B 1 194 ? -8.367 -10.367 -5.16 1 96.31 194 ALA B C 1
ATOM 3726 O O . ALA B 1 194 ? -8.984 -11.008 -6.02 1 96.31 194 ALA B O 1
ATOM 3727 N N . VAL B 1 195 ? -7.105 -10.461 -5.02 1 94.44 195 VAL B N 1
ATOM 3728 C CA . VAL B 1 195 ? -6.277 -11.242 -5.93 1 94.44 195 VAL B CA 1
ATOM 3729 C C . VAL B 1 195 ? -6.559 -12.734 -5.742 1 94.44 195 VAL B C 1
ATOM 3731 O O . VAL B 1 195 ? -6.586 -13.492 -6.711 1 94.44 195 VAL B O 1
ATOM 3734 N N . LEU B 1 196 ? -6.742 -13.164 -4.5 1 95.25 196 LEU B N 1
ATOM 3735 C CA . LEU B 1 196 ? -7.062 -14.562 -4.238 1 95.25 196 LEU B CA 1
ATOM 3736 C C . LEU B 1 196 ? -8.383 -14.945 -4.891 1 95.25 196 LEU B C 1
ATOM 3738 O O . LEU B 1 196 ? -8.484 -16 -5.527 1 95.25 196 LEU B O 1
ATOM 3742 N N . LEU B 1 197 ? -9.344 -14.102 -4.84 1 95.81 197 LEU B N 1
ATOM 3743 C CA . LEU B 1 197 ? -10.617 -14.383 -5.48 1 95.81 197 LEU B CA 1
ATOM 3744 C C . LEU B 1 197 ? -10.484 -14.328 -7 1 95.81 197 LEU B C 1
ATOM 3746 O O . LEU B 1 197 ? -11.102 -15.133 -7.707 1 95.81 197 LEU B O 1
ATOM 3750 N N . ALA B 1 198 ? -9.68 -13.469 -7.438 1 95.19 198 ALA B N 1
ATOM 3751 C CA . ALA B 1 198 ? -9.477 -13.297 -8.875 1 95.19 198 ALA B CA 1
ATOM 3752 C C . ALA B 1 198 ? -8.75 -14.5 -9.469 1 95.19 198 ALA B C 1
ATOM 3754 O O . ALA B 1 198 ? -8.906 -14.805 -10.656 1 95.19 198 ALA B O 1
ATOM 3755 N N . SER B 1 199 ? -7.98 -15.195 -8.703 1 93.31 199 SER B N 1
ATOM 3756 C CA . SER B 1 199 ? -7.211 -16.344 -9.188 1 93.31 199 SER B CA 1
ATOM 3757 C C . SER B 1 199 ? -8.125 -17.484 -9.617 1 93.31 199 SER B C 1
ATOM 3759 O O . SER B 1 199 ? -7.684 -18.422 -10.281 1 93.31 199 SER B O 1
ATOM 3761 N N . ARG B 1 200 ? -9.375 -17.391 -9.305 1 93.62 200 ARG B N 1
ATOM 3762 C CA . ARG B 1 200 ? -10.32 -18.453 -9.656 1 93.62 200 ARG B CA 1
ATOM 3763 C C . ARG B 1 200 ? -11.156 -18.062 -10.867 1 93.62 200 ARG B C 1
ATOM 3765 O O . ARG B 1 200 ? -12.109 -18.75 -11.219 1 93.62 200 ARG B O 1
ATOM 3772 N N . MET B 1 201 ? -10.797 -17.031 -11.477 1 94.38 201 MET B N 1
ATOM 3773 C CA . MET B 1 201 ? -11.531 -16.594 -12.664 1 94.38 201 MET B CA 1
ATOM 3774 C C . MET B 1 201 ? -11.148 -17.438 -13.875 1 94.38 201 MET B C 1
ATOM 3776 O O . MET B 1 201 ? -10.125 -18.125 -13.867 1 94.38 201 MET B O 1
ATOM 3780 N N . ARG B 1 202 ? -11.953 -17.422 -14.898 1 93 202 ARG B N 1
ATOM 3781 C CA . ARG B 1 202 ? -11.805 -18.312 -16.047 1 93 202 ARG B CA 1
ATOM 3782 C C . ARG B 1 202 ? -10.859 -17.719 -17.094 1 93 202 ARG B C 1
ATOM 3784 O O . ARG B 1 202 ? -10.266 -18.453 -17.891 1 93 202 ARG B O 1
ATOM 3791 N N . SER B 1 203 ? -10.797 -16.391 -17.094 1 95 203 SER B N 1
ATOM 3792 C CA . SER B 1 203 ? -9.969 -15.727 -18.109 1 95 203 SER B CA 1
ATOM 3793 C C . SER B 1 203 ? -9.148 -14.602 -17.484 1 95 203 SER B C 1
ATOM 3795 O O . SER B 1 203 ? -9.469 -14.117 -16.391 1 95 203 SER B O 1
ATOM 3797 N N . GLU B 1 204 ? -8.078 -14.211 -18.172 1 95.62 204 GLU B N 1
ATOM 3798 C CA . GLU B 1 204 ? -7.223 -13.117 -17.719 1 95.62 204 GLU B CA 1
ATOM 3799 C C . GLU B 1 204 ? -7.977 -11.789 -17.703 1 95.62 204 GLU B C 1
ATOM 3801 O O . GLU B 1 204 ? -7.711 -10.922 -16.875 1 95.62 204 GLU B O 1
ATOM 3806 N N . LEU B 1 205 ? -8.875 -11.688 -18.688 1 96.94 205 LEU B N 1
ATOM 3807 C CA . LEU B 1 205 ? -9.656 -10.453 -18.766 1 96.94 205 LEU B CA 1
ATOM 3808 C C . LEU B 1 205 ? -10.578 -10.312 -17.562 1 96.94 205 LEU B C 1
ATOM 3810 O O . LEU B 1 205 ? -10.781 -9.203 -17.062 1 96.94 205 LEU B O 1
ATOM 3814 N N . GLU B 1 206 ? -11.102 -11.445 -17.109 1 97.56 206 GLU B N 1
ATOM 3815 C CA . GLU B 1 206 ? -11.93 -11.414 -15.906 1 97.56 206 GLU B CA 1
ATOM 3816 C C . GLU B 1 206 ? -11.102 -11.055 -14.672 1 97.56 206 GLU B C 1
ATOM 3818 O O . GLU B 1 206 ? -11.562 -10.312 -13.805 1 97.56 206 GLU B O 1
ATOM 3823 N N . VAL B 1 207 ? -9.922 -11.609 -14.617 1 97.12 207 VAL B N 1
ATOM 3824 C CA . VAL B 1 207 ? -9.008 -11.273 -13.531 1 97.12 207 VAL B CA 1
ATOM 3825 C C . VAL B 1 207 ? -8.727 -9.773 -13.539 1 97.12 207 VAL B C 1
ATOM 3827 O O . VAL B 1 207 ? -8.82 -9.109 -12.508 1 97.12 207 VAL B O 1
ATOM 3830 N N . PHE B 1 208 ? -8.43 -9.297 -14.734 1 97.88 208 PHE B N 1
ATOM 3831 C CA . PHE B 1 208 ? -8.148 -7.875 -14.906 1 97.88 208 PHE B CA 1
ATOM 3832 C C . PHE B 1 208 ? -9.32 -7.031 -14.414 1 97.88 208 PHE B C 1
ATOM 3834 O O . PHE B 1 208 ? -9.141 -6.109 -13.617 1 97.88 208 PHE B O 1
ATOM 3841 N N . ALA B 1 209 ? -10.469 -7.312 -14.852 1 97.81 209 ALA B N 1
ATOM 3842 C CA . ALA B 1 209 ? -11.656 -6.539 -14.523 1 97.81 209 ALA B CA 1
ATOM 3843 C C . ALA B 1 209 ? -11.938 -6.57 -13.023 1 97.81 209 ALA B C 1
ATOM 3845 O O . ALA B 1 209 ? -12.234 -5.539 -12.414 1 97.81 209 ALA B O 1
ATOM 3846 N N . GLN B 1 210 ? -11.859 -7.711 -12.445 1 97.5 210 GLN B N 1
ATOM 3847 C CA . GLN B 1 210 ? -12.18 -7.875 -11.039 1 97.5 210 GLN B CA 1
ATOM 3848 C C . GLN B 1 210 ? -11.172 -7.152 -10.148 1 97.5 210 GLN B C 1
ATOM 3850 O O . GLN B 1 210 ? -11.547 -6.477 -9.195 1 97.5 210 GLN B O 1
ATOM 3855 N N . VAL B 1 211 ? -9.914 -7.312 -10.43 1 97.75 211 VAL B N 1
ATOM 3856 C CA . VAL B 1 211 ? -8.875 -6.68 -9.625 1 97.75 211 VAL B CA 1
ATOM 3857 C C . VAL B 1 211 ? -8.93 -5.164 -9.797 1 97.75 211 VAL B C 1
ATOM 3859 O O . VAL B 1 211 ? -8.781 -4.414 -8.836 1 97.75 211 VAL B O 1
ATOM 3862 N N . LEU B 1 212 ? -9.133 -4.719 -10.992 1 97.94 212 LEU B N 1
ATOM 3863 C CA . LEU B 1 212 ? -9.266 -3.287 -11.234 1 97.94 212 LEU B CA 1
ATOM 3864 C C . LEU B 1 212 ? -10.414 -2.701 -10.422 1 97.94 212 LEU B C 1
ATOM 3866 O O . LEU B 1 212 ? -10.258 -1.669 -9.773 1 97.94 212 LEU B O 1
ATOM 3870 N N . LEU B 1 213 ? -11.516 -3.34 -10.461 1 98 213 LEU B N 1
ATOM 3871 C CA . LEU B 1 213 ? -12.664 -2.885 -9.688 1 98 213 LEU B CA 1
ATOM 3872 C C . LEU B 1 213 ? -12.336 -2.836 -8.203 1 98 213 LEU B C 1
ATOM 3874 O O . LEU B 1 213 ? -12.672 -1.864 -7.52 1 98 213 LEU B O 1
ATOM 3878 N N . SER B 1 214 ? -11.742 -3.887 -7.754 1 98 214 SER B N 1
ATOM 3879 C CA . SER B 1 214 ? -11.391 -3.945 -6.34 1 98 214 SER B CA 1
ATOM 3880 C C . SER B 1 214 ? -10.453 -2.803 -5.953 1 98 214 SER B C 1
ATOM 3882 O O . SER B 1 214 ? -10.625 -2.182 -4.902 1 98 214 SER B O 1
ATOM 3884 N N . LEU B 1 215 ? -9.477 -2.525 -6.762 1 96.5 215 LEU B N 1
ATOM 3885 C CA . LEU B 1 215 ? -8.555 -1.437 -6.469 1 96.5 215 LEU B CA 1
ATOM 3886 C C . LEU B 1 215 ? -9.266 -0.09 -6.512 1 96.5 215 LEU B C 1
ATOM 3888 O O . LEU B 1 215 ? -8.938 0.816 -5.742 1 96.5 215 LEU B O 1
ATOM 3892 N N . GLU B 1 216 ? -10.156 0.081 -7.418 1 96.69 216 GLU B N 1
ATOM 3893 C CA . GLU B 1 216 ? -10.961 1.299 -7.422 1 96.69 216 GLU B CA 1
ATOM 3894 C C . GLU B 1 216 ? -11.742 1.452 -6.121 1 96.69 216 GLU B C 1
ATOM 3896 O O . GLU B 1 216 ? -11.867 2.559 -5.59 1 96.69 216 GLU B O 1
ATOM 3901 N N . LEU B 1 217 ? -12.211 0.371 -5.605 1 97.31 217 LEU B N 1
ATOM 3902 C CA . LEU B 1 217 ? -13.031 0.4 -4.398 1 97.31 217 LEU B CA 1
ATOM 3903 C C . LEU B 1 217 ? -12.164 0.612 -3.16 1 97.31 217 LEU B C 1
ATOM 3905 O O . LEU B 1 217 ? -12.547 1.343 -2.246 1 97.31 217 LEU B O 1
ATOM 3909 N N . PHE B 1 218 ? -11.008 0.011 -3.135 1 96.56 218 PHE B N 1
ATOM 3910 C CA . PHE B 1 218 ? -10.211 0.005 -1.913 1 96.56 218 PHE B CA 1
ATOM 3911 C C . PHE B 1 218 ? -9.188 1.134 -1.929 1 96.56 218 PHE B C 1
ATOM 3913 O O . PHE B 1 218 ? -8.805 1.646 -0.875 1 96.56 218 PHE B O 1
ATOM 3920 N N . LEU B 1 219 ? -8.742 1.481 -3.027 1 92.31 219 LEU B N 1
ATOM 3921 C CA . LEU B 1 219 ? -7.648 2.439 -3.123 1 92.31 219 LEU B CA 1
ATOM 3922 C C . LEU B 1 219 ? -8.164 3.822 -3.5 1 92.31 219 LEU B C 1
ATOM 3924 O O . LEU B 1 219 ? -7.84 4.812 -2.842 1 92.31 219 LEU B O 1
ATOM 3928 N N . LEU B 1 220 ? -9.078 3.947 -4.457 1 91.19 220 LEU B N 1
ATOM 3929 C CA . LEU B 1 220 ? -9.469 5.246 -5 1 91.19 220 LEU B CA 1
ATOM 3930 C C . LEU B 1 220 ? -10.734 5.758 -4.324 1 91.19 220 LEU B C 1
ATOM 3932 O O . LEU B 1 220 ? -10.859 6.953 -4.059 1 91.19 220 LEU B O 1
ATOM 3936 N N . SER B 1 221 ? -11.648 4.922 -4.012 1 94.25 221 SER B N 1
ATOM 3937 C CA . SER B 1 221 ? -12.969 5.312 -3.529 1 94.25 221 SER B CA 1
ATOM 3938 C C . SER B 1 221 ? -12.875 6.117 -2.236 1 94.25 221 SER B C 1
ATOM 3940 O O . SER B 1 221 ? -13.656 7.043 -2.014 1 94.25 221 SER B O 1
ATOM 3942 N N . PRO B 1 222 ? -11.961 5.785 -1.352 1 93.19 222 PRO B N 1
ATOM 3943 C CA . PRO B 1 222 ? -11.891 6.574 -0.118 1 93.19 222 PRO B CA 1
ATOM 3944 C C . PRO B 1 222 ? -11.656 8.062 -0.379 1 93.19 222 PRO B C 1
ATOM 3946 O O . PRO B 1 222 ? -12.148 8.906 0.376 1 93.19 222 PRO B O 1
ATOM 3949 N N . TYR B 1 223 ? -10.922 8.406 -1.383 1 89.94 223 TYR B N 1
ATOM 3950 C CA . TYR B 1 223 ? -10.672 9.805 -1.702 1 89.94 223 TYR B CA 1
ATOM 3951 C C . TYR B 1 223 ? -11.945 10.5 -2.156 1 89.94 223 TYR B C 1
ATOM 3953 O O . TYR B 1 223 ? -12.219 11.641 -1.767 1 89.94 223 TYR B O 1
ATOM 3961 N N . VAL B 1 224 ? -12.695 9.836 -2.939 1 91.94 224 VAL B N 1
ATOM 3962 C CA . VAL B 1 224 ? -13.969 10.375 -3.398 1 91.94 224 VAL B CA 1
ATOM 3963 C C . VAL B 1 224 ? -14.914 10.555 -2.211 1 91.94 224 VAL B C 1
ATOM 3965 O O . VAL B 1 224 ? -15.531 11.609 -2.059 1 91.94 224 VAL B O 1
ATOM 3968 N N . ARG B 1 225 ? -15 9.531 -1.404 1 94.56 225 ARG B N 1
ATOM 3969 C CA . ARG B 1 225 ? -15.898 9.555 -0.253 1 94.56 225 ARG B CA 1
ATOM 3970 C C . ARG B 1 225 ? -15.508 10.656 0.723 1 94.56 225 ARG B C 1
ATOM 3972 O O . ARG B 1 225 ? -16.375 11.297 1.324 1 94.56 225 ARG B O 1
ATOM 3979 N N . ARG B 1 226 ? -14.227 10.797 0.876 1 91.12 226 ARG B N 1
ATOM 3980 C CA . ARG B 1 226 ? -13.734 11.883 1.727 1 91.12 226 ARG B CA 1
ATOM 3981 C C . ARG B 1 226 ? -14.203 13.234 1.206 1 91.12 226 ARG B C 1
ATOM 3983 O O . ARG B 1 226 ? -14.664 14.078 1.979 1 91.12 226 ARG B O 1
ATOM 3990 N N . HIS B 1 227 ? -14.07 13.469 -0.059 1 89.88 227 HIS B N 1
ATOM 3991 C CA . HIS B 1 227 ? -14.484 14.734 -0.655 1 89.88 227 HIS B CA 1
ATOM 3992 C C . HIS B 1 227 ? -15.984 14.938 -0.522 1 89.88 227 HIS B C 1
ATOM 3994 O O . HIS B 1 227 ? -16.438 16.047 -0.258 1 89.88 227 HIS B O 1
ATOM 4000 N N . VAL B 1 228 ? -16.719 13.914 -0.703 1 93.38 228 VAL B N 1
ATOM 4001 C CA . VAL B 1 228 ? -18.172 13.984 -0.613 1 93.38 228 VAL B CA 1
ATOM 4002 C C . VAL B 1 228 ? -18.594 14.328 0.816 1 93.38 228 VAL B C 1
ATOM 4004 O O . VAL B 1 228 ? -19.453 15.18 1.029 1 93.38 228 VAL B O 1
ATOM 4007 N N . LYS B 1 229 ? -17.953 13.672 1.754 1 92.88 229 LYS B N 1
ATOM 4008 C CA . LYS B 1 229 ? -18.266 13.938 3.156 1 92.88 229 LYS B CA 1
ATOM 4009 C C . LYS B 1 229 ? -17.922 15.375 3.533 1 92.88 229 LYS B C 1
ATOM 4011 O O . LYS B 1 229 ? -18.688 16.031 4.242 1 92.88 229 LYS B O 1
ATOM 4016 N N . ARG B 1 230 ? -16.797 15.828 3.086 1 88.75 230 ARG B N 1
ATOM 4017 C CA . ARG B 1 230 ? -16.359 17.188 3.391 1 88.75 230 ARG B CA 1
ATOM 4018 C C . ARG B 1 230 ? -17.281 18.219 2.777 1 88.75 230 ARG B C 1
ATOM 4020 O O . ARG B 1 230 ? -17.453 19.312 3.322 1 88.75 230 ARG B O 1
ATOM 4027 N N . HIS B 1 231 ? -17.906 17.859 1.726 1 91 231 HIS B N 1
ATOM 4028 C CA . HIS B 1 231 ? -18.766 18.812 1.008 1 91 231 HIS B CA 1
ATOM 4029 C C . HIS B 1 231 ? -20.141 18.891 1.644 1 91 231 HIS B C 1
ATOM 4031 O O . HIS B 1 231 ? -20.703 19.984 1.786 1 91 231 HIS B O 1
ATOM 4037 N N . SER B 1 232 ? -20.719 17.75 1.952 1 93.12 232 SER B N 1
ATOM 4038 C CA . SER B 1 232 ? -22.094 17.75 2.461 1 93.12 232 SER B CA 1
ATOM 4039 C C . SER B 1 232 ? -22.406 16.453 3.215 1 93.12 232 SER B C 1
ATOM 4041 O O . SER B 1 232 ? -22.109 15.359 2.73 1 93.12 232 SER B O 1
ATOM 4043 N N . LEU B 1 233 ? -23 16.609 4.34 1 93.31 233 LEU B N 1
ATOM 4044 C CA . LEU B 1 233 ? -23.438 15.453 5.109 1 93.31 233 LEU B CA 1
ATOM 4045 C C . LEU B 1 233 ? -24.547 14.703 4.375 1 93.31 233 LEU B C 1
ATOM 4047 O O . LEU B 1 233 ? -24.594 13.477 4.402 1 93.31 233 LEU B O 1
ATOM 4051 N N . GLY B 1 234 ? -25.375 15.516 3.752 1 95.38 234 GLY B N 1
ATOM 4052 C CA . GLY B 1 234 ? -26.438 14.891 2.98 1 95.38 234 GLY B CA 1
ATOM 4053 C C . GLY B 1 234 ? -25.922 14.031 1.844 1 95.38 234 GLY B C 1
ATOM 4054 O O . GLY B 1 234 ? -26.422 12.93 1.616 1 95.38 234 GLY B O 1
ATOM 4055 N N . ALA B 1 235 ? -24.984 14.539 1.152 1 94.88 235 ALA B N 1
ATOM 4056 C CA . ALA B 1 235 ? -24.391 13.781 0.052 1 94.88 235 ALA B CA 1
ATOM 4057 C C . ALA B 1 235 ? -23.688 12.523 0.565 1 94.88 235 ALA B C 1
ATOM 4059 O O . ALA B 1 235 ? -23.734 11.477 -0.079 1 94.88 235 ALA B O 1
ATOM 4060 N N . HIS B 1 236 ? -23.047 12.641 1.688 1 95.75 236 HIS B N 1
ATOM 4061 C CA . HIS B 1 236 ? -22.375 11.508 2.309 1 95.75 236 HIS B CA 1
ATOM 4062 C C . HIS B 1 236 ? -23.359 10.406 2.672 1 95.75 236 HIS B C 1
ATOM 4064 O O . HIS B 1 236 ? -23.125 9.234 2.375 1 95.75 236 HIS B O 1
ATOM 4070 N N . LEU B 1 237 ? -24.469 10.766 3.289 1 96.88 237 LEU B N 1
ATOM 4071 C CA . LEU B 1 237 ? -25.5 9.797 3.668 1 96.88 237 LEU B CA 1
ATOM 4072 C C . LEU B 1 237 ? -26.141 9.188 2.434 1 96.88 237 LEU B C 1
ATOM 4074 O O . LEU B 1 237 ? -26.453 7.992 2.418 1 96.88 237 LEU B O 1
ATOM 4078 N N . GLY B 1 238 ? -26.391 10.086 1.445 1 97.44 238 GLY B N 1
ATOM 4079 C CA . GLY B 1 238 ? -26.906 9.57 0.19 1 97.44 238 GLY B CA 1
ATOM 4080 C C . GLY B 1 238 ? -25.984 8.555 -0.464 1 97.44 238 GLY B C 1
ATOM 4081 O O . GLY B 1 238 ? -26.438 7.523 -0.959 1 97.44 238 GLY B O 1
ATOM 4082 N N . LEU B 1 239 ? -24.719 8.867 -0.472 1 96.88 239 LEU B N 1
ATOM 4083 C CA . LEU B 1 239 ? -23.734 7.949 -1.028 1 96.88 239 LEU B CA 1
ATOM 4084 C C . LEU B 1 239 ? -23.703 6.641 -0.247 1 96.88 239 LEU B C 1
ATOM 4086 O O . LEU B 1 239 ? -23.625 5.559 -0.837 1 96.88 239 LEU B O 1
ATOM 4090 N N . THR B 1 240 ? -23.75 6.691 1.053 1 97.88 240 THR B N 1
ATOM 4091 C CA . THR B 1 240 ? -23.781 5.504 1.896 1 97.88 240 THR B CA 1
ATOM 4092 C C . THR B 1 240 ? -24.984 4.625 1.553 1 97.88 240 THR B C 1
ATOM 4094 O O . THR B 1 240 ? -24.844 3.414 1.373 1 97.88 240 THR B O 1
ATOM 4097 N N . ALA B 1 241 ? -26.109 5.273 1.471 1 97.94 241 ALA B N 1
ATOM 4098 C CA . ALA B 1 241 ? -27.328 4.539 1.128 1 97.94 241 ALA B CA 1
ATOM 4099 C C . ALA B 1 241 ? -27.203 3.875 -0.242 1 97.94 241 ALA B C 1
ATOM 4101 O O . ALA B 1 241 ? -27.609 2.727 -0.423 1 97.94 241 ALA B O 1
ATOM 4102 N N . ALA B 1 242 ? -26.656 4.59 -1.203 1 97.75 242 ALA B N 1
ATOM 4103 C CA . ALA B 1 242 ? -26.469 4.055 -2.549 1 97.75 242 ALA B CA 1
ATOM 4104 C C . ALA B 1 242 ? -25.531 2.859 -2.537 1 97.75 242 ALA B C 1
ATOM 4106 O O . ALA B 1 242 ? -25.766 1.862 -3.225 1 97.75 242 ALA B O 1
ATOM 4107 N N . MET B 1 243 ? -24.422 2.953 -1.818 1 98.12 243 MET B N 1
ATOM 4108 C CA . MET B 1 243 ? -23.453 1.867 -1.728 1 98.12 243 MET B CA 1
ATOM 4109 C C . MET B 1 243 ? -24.078 0.629 -1.094 1 98.12 243 MET B C 1
ATOM 4111 O O . MET B 1 243 ? -23.875 -0.49 -1.562 1 98.12 243 MET B O 1
ATOM 4115 N N . VAL B 1 244 ? -24.859 0.833 -0.033 1 98.44 244 VAL B N 1
ATOM 4116 C CA . VAL B 1 244 ? -25.516 -0.275 0.648 1 98.44 244 VAL B CA 1
ATOM 4117 C C . VAL B 1 244 ? -26.531 -0.929 -0.29 1 98.44 244 VAL B C 1
ATOM 4119 O O . VAL B 1 244 ? -26.547 -2.154 -0.437 1 98.44 244 VAL B O 1
ATOM 4122 N N . ALA B 1 245 ? -27.312 -0.122 -0.89 1 98.12 245 ALA B N 1
ATOM 4123 C CA . ALA B 1 245 ? -28.328 -0.633 -1.808 1 98.12 245 ALA B CA 1
ATOM 4124 C C . ALA B 1 245 ? -27.688 -1.344 -2.996 1 98.12 245 ALA B C 1
ATOM 4126 O O . ALA B 1 245 ? -28.156 -2.4 -3.422 1 98.12 245 ALA B O 1
ATOM 4127 N N . GLY B 1 246 ? -26.656 -0.716 -3.562 1 97.5 246 GLY B N 1
ATOM 4128 C CA . GLY B 1 246 ? -25.938 -1.335 -4.672 1 97.5 246 GLY B CA 1
ATOM 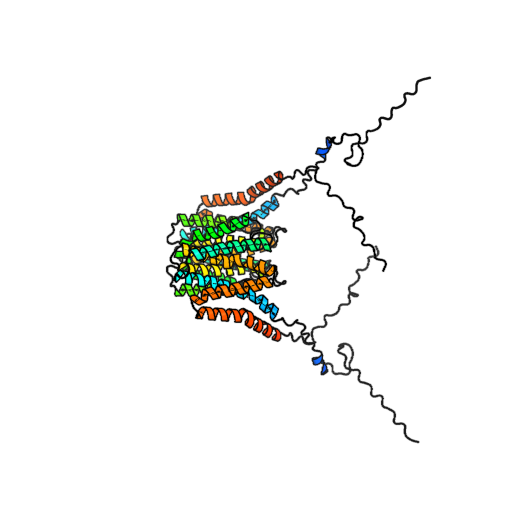4129 C C . GLY B 1 246 ? -25.359 -2.689 -4.324 1 97.5 246 GLY B C 1
ATOM 4130 O O . GLY B 1 246 ? -25.469 -3.637 -5.105 1 97.5 246 GLY B O 1
ATOM 4131 N N . THR B 1 247 ? -24.734 -2.777 -3.184 1 98.19 247 THR B N 1
ATOM 4132 C CA . THR B 1 247 ? -24.141 -4.035 -2.74 1 98.19 247 THR B CA 1
ATOM 4133 C C . THR B 1 247 ? -25.219 -5.078 -2.465 1 98.19 247 THR B C 1
ATOM 4135 O O . THR B 1 247 ? -25.062 -6.242 -2.838 1 98.19 247 THR B O 1
ATOM 4138 N N . ALA B 1 248 ? -26.281 -4.691 -1.809 1 97.81 248 ALA B N 1
ATOM 4139 C CA . ALA B 1 248 ? -27.406 -5.602 -1.581 1 97.81 248 ALA B CA 1
ATOM 4140 C C . ALA B 1 248 ? -27.984 -6.102 -2.902 1 97.81 248 ALA B C 1
ATOM 4142 O O . ALA B 1 248 ? -28.328 -7.281 -3.029 1 97.81 248 ALA B O 1
ATOM 4143 N N . GLY B 1 249 ? -28.125 -5.172 -3.834 1 96.5 249 GLY B N 1
ATOM 4144 C CA . GLY B 1 249 ? -28.609 -5.543 -5.148 1 96.5 249 GLY B CA 1
ATOM 4145 C C . GLY B 1 249 ? -27.734 -6.551 -5.855 1 96.5 249 GLY B C 1
ATOM 4146 O O . GLY B 1 249 ? -28.219 -7.387 -6.621 1 96.5 249 GLY B O 1
ATOM 4147 N N . LEU B 1 250 ? -26.438 -6.48 -5.648 1 95.94 250 LEU B N 1
ATOM 4148 C CA . LEU B 1 250 ? -25.5 -7.438 -6.215 1 95.94 250 LEU B CA 1
ATOM 4149 C C . LEU B 1 250 ? -25.594 -8.789 -5.512 1 95.94 250 LEU B C 1
ATOM 4151 O O . LEU B 1 250 ? -25.5 -9.836 -6.156 1 95.94 250 LEU B O 1
ATOM 4155 N N . LEU B 1 251 ? -25.891 -8.82 -4.199 1 96.62 251 LEU B N 1
ATOM 4156 C CA . LEU B 1 251 ? -25.828 -10.039 -3.395 1 96.62 251 LEU B CA 1
ATOM 4157 C C . LEU B 1 251 ? -27.141 -10.82 -3.498 1 96.62 251 LEU B C 1
ATOM 4159 O O . LEU B 1 251 ? -27.125 -12.055 -3.455 1 96.62 251 LEU B O 1
ATOM 4163 N N . LEU B 1 252 ? -28.25 -10.148 -3.658 1 96.06 252 LEU B N 1
ATOM 4164 C CA . LEU B 1 252 ? -29.562 -10.773 -3.586 1 96.06 252 LEU B CA 1
ATOM 4165 C C . LEU B 1 252 ? -29.703 -11.867 -4.637 1 96.06 252 LEU B C 1
ATOM 4167 O O . LEU B 1 252 ? -30.094 -13 -4.316 1 96.06 252 LEU B O 1
ATOM 4171 N N . PRO B 1 253 ? -29.344 -11.586 -5.891 1 94.88 253 PRO B N 1
ATOM 4172 C CA . PRO B 1 253 ? -29.453 -12.648 -6.891 1 94.88 253 PRO B CA 1
ATOM 4173 C C . PRO B 1 253 ? -28.453 -13.781 -6.664 1 94.88 253 PRO B C 1
ATOM 4175 O O . PRO B 1 253 ? -28.703 -14.914 -7.074 1 94.88 253 PRO B O 1
ATOM 4178 N N . ALA B 1 254 ? -27.344 -13.508 -6.078 1 93.31 254 ALA B N 1
ATOM 4179 C CA . ALA B 1 254 ? -26.312 -14.523 -5.844 1 93.31 254 ALA B CA 1
ATOM 4180 C C . ALA B 1 254 ? -26.672 -15.406 -4.648 1 93.31 254 ALA B C 1
ATOM 4182 O O . ALA B 1 254 ? -26.516 -16.625 -4.699 1 93.31 254 ALA B O 1
ATOM 4183 N N . SER B 1 255 ? -27.156 -14.852 -3.605 1 94.31 255 SER B N 1
ATOM 4184 C CA . SER B 1 255 ? -27.516 -15.562 -2.387 1 94.31 255 SER B CA 1
ATOM 4185 C C . SER B 1 255 ? -28.375 -14.695 -1.473 1 94.31 255 SER B C 1
ATOM 4187 O O . SER B 1 255 ? -27.875 -13.805 -0.794 1 94.31 255 SER B O 1
ATOM 4189 N N . PRO B 1 256 ? -29.625 -15.016 -1.376 1 96 256 PRO B N 1
ATOM 4190 C CA . PRO B 1 256 ? -30.484 -14.258 -0.465 1 96 256 PRO B CA 1
ATOM 4191 C C . PRO B 1 256 ? -30.031 -14.336 0.987 1 96 256 PRO B C 1
ATOM 4193 O O . PRO B 1 256 ? -30.188 -13.367 1.741 1 96 256 PRO B O 1
ATOM 4196 N N . THR B 1 257 ? -29.547 -15.492 1.291 1 96.62 257 THR B N 1
ATOM 4197 C CA . THR B 1 257 ? -29.031 -15.648 2.65 1 96.62 257 THR B CA 1
ATOM 4198 C C . THR B 1 257 ? -27.875 -14.695 2.91 1 96.62 257 THR B C 1
ATOM 4200 O O . THR B 1 257 ? -27.828 -14.023 3.941 1 96.62 257 THR B O 1
ATOM 4203 N N . ALA B 1 258 ? -26.906 -14.656 1.938 1 95.75 258 ALA B N 1
ATOM 4204 C CA . ALA B 1 258 ? -25.766 -13.75 2.074 1 95.75 258 ALA B CA 1
ATOM 4205 C C . ALA B 1 258 ? -26.234 -12.297 2.125 1 95.75 258 ALA B C 1
ATOM 4207 O O . ALA B 1 258 ? -25.688 -11.492 2.877 1 95.75 258 ALA B O 1
ATOM 4208 N N . ALA B 1 259 ? -27.25 -11.984 1.382 1 97.75 259 ALA B N 1
ATOM 4209 C CA . ALA B 1 259 ? -27.797 -10.633 1.373 1 97.75 259 ALA B CA 1
ATOM 4210 C C . ALA B 1 259 ? -28.406 -10.281 2.727 1 97.75 259 ALA B C 1
ATOM 4212 O O . ALA B 1 259 ? -28.25 -9.164 3.215 1 97.75 259 ALA B O 1
ATOM 4213 N N . ALA B 1 260 ? -29.094 -11.219 3.295 1 97.69 260 ALA B N 1
ATOM 4214 C CA . ALA B 1 260 ? -29.703 -11.008 4.605 1 97.69 260 ALA B CA 1
ATOM 4215 C C . ALA B 1 260 ? -28.625 -10.797 5.676 1 97.69 260 ALA B C 1
ATOM 4217 O O . ALA B 1 260 ? -28.766 -9.914 6.531 1 97.69 260 ALA B O 1
ATOM 4218 N N . ILE B 1 261 ? -27.641 -11.609 5.578 1 97.75 261 ILE B N 1
ATOM 4219 C CA . ILE B 1 261 ? -26.547 -11.492 6.531 1 97.75 261 ILE B CA 1
ATOM 4220 C C . ILE B 1 261 ? -25.875 -10.125 6.383 1 97.75 261 ILE B C 1
ATOM 4222 O O . ILE B 1 261 ? -25.562 -9.469 7.375 1 97.75 261 ILE B O 1
ATOM 4226 N N . TYR B 1 262 ? -25.672 -9.75 5.141 1 98.19 262 TYR B N 1
ATOM 4227 C CA . TYR B 1 262 ? -25.109 -8.438 4.867 1 98.19 262 TYR B CA 1
ATOM 4228 C C . TYR B 1 262 ? -26 -7.328 5.422 1 98.19 262 TYR B C 1
ATOM 4230 O O . TYR B 1 262 ? -25.516 -6.398 6.07 1 98.19 262 TYR B O 1
ATOM 4238 N N . GLY B 1 263 ? -27.281 -7.398 5.176 1 98.06 263 GLY B N 1
ATOM 4239 C CA . GLY B 1 263 ? -28.219 -6.434 5.727 1 98.06 263 GLY B CA 1
ATOM 4240 C C . GLY B 1 263 ? -28.172 -6.355 7.242 1 98.06 263 GLY B C 1
ATOM 4241 O O . GLY B 1 263 ? -28.172 -5.262 7.812 1 98.06 263 GLY B O 1
ATOM 4242 N N . ALA B 1 264 ? -28.156 -7.453 7.836 1 98 264 ALA B N 1
ATOM 4243 C CA . ALA B 1 264 ? -28.062 -7.504 9.289 1 98 264 ALA B CA 1
ATOM 4244 C C . ALA B 1 264 ? -26.766 -6.867 9.781 1 98 264 ALA B C 1
ATOM 4246 O O . ALA B 1 264 ? -26.766 -6.125 10.766 1 98 264 ALA B O 1
ATOM 4247 N N . ALA B 1 265 ? -25.688 -7.195 9.086 1 97.88 265 ALA B N 1
ATOM 4248 C CA . ALA B 1 265 ? -24.391 -6.625 9.453 1 97.88 265 ALA B CA 1
ATOM 4249 C C . ALA B 1 265 ? -24.406 -5.102 9.344 1 97.88 265 ALA B C 1
ATOM 4251 O O . ALA B 1 265 ? -23.859 -4.406 10.195 1 97.88 265 ALA B O 1
ATOM 4252 N N . VAL B 1 266 ? -25.016 -4.605 8.297 1 98.12 266 VAL B N 1
ATOM 4253 C CA . VAL B 1 266 ? -25.125 -3.166 8.078 1 98.12 266 VAL B CA 1
ATOM 4254 C C . VAL B 1 266 ? -25.891 -2.52 9.234 1 98.12 266 VAL B C 1
ATOM 4256 O O . VAL B 1 266 ? -25.469 -1.496 9.773 1 98.12 266 VAL B O 1
ATOM 4259 N N . VAL B 1 267 ? -26.953 -3.109 9.656 1 97 267 VAL B N 1
ATOM 4260 C CA . VAL B 1 267 ? -27.781 -2.574 10.734 1 97 267 VAL B CA 1
ATOM 4261 C C . VAL B 1 267 ? -27 -2.605 12.047 1 97 267 VAL B C 1
ATOM 4263 O O . VAL B 1 267 ? -27 -1.631 12.797 1 97 267 VAL B O 1
ATOM 4266 N N . VAL B 1 268 ? -26.391 -3.658 12.289 1 96.81 268 VAL B N 1
ATOM 4267 C CA . VAL B 1 268 ? -25.641 -3.814 13.531 1 96.81 268 VAL B CA 1
ATOM 4268 C C . VAL B 1 268 ? -24.5 -2.797 13.578 1 96.81 268 VAL B C 1
ATOM 4270 O O . VAL B 1 268 ? -24.344 -2.088 14.57 1 96.81 268 VAL B O 1
ATOM 4273 N N . VAL B 1 269 ? -23.75 -2.672 12.492 1 96 269 VAL B N 1
ATOM 4274 C CA . VAL B 1 269 ? -22.578 -1.8 12.43 1 96 269 VAL B CA 1
ATOM 4275 C C . VAL B 1 269 ? -23.031 -0.34 12.516 1 96 269 VAL B C 1
ATOM 4277 O O . VAL B 1 269 ? -22.375 0.474 13.18 1 96 269 VAL B O 1
ATOM 4280 N N . THR B 1 270 ? -24.094 0.001 11.906 1 95 270 THR B N 1
ATOM 4281 C CA . THR B 1 270 ? -24.5 1.396 11.773 1 95 270 THR B CA 1
ATOM 4282 C C . THR B 1 270 ? -25.281 1.854 13 1 95 270 THR B C 1
ATOM 4284 O O . THR B 1 270 ? -25.188 3.014 13.406 1 95 270 THR B O 1
ATOM 4287 N N . PHE B 1 271 ? -26.016 0.944 13.633 1 94.25 271 PHE B N 1
ATOM 4288 C CA . PHE B 1 271 ? -26.906 1.405 14.68 1 94.25 271 PHE B CA 1
ATOM 4289 C C . PHE B 1 271 ? -26.609 0.708 16 1 94.25 271 PHE B C 1
ATOM 4291 O O . PHE B 1 271 ? -26.562 1.352 17.047 1 94.25 271 PHE B O 1
ATOM 4298 N N . ALA B 1 272 ? -26.359 -0.548 16.031 1 93.69 272 ALA B N 1
ATOM 4299 C CA . ALA B 1 272 ? -26.219 -1.308 17.266 1 93.69 272 ALA B CA 1
ATOM 4300 C C . ALA B 1 272 ? -24.859 -1.041 17.922 1 93.69 272 ALA B C 1
ATOM 4302 O O . ALA B 1 272 ? -24.781 -0.883 19.141 1 93.69 272 ALA B O 1
ATOM 4303 N N . VAL B 1 273 ? -23.906 -1.03 17.094 1 91.94 273 VAL B N 1
ATOM 4304 C CA . VAL B 1 273 ? -22.578 -0.852 17.641 1 91.94 273 VAL B CA 1
ATOM 4305 C C . VAL B 1 273 ? -22.438 0.541 18.266 1 91.94 273 VAL B C 1
ATOM 4307 O O . VAL B 1 273 ? -22.031 0.683 19.406 1 91.94 273 VAL B O 1
ATOM 4310 N N . PRO B 1 274 ? -22.828 1.532 17.562 1 91.06 274 PRO B N 1
ATOM 4311 C CA . PRO B 1 274 ? -22.781 2.852 18.203 1 91.06 274 PRO B CA 1
ATOM 4312 C C . PRO B 1 274 ? -23.609 2.916 19.484 1 91.06 274 PRO B C 1
ATOM 4314 O O . PRO B 1 274 ? -23.203 3.566 20.453 1 91.06 274 PRO B O 1
ATOM 4317 N N . ALA B 1 275 ? -24.719 2.273 19.469 1 91.06 275 ALA B N 1
ATOM 4318 C CA . ALA B 1 275 ? -25.547 2.248 20.672 1 91.06 275 ALA B CA 1
ATOM 4319 C C . ALA B 1 275 ? -24.797 1.605 21.844 1 91.06 275 ALA B C 1
ATOM 4321 O O . ALA B 1 275 ? -24.859 2.092 22.969 1 91.06 275 ALA B O 1
ATOM 4322 N N . SER B 1 276 ? -24.156 0.549 21.547 1 89.88 276 SER B N 1
ATOM 4323 C CA . SER B 1 276 ? -23.391 -0.137 22.594 1 89.88 276 SER B CA 1
ATOM 4324 C C . SER B 1 276 ? -22.234 0.717 23.078 1 89.88 276 SER B C 1
ATOM 4326 O O . SER B 1 276 ? -21.891 0.694 24.25 1 89.88 276 SER B O 1
ATOM 4328 N N . MET B 1 277 ? -21.672 1.49 22.188 1 87.44 277 MET B N 1
ATOM 4329 C CA . MET B 1 277 ? -20.547 2.359 22.531 1 87.44 277 MET B CA 1
ATOM 4330 C C . MET B 1 277 ? -21.016 3.512 23.422 1 87.44 277 MET B C 1
ATOM 4332 O O . MET B 1 277 ? -20.328 3.891 24.375 1 87.44 277 MET B O 1
ATOM 4336 N N . VAL B 1 278 ? -22.094 4.051 23.109 1 85.25 278 VAL B N 1
ATOM 4337 C CA . VAL B 1 278 ? -22.641 5.148 23.906 1 85.25 278 VAL B CA 1
ATOM 4338 C C . VAL B 1 278 ? -23.078 4.637 25.266 1 85.25 278 VAL B C 1
ATOM 4340 O O . VAL B 1 278 ? -22.875 5.309 26.281 1 85.25 278 VAL B O 1
ATOM 4343 N N . ARG B 1 279 ? -23.578 3.49 25.281 1 83.06 279 ARG B N 1
ATOM 4344 C CA . ARG B 1 279 ? -24 2.893 26.547 1 83.06 279 ARG B CA 1
ATOM 4345 C C . ARG B 1 279 ? -22.812 2.574 27.438 1 83.06 279 ARG B C 1
ATOM 4347 O O . ARG B 1 279 ? -22.859 2.754 28.656 1 83.06 279 ARG B O 1
ATOM 4354 N N . ALA B 1 280 ? -21.797 2.061 26.828 1 75.62 280 ALA B N 1
ATOM 4355 C CA . ALA B 1 280 ? -20.578 1.709 27.578 1 75.62 280 ALA B CA 1
ATOM 4356 C C . ALA B 1 280 ? -19.906 2.953 28.141 1 75.62 280 ALA B C 1
ATOM 4358 O O . ALA B 1 280 ? -19.266 2.891 29.203 1 75.62 280 ALA B O 1
ATOM 4359 N N . HIS B 1 281 ? -19.922 4.039 27.438 1 65.19 281 HIS B N 1
ATOM 4360 C CA . HIS B 1 281 ? -19.328 5.285 27.906 1 65.19 281 HIS B CA 1
ATOM 4361 C C . HIS B 1 281 ? -20.109 5.852 29.094 1 65.19 281 HIS B C 1
ATOM 4363 O O . HIS B 1 281 ? -19.531 6.516 29.953 1 65.19 281 HIS B O 1
ATOM 4369 N N . LYS B 1 282 ? -21.375 5.723 29.047 1 55.66 282 LYS B N 1
ATOM 4370 C CA . LYS B 1 282 ? -22.172 6.148 30.203 1 55.66 282 LYS B CA 1
ATOM 4371 C C . LYS B 1 282 ? -21.719 5.449 31.484 1 55.66 282 LYS B C 1
ATOM 4373 O O . LYS B 1 282 ? -21.781 6.027 32.562 1 55.66 282 LYS B O 1
ATOM 4378 N N . PHE B 1 283 ? -21.234 4.305 31.25 1 50.53 283 PHE B N 1
ATOM 4379 C CA . PHE B 1 283 ? -20.797 3.57 32.438 1 50.53 283 PHE B CA 1
ATOM 4380 C C . PHE B 1 283 ? -19.406 4.004 32.844 1 50.53 283 PHE B C 1
ATOM 4382 O O . PHE B 1 283 ? -18.953 3.68 33.938 1 50.53 283 PHE B O 1
ATOM 4389 N N . LYS B 1 284 ? -18.672 4.656 31.922 1 49.19 284 LYS B N 1
ATOM 4390 C CA . LYS B 1 284 ? -17.359 5.199 32.281 1 49.19 284 LYS B CA 1
ATOM 4391 C C . LYS B 1 284 ? -17.5 6.566 32.969 1 49.19 284 LYS B C 1
ATOM 4393 O O . LYS B 1 284 ? -16.828 7.523 32.562 1 49.19 284 LYS B O 1
ATOM 4398 N N . ALA B 1 285 ? -18.609 6.906 33.531 1 45.91 285 ALA B N 1
ATOM 4399 C CA . ALA B 1 285 ? -18.734 8.125 34.344 1 45.91 285 ALA B CA 1
ATOM 4400 C C . ALA B 1 285 ? -17.672 8.164 35.438 1 45.91 285 ALA B C 1
ATOM 4402 O O . ALA B 1 285 ? -17.453 7.18 36.156 1 45.91 285 ALA B O 1
ATOM 4403 N N . LYS B 1 286 ? -16.75 8.984 35.062 1 45.34 286 LYS B N 1
ATOM 4404 C CA . LYS B 1 286 ? -15.742 9.273 36.094 1 45.34 286 LYS B CA 1
ATOM 4405 C C . LYS B 1 286 ? -16.391 9.648 37.438 1 45.34 286 LYS B C 1
ATOM 4407 O O . LYS B 1 286 ? -17.234 10.555 37.469 1 45.34 286 LYS B O 1
ATOM 4412 N N . ILE B 1 287 ? -16.438 8.719 38.312 1 40.28 287 ILE B N 1
ATOM 4413 C CA . ILE B 1 287 ? -16.719 9.047 39.719 1 40.28 287 ILE B CA 1
ATOM 4414 C C . ILE B 1 287 ? -15.656 10.016 40.219 1 40.28 287 ILE B C 1
ATOM 4416 O O . ILE B 1 287 ? -14.5 9.633 40.438 1 40.28 287 ILE B O 1
ATOM 4420 N N . SER B 1 288 ? -15.633 11.172 39.688 1 39.22 288 SER B N 1
ATOM 4421 C CA . SER B 1 288 ? -14.734 12.141 40.281 1 39.22 288 SER B CA 1
ATOM 4422 C C . SER B 1 288 ? -15.156 12.438 41.719 1 39.22 288 SER B C 1
ATOM 4424 O O . SER B 1 288 ? -16.297 12.82 41.969 1 39.22 288 SER B O 1
ATOM 4426 N N . GLY B 1 289 ? -14.742 11.648 42.656 1 37 289 GLY B N 1
ATOM 4427 C CA . GLY B 1 289 ? -14.93 11.992 44.062 1 37 289 GLY B CA 1
ATOM 4428 C C . GLY B 1 289 ? -14.461 13.391 44.406 1 37 289 GLY B C 1
ATOM 4429 O O . GLY B 1 289 ? -13.727 14.008 43.656 1 37 289 GLY B O 1
ATOM 4430 N N . PRO B 1 290 ? -15.148 14.109 45.312 1 40.56 290 PRO B N 1
ATOM 4431 C CA . PRO B 1 290 ? -14.812 15.453 45.781 1 40.56 290 PRO B CA 1
ATOM 4432 C C . PRO B 1 290 ? -13.328 15.625 46.094 1 40.56 290 PRO B C 1
ATOM 4434 O O . PRO B 1 290 ? -12.891 16.719 46.438 1 40.56 290 PRO B O 1
ATOM 4437 N N . TRP B 1 291 ? -12.625 14.469 46.281 1 40.78 291 TRP B N 1
ATOM 4438 C CA . TRP B 1 291 ? -11.242 14.672 46.719 1 40.78 291 TRP B CA 1
ATOM 4439 C C . TRP B 1 291 ? -10.391 15.164 45.531 1 40.78 291 TRP B C 1
ATOM 4441 O O . TRP B 1 291 ? -9.164 15.008 45.531 1 40.78 291 TRP B O 1
ATOM 4451 N N . ASP B 1 292 ? -11.039 15.406 44.406 1 40.03 292 ASP B N 1
ATOM 4452 C CA . ASP B 1 292 ? -10.109 15.938 43.438 1 40.03 292 ASP B CA 1
ATOM 4453 C C . ASP B 1 292 ? -9.289 17.094 44 1 40.03 292 ASP B C 1
ATOM 4455 O O . ASP B 1 292 ? -9.82 17.922 44.75 1 40.03 292 ASP B O 1
ATOM 4459 N N . GLU B 1 293 ? -7.965 16.875 44.188 1 38.97 293 GLU B N 1
ATOM 4460 C CA . GLU B 1 293 ? -6.945 17.781 44.719 1 38.97 293 GLU B CA 1
ATOM 4461 C C . GLU B 1 293 ? -7.176 19.203 44.25 1 38.97 293 GLU B C 1
ATOM 4463 O O . GLU B 1 293 ? -7.41 19.453 43.062 1 38.97 293 GLU B O 1
ATOM 4468 N N . ALA B 1 294 ? -7.754 20.094 45.125 1 38.12 294 ALA B N 1
ATOM 4469 C CA . ALA B 1 294 ? -7.691 21.531 44.906 1 38.12 294 ALA B CA 1
ATOM 4470 C C . ALA B 1 294 ? -6.375 21.938 44.219 1 38.12 294 ALA B C 1
ATOM 4472 O O . ALA B 1 294 ? -5.297 21.562 44.719 1 38.12 294 ALA B O 1
ATOM 4473 N N . ALA B 1 295 ? -6.344 21.875 43 1 40.28 295 ALA B N 1
ATOM 4474 C CA . ALA B 1 295 ? -5.141 22.469 42.406 1 40.28 295 ALA B CA 1
ATOM 4475 C C . ALA B 1 295 ? -4.75 23.75 43.156 1 40.28 295 ALA B C 1
ATOM 4477 O O . ALA B 1 295 ? -5.598 24.594 43.438 1 40.28 295 ALA B O 1
ATOM 4478 N N . PRO B 1 296 ? -3.688 23.734 43.938 1 37.47 296 PRO B N 1
ATOM 4479 C CA . PRO B 1 296 ? -3.27 24.938 44.656 1 37.47 296 PRO B CA 1
ATOM 4480 C C . PRO B 1 296 ? -3.314 26.188 43.781 1 37.47 296 PRO B C 1
ATOM 4482 O O . PRO B 1 296 ? -2.938 26.141 42.594 1 37.47 296 PRO B O 1
ATOM 4485 N N . TYR B 1 297 ? -4.344 26.938 43.875 1 38.03 297 TYR B N 1
ATOM 4486 C CA . TYR B 1 297 ? -4.301 28.266 43.281 1 38.03 297 TYR B CA 1
ATOM 4487 C C . TYR B 1 297 ? -3.062 29.031 43.719 1 38.03 297 TYR B C 1
ATOM 4489 O O . TYR B 1 297 ? -2.9 29.328 44.906 1 38.03 297 TYR B O 1
ATOM 4497 N N . ILE B 1 298 ? -1.907 28.875 43.094 1 37.78 298 ILE B N 1
ATOM 4498 C CA . ILE B 1 298 ? -0.747 29.719 43.344 1 37.78 298 ILE B CA 1
ATOM 4499 C C . ILE B 1 298 ? -1.052 31.156 42.938 1 37.78 298 ILE B C 1
ATOM 4501 O O . ILE B 1 298 ? -1.336 31.422 41.781 1 37.78 298 ILE B O 1
ATOM 4505 N N . PRO B 1 299 ? -1.395 32.062 43.875 1 36.5 299 PRO B N 1
ATOM 4506 C CA . PRO B 1 299 ? -1.591 33.469 43.531 1 36.5 299 PRO B CA 1
ATOM 4507 C C . PRO B 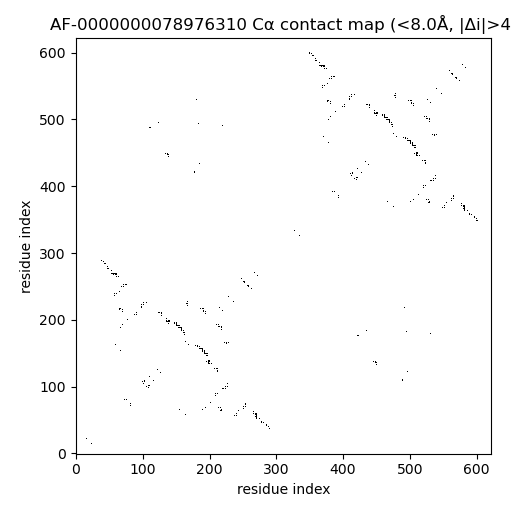1 299 ? -0.446 34.031 42.688 1 36.5 299 PRO B C 1
ATOM 4509 O O . PRO B 1 299 ? 0.71 33.656 42.875 1 36.5 299 PRO B O 1
ATOM 4512 N N . ARG B 1 300 ? -0.791 34.5 41.469 1 39.19 300 ARG B N 1
ATOM 4513 C CA . ARG B 1 300 ? 0.125 35.156 40.562 1 39.19 300 ARG B CA 1
ATOM 4514 C C . ARG B 1 300 ? 1.004 36.156 41.312 1 39.19 300 ARG B C 1
ATOM 4516 O O . ARG B 1 300 ? 2.014 36.625 40.781 1 39.19 300 ARG B O 1
ATOM 4523 N N . GLU B 1 301 ? 0.388 36.719 42.375 1 42.59 301 GLU B N 1
ATOM 4524 C CA . GLU B 1 301 ? 1.176 37.75 43.031 1 42.59 301 GLU B CA 1
ATOM 4525 C C . GLU B 1 301 ? 2.479 37.188 43.594 1 42.59 301 GLU B C 1
ATOM 4527 O O . GLU B 1 301 ? 3.402 37.938 43.906 1 42.59 301 GLU B O 1
ATOM 4532 N N . LEU B 1 302 ? 2.342 35.938 43.969 1 39.12 302 LEU B N 1
ATOM 4533 C CA . LEU B 1 302 ? 3.596 35.469 44.531 1 39.12 302 LEU B CA 1
ATOM 4534 C C . LEU B 1 302 ? 4.633 35.219 43.438 1 39.12 302 LEU B C 1
ATOM 4536 O O . LEU B 1 302 ? 5.695 34.656 43.719 1 39.12 302 LEU B O 1
ATOM 4540 N N . VAL B 1 303 ? 4.109 35.156 42.188 1 38.16 303 VAL B N 1
ATOM 4541 C CA . VAL B 1 303 ? 5.188 35.156 41.219 1 38.16 303 VAL B CA 1
ATOM 4542 C C . VAL B 1 303 ? 6.082 36.375 41.406 1 38.16 303 VAL B C 1
ATOM 4544 O O . VAL B 1 303 ? 5.602 37.5 41.375 1 38.16 303 VAL B O 1
ATOM 4547 N N . LEU B 1 304 ? 7.168 36.219 42.031 1 36.25 304 LEU B N 1
ATOM 4548 C CA . LEU B 1 304 ? 8.234 37.188 42.344 1 36.25 304 LEU B CA 1
ATOM 4549 C C . LEU B 1 304 ? 8.492 38.125 41.188 1 36.25 304 LEU B C 1
ATOM 4551 O O . LEU B 1 304 ? 8.68 37.688 40.062 1 36.25 304 LEU B O 1
ATOM 4555 N N . GLN B 1 305 ? 7.883 39.344 41.156 1 35.12 305 GLN B N 1
ATOM 4556 C CA . GLN B 1 305 ? 8.297 40.438 40.312 1 35.12 305 GLN B CA 1
ATOM 4557 C C . GLN B 1 305 ? 9.812 40.562 40.25 1 35.12 305 GLN B C 1
ATOM 4559 O O . GLN B 1 305 ? 10.469 40.562 41.281 1 35.12 305 GLN B O 1
ATOM 4564 N N . PRO B 1 306 ? 10.469 40.062 39.188 1 36.12 306 PRO B N 1
ATOM 4565 C CA . PRO B 1 306 ? 11.906 40.344 39.156 1 36.12 306 PRO B CA 1
ATOM 4566 C C . PRO B 1 306 ? 12.227 41.781 39.562 1 36.12 306 PRO B C 1
ATOM 4568 O O . PRO B 1 306 ? 11.461 42.688 39.281 1 36.12 306 PRO B O 1
ATOM 4571 N N . ARG B 1 307 ? 12.867 42.094 40.656 1 34.78 307 ARG B N 1
ATOM 4572 C CA . ARG B 1 307 ? 13.414 43.375 41.125 1 34.78 307 ARG B CA 1
ATOM 4573 C C . ARG B 1 307 ? 14.039 44.125 39.938 1 34.78 307 ARG B C 1
ATOM 4575 O O . ARG B 1 307 ? 14.836 43.562 39.188 1 34.78 307 ARG B O 1
ATOM 4582 N N . GLN B 1 308 ? 13.383 45.125 39.469 1 33.5 308 GLN B N 1
ATOM 4583 C CA . GLN B 1 308 ? 14 46.188 38.656 1 33.5 308 GLN B CA 1
ATOM 4584 C C . GLN B 1 308 ? 15.352 46.594 39.25 1 33.5 308 GLN B C 1
ATOM 4586 O O . GLN B 1 308 ? 15.453 47 40.406 1 33.5 308 GLN B O 1
ATOM 4591 N N . GLN B 1 309 ? 16.438 45.875 39 1 28.66 309 GLN B N 1
ATOM 4592 C CA . GLN B 1 309 ? 17.75 46.469 39.312 1 28.66 309 GLN B CA 1
ATOM 4593 C C . GLN B 1 309 ? 17.797 47.938 38.875 1 28.66 309 GLN B C 1
ATOM 4595 O O . GLN B 1 309 ? 17.406 48.281 37.781 1 28.66 309 GLN B O 1
ATOM 4600 N N . GLN B 1 310 ? 17.75 48.906 39.844 1 29.7 310 GLN B N 1
ATOM 4601 C CA . GLN B 1 310 ? 18.234 50.281 39.906 1 29.7 310 GLN B CA 1
ATOM 4602 C C . GLN B 1 310 ? 19.625 50.406 39.281 1 29.7 310 GLN B C 1
ATOM 4604 O O . GLN B 1 310 ? 20.562 50.875 39.938 1 29.7 310 GLN B O 1
ATOM 4609 N N . HIS B 1 311 ? 20.016 49.812 38.094 1 26.66 311 HIS B N 1
ATOM 4610 C CA . HIS B 1 311 ? 21 50.719 37.5 1 26.66 311 HIS B CA 1
ATOM 4611 C C . HIS B 1 311 ? 20.328 51.906 36.812 1 26.66 311 HIS B C 1
ATOM 4613 O O . HIS B 1 311 ? 19.25 51.781 36.25 1 26.66 311 HIS B O 1
#